Protein AF-A0A1X0NS77-F1 (afdb_monomer)

Structure (mmCIF, N/CA/C/O backbone):
data_AF-A0A1X0NS77-F1
#
_entry.id   AF-A0A1X0NS77-F1
#
loop_
_atom_site.group_PDB
_atom_site.id
_atom_site.type_symbol
_atom_site.label_atom_id
_atom_site.label_alt_id
_atom_site.label_comp_id
_atom_site.label_asym_id
_atom_site.label_entity_id
_atom_site.label_seq_id
_atom_site.pdbx_PDB_ins_code
_atom_site.Cartn_x
_atom_site.Cartn_y
_atom_site.Cartn_z
_atom_site.occupancy
_atom_site.B_iso_or_equiv
_atom_site.auth_seq_id
_atom_site.auth_comp_id
_atom_site.auth_asym_id
_atom_site.auth_atom_id
_atom_site.pdbx_PDB_model_num
ATOM 1 N N . ASN A 1 1 ? -23.712 -57.375 35.174 1.00 34.41 1 ASN A N 1
ATOM 2 C CA . ASN A 1 1 ? -23.295 -57.878 36.497 1.00 34.41 1 ASN A CA 1
ATOM 3 C C . ASN A 1 1 ? -22.419 -56.850 37.184 1.00 34.41 1 ASN A C 1
ATOM 5 O O . ASN A 1 1 ? -21.280 -56.700 36.779 1.00 34.41 1 ASN A O 1
ATOM 9 N N . ASN A 1 2 ? -23.031 -56.159 38.154 1.00 29.02 2 ASN A N 1
ATOM 10 C CA . ASN A 1 2 ? -22.506 -55.488 39.355 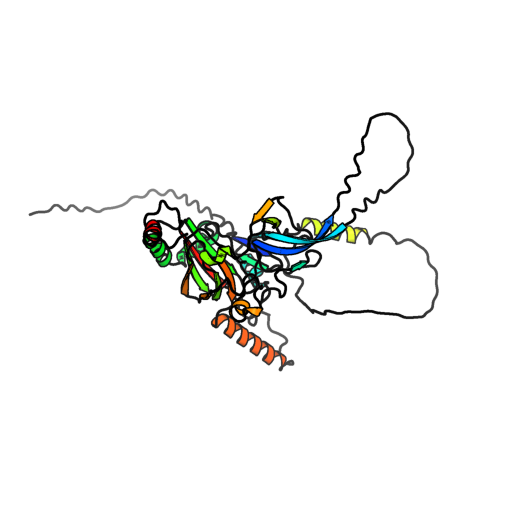1.00 29.02 2 ASN A CA 1
ATOM 11 C C . ASN A 1 2 ? -21.206 -54.670 39.253 1.00 29.02 2 ASN A C 1
ATOM 13 O O . ASN A 1 2 ? -20.138 -55.209 39.007 1.00 29.02 2 ASN A O 1
ATOM 17 N N . ASN A 1 3 ? -21.299 -53.342 39.372 1.00 28.78 3 ASN A N 1
ATOM 18 C CA . ASN A 1 3 ? -21.376 -52.567 40.630 1.00 28.78 3 ASN A CA 1
ATOM 19 C C . ASN A 1 3 ? -20.085 -52.625 41.456 1.00 28.78 3 ASN A C 1
ATOM 21 O O . ASN A 1 3 ? -19.771 -53.658 42.036 1.00 28.78 3 ASN A O 1
ATOM 25 N N . ASN A 1 4 ? -19.452 -51.461 41.634 1.00 30.41 4 ASN A N 1
ATOM 26 C CA . ASN A 1 4 ? -19.371 -50.873 42.970 1.00 30.41 4 ASN A CA 1
ATOM 27 C C . ASN A 1 4 ? -19.172 -49.352 42.907 1.00 30.41 4 ASN A C 1
ATOM 29 O O . ASN A 1 4 ? -18.117 -48.849 42.535 1.00 30.41 4 ASN A O 1
ATOM 33 N N . ASN A 1 5 ? -20.233 -48.654 43.314 1.00 31.02 5 ASN A N 1
ATOM 34 C CA . ASN A 1 5 ? -20.188 -47.324 43.903 1.00 31.02 5 ASN A CA 1
ATOM 35 C C . ASN A 1 5 ? -19.388 -47.364 45.211 1.00 31.02 5 ASN A C 1
ATOM 37 O O . ASN A 1 5 ? -19.496 -48.332 45.960 1.00 31.02 5 ASN A O 1
ATOM 41 N N . ASN A 1 6 ? -18.729 -46.257 45.547 1.00 28.05 6 ASN A N 1
ATOM 42 C CA . ASN A 1 6 ? -18.831 -45.708 46.897 1.00 28.05 6 ASN A CA 1
ATOM 43 C C . ASN A 1 6 ? -18.623 -44.190 46.868 1.00 28.05 6 ASN A C 1
ATOM 45 O O . ASN A 1 6 ? -17.528 -43.693 46.621 1.00 28.05 6 ASN A O 1
ATOM 49 N N . ASN A 1 7 ? -19.719 -43.482 47.139 1.00 29.75 7 ASN A N 1
ATOM 50 C CA . ASN A 1 7 ? -19.734 -42.117 47.647 1.00 29.75 7 ASN A CA 1
ATOM 51 C C . ASN A 1 7 ? -19.207 -42.108 49.088 1.00 29.75 7 ASN A C 1
ATOM 53 O O . ASN A 1 7 ? -19.528 -43.018 49.850 1.00 29.75 7 ASN A O 1
ATOM 57 N N . ASN A 1 8 ? -18.536 -41.026 49.491 1.00 26.86 8 ASN A N 1
ATOM 58 C CA . ASN A 1 8 ? -18.881 -40.345 50.740 1.00 26.86 8 ASN A CA 1
ATOM 59 C C . ASN A 1 8 ? -18.336 -38.910 50.785 1.00 26.86 8 ASN A C 1
ATOM 61 O O . ASN A 1 8 ? -17.137 -38.671 50.672 1.00 26.86 8 ASN A O 1
ATOM 65 N N . ASN A 1 9 ? -19.271 -37.979 50.986 1.00 27.97 9 ASN A N 1
ATOM 66 C CA . ASN A 1 9 ? -19.067 -36.597 51.410 1.00 27.97 9 ASN A CA 1
ATOM 67 C C . ASN A 1 9 ? -18.617 -36.539 52.883 1.00 27.97 9 ASN A C 1
ATOM 69 O O . ASN A 1 9 ? -19.131 -37.315 53.688 1.00 27.97 9 ASN A O 1
ATOM 73 N N . ASN A 1 10 ? -17.778 -35.561 53.256 1.00 27.98 10 ASN A N 1
ATOM 74 C CA . ASN A 1 10 ? -18.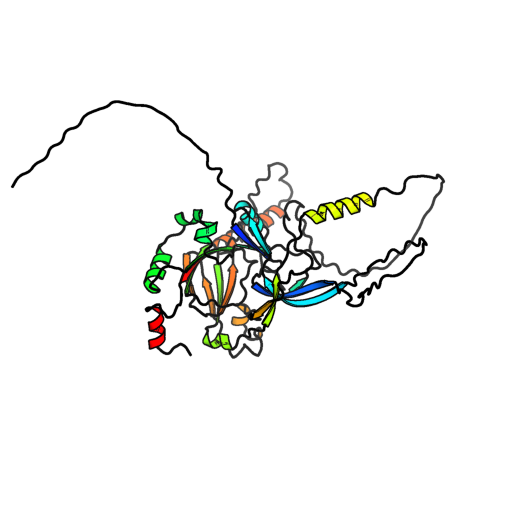151 -34.431 54.136 1.00 27.98 10 ASN A CA 1
ATOM 75 C C . ASN A 1 10 ? -16.938 -33.696 54.757 1.00 27.98 10 ASN A C 1
ATOM 77 O O . ASN A 1 10 ? -16.144 -34.287 55.478 1.00 27.98 10 ASN A O 1
ATOM 81 N N . ASN A 1 11 ? -16.960 -32.372 54.557 1.00 28.30 11 ASN A N 1
ATOM 82 C CA . ASN A 1 11 ? -16.732 -31.265 55.502 1.00 28.30 11 ASN A CA 1
ATOM 83 C C . ASN A 1 11 ? -15.355 -30.959 56.140 1.00 28.30 11 ASN A C 1
ATOM 85 O O . ASN A 1 11 ? -14.895 -31.637 57.048 1.00 28.30 11 ASN A O 1
ATOM 89 N N . ASN A 1 12 ? -14.874 -29.766 55.752 1.00 28.36 12 ASN A N 1
ATOM 90 C CA . ASN A 1 12 ? -14.492 -28.589 56.560 1.00 28.36 12 ASN A CA 1
ATOM 91 C C . ASN A 1 12 ? -13.427 -28.695 57.666 1.00 28.36 12 ASN A C 1
ATOM 93 O O . ASN A 1 12 ? -13.685 -29.225 58.741 1.00 2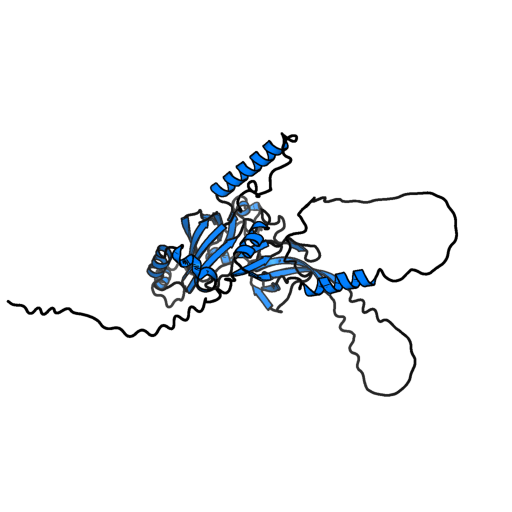8.36 12 ASN A O 1
ATOM 97 N N . ASN A 1 13 ? -12.309 -27.987 57.452 1.00 27.09 13 ASN A N 1
ATOM 98 C CA . ASN A 1 13 ? -11.881 -26.805 58.232 1.00 27.09 13 ASN A CA 1
ATOM 99 C C . ASN A 1 13 ? -10.595 -26.233 57.597 1.00 27.09 13 ASN A C 1
ATOM 101 O O . ASN A 1 13 ? -9.612 -26.946 57.444 1.00 27.09 13 ASN A O 1
ATOM 105 N N . THR A 1 14 ? -10.678 -25.070 56.942 1.00 30.17 14 THR A N 1
ATOM 106 C CA . THR A 1 14 ? -10.168 -23.765 57.423 1.00 30.17 14 THR A CA 1
ATOM 107 C C . THR A 1 14 ? -8.694 -23.767 57.818 1.00 30.17 14 THR A C 1
ATOM 109 O O . THR A 1 14 ? -8.374 -24.139 58.939 1.00 30.17 14 THR A O 1
ATOM 112 N N . ASP A 1 15 ? -7.852 -23.210 56.945 1.00 29.66 15 ASP A N 1
ATOM 113 C CA . ASP A 1 15 ? -6.806 -22.288 57.383 1.00 29.66 15 ASP A CA 1
ATOM 114 C C . ASP A 1 15 ? -6.665 -21.144 56.372 1.00 29.66 15 ASP A C 1
ATOM 116 O O . ASP A 1 15 ? -6.368 -21.328 55.192 1.00 29.66 15 ASP A O 1
ATOM 120 N N . ASN A 1 16 ? -6.974 -19.950 56.874 1.00 31.81 16 ASN A N 1
ATOM 121 C CA . ASN A 1 16 ? -6.771 -18.662 56.235 1.00 31.81 16 ASN A CA 1
ATOM 122 C C . ASN A 1 16 ? -5.282 -18.310 56.285 1.00 31.81 16 ASN A C 1
ATOM 124 O O . ASN A 1 16 ? -4.735 -18.127 57.370 1.00 31.81 16 ASN A O 1
ATOM 128 N N . SER A 1 17 ? -4.676 -18.044 55.133 1.00 33.00 17 SER A N 1
ATOM 129 C CA . SER A 1 17 ? -3.641 -17.012 55.046 1.00 33.00 17 SER A CA 1
ATOM 130 C C . SER A 1 17 ? -3.676 -16.364 53.665 1.00 33.00 17 SER A C 1
ATOM 132 O O . SER A 1 17 ? -3.030 -16.799 52.715 1.00 33.00 17 SER A O 1
ATOM 134 N N . THR A 1 18 ? -4.493 -15.321 53.597 1.00 36.72 18 THR A N 1
ATOM 135 C CA . THR A 1 18 ? -4.462 -14.212 52.644 1.00 36.72 18 THR A CA 1
ATOM 136 C C . THR A 1 18 ? -3.043 -13.728 52.360 1.00 36.72 18 THR A C 1
ATOM 138 O O . THR A 1 18 ? -2.393 -13.202 53.263 1.00 36.72 18 THR A O 1
ATOM 141 N N . VAL A 1 19 ? -2.630 -13.804 51.095 1.00 34.22 19 VAL A N 1
ATOM 142 C CA . VAL A 1 19 ? -1.789 -12.784 50.458 1.00 34.22 19 VAL A CA 1
ATOM 143 C C . VAL A 1 19 ? -2.287 -12.634 49.015 1.00 34.22 19 VAL A C 1
ATOM 145 O O . VAL A 1 19 ? -1.746 -13.233 48.089 1.00 34.22 19 VAL A O 1
ATOM 148 N N . ASP A 1 20 ? -3.364 -11.865 48.842 1.00 33.59 20 ASP A N 1
ATOM 149 C CA . ASP A 1 20 ? -3.706 -11.278 47.545 1.00 33.59 20 ASP A CA 1
ATOM 150 C C . ASP A 1 20 ? -2.656 -10.208 47.240 1.00 33.59 20 ASP A C 1
ATOM 152 O O . ASP A 1 20 ? -2.691 -9.089 47.755 1.00 33.59 20 ASP A O 1
ATOM 156 N N . CYS A 1 21 ? -1.674 -10.579 46.425 1.00 33.19 21 CYS A N 1
ATOM 157 C CA . CYS A 1 21 ? -0.830 -9.624 45.730 1.00 33.19 21 CYS A CA 1
ATOM 158 C C . CYS A 1 21 ? -1.548 -9.229 44.435 1.00 33.19 21 CYS A C 1
ATOM 160 O O . CYS A 1 21 ? -1.163 -9.691 43.358 1.00 33.19 21 CYS A O 1
ATOM 162 N N . ASP A 1 22 ? -2.565 -8.371 44.531 1.00 38.78 22 ASP A N 1
ATOM 163 C CA . ASP A 1 22 ? -3.052 -7.589 43.392 1.00 38.78 22 ASP A CA 1
ATOM 164 C C . ASP A 1 22 ? -1.951 -6.601 42.985 1.00 38.78 22 ASP A C 1
ATOM 166 O O . ASP A 1 22 ? -1.951 -5.412 43.301 1.00 38.78 22 ASP A O 1
ATOM 170 N N . VAL A 1 23 ? -0.942 -7.123 42.291 1.00 41.06 23 VAL A N 1
ATOM 171 C CA . VAL A 1 23 ? -0.080 -6.300 41.461 1.00 41.06 23 VAL A CA 1
ATOM 172 C C . VAL A 1 23 ? -0.932 -5.950 40.254 1.00 41.06 23 VAL A C 1
ATOM 174 O O . VAL A 1 23 ? -1.016 -6.731 39.304 1.00 41.06 23 VAL A O 1
ATOM 177 N N . GLU A 1 24 ? -1.573 -4.780 40.294 1.00 40.81 24 GLU A N 1
ATOM 178 C CA . GLU A 1 24 ? -2.022 -4.090 39.089 1.00 40.81 24 GLU A CA 1
ATOM 179 C C . GLU A 1 24 ? -0.841 -4.091 38.114 1.00 40.81 24 GLU A C 1
ATOM 181 O O . GLU A 1 24 ? 0.110 -3.309 38.232 1.00 40.81 24 GLU A O 1
ATOM 186 N N . LYS A 1 25 ? -0.854 -5.023 37.155 1.00 46.22 25 LYS A N 1
ATOM 187 C CA . LYS A 1 25 ? 0.047 -4.968 36.015 1.00 46.22 25 LYS A CA 1
ATOM 188 C C . LYS A 1 25 ? -0.301 -3.665 35.321 1.00 46.22 25 LYS A C 1
ATOM 190 O O . LYS A 1 25 ? -1.302 -3.608 34.613 1.00 46.22 25 LYS A O 1
ATOM 195 N N . LYS A 1 26 ? 0.509 -2.626 35.546 1.00 40.84 26 LYS A N 1
ATOM 196 C CA . LYS A 1 26 ? 0.524 -1.409 34.733 1.00 40.84 26 LYS A CA 1
ATOM 197 C C . LYS A 1 26 ? 0.489 -1.874 33.282 1.00 40.84 26 LYS A C 1
ATOM 199 O O . LYS A 1 26 ? 1.479 -2.416 32.789 1.00 40.84 26 LYS A O 1
ATOM 204 N N . VAL A 1 27 ? -0.672 -1.757 32.641 1.00 54.88 27 VAL A N 1
ATOM 205 C CA . VAL A 1 27 ? -0.828 -2.109 31.236 1.00 54.88 27 VAL A CA 1
ATOM 206 C C . VAL A 1 27 ? 0.029 -1.094 30.507 1.00 54.88 27 VAL A C 1
ATOM 208 O O . VAL A 1 27 ? -0.328 0.078 30.418 1.00 54.88 27 VAL A O 1
ATOM 211 N N . VAL A 1 28 ? 1.223 -1.520 30.094 1.00 55.25 28 VAL A N 1
ATOM 212 C CA . VAL A 1 28 ? 2.061 -0.709 29.220 1.00 55.25 28 VAL A CA 1
ATOM 213 C C . VAL A 1 28 ? 1.193 -0.400 28.004 1.00 55.25 28 VAL A C 1
ATOM 215 O O . VAL A 1 28 ? 0.597 -1.331 27.446 1.00 55.25 28 VAL A O 1
ATOM 218 N N . PRO A 1 29 ? 1.040 0.882 27.650 1.00 61.19 29 PRO A N 1
ATOM 219 C CA . PRO A 1 29 ? 0.167 1.247 26.558 1.00 61.19 29 PRO A CA 1
ATOM 220 C C . PRO A 1 29 ? 0.732 0.604 25.269 1.00 61.19 29 PRO A C 1
ATOM 222 O O . PRO A 1 29 ? 1.945 0.406 25.105 1.00 61.19 29 PRO A O 1
ATOM 225 N N . ARG A 1 30 ? -0.181 0.024 24.481 1.00 81.81 30 ARG A N 1
ATOM 226 C CA . ARG A 1 30 ? 0.148 -0.900 23.391 1.00 81.81 30 ARG A CA 1
ATOM 227 C C . ARG A 1 30 ? 0.542 -0.095 22.163 1.00 81.81 30 ARG A C 1
ATOM 229 O O . ARG A 1 30 ? -0.306 0.483 21.487 1.00 81.81 30 ARG A O 1
ATOM 236 N N . ARG A 1 31 ? 1.839 -0.126 21.859 1.00 93.00 31 ARG A N 1
ATOM 237 C CA . ARG A 1 31 ? 2.421 0.617 20.741 1.00 93.00 31 ARG A CA 1
ATOM 238 C C . ARG A 1 31 ? 2.453 -0.191 19.459 1.00 93.00 31 ARG A C 1
ATOM 240 O O . ARG A 1 31 ? 2.936 -1.324 19.452 1.00 93.00 31 ARG A O 1
ATOM 247 N N . VAL A 1 32 ? 2.052 0.464 18.383 1.00 95.62 32 VAL A N 1
ATOM 248 C CA . VAL A 1 32 ? 2.021 -0.068 17.025 1.00 95.62 32 VAL A CA 1
ATOM 249 C C . VAL A 1 32 ? 2.955 0.726 16.125 1.00 95.62 32 VAL A C 1
ATOM 251 O O . VAL A 1 32 ? 3.178 1.919 16.352 1.00 95.62 32 VAL A O 1
ATOM 254 N N . THR A 1 33 ? 3.517 0.063 15.127 1.00 97.19 33 THR A N 1
ATOM 255 C CA . THR A 1 33 ? 4.438 0.661 14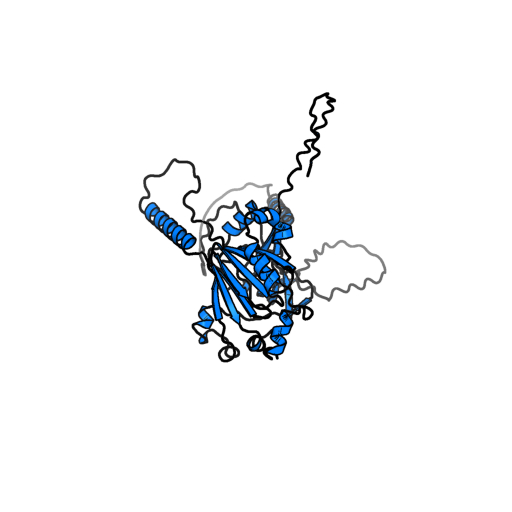.163 1.00 97.19 33 THR A CA 1
ATOM 256 C C . THR A 1 33 ? 3.657 1.282 13.007 1.00 97.19 33 THR A C 1
ATOM 258 O O . THR A 1 33 ? 2.778 0.655 12.412 1.00 97.19 33 THR A O 1
ATOM 261 N N . VAL A 1 34 ? 3.961 2.544 12.704 1.00 97.56 34 VAL A N 1
ATOM 262 C CA . VAL A 1 34 ? 3.251 3.354 11.709 1.00 97.56 34 VAL A CA 1
ATOM 263 C C . VAL A 1 34 ? 4.260 3.999 10.773 1.00 97.56 34 VAL A C 1
ATOM 265 O O . VAL A 1 34 ? 5.176 4.695 11.214 1.00 97.56 34 VAL A O 1
ATOM 268 N N . ALA A 1 35 ? 4.059 3.785 9.477 1.00 98.06 35 ALA A N 1
ATOM 269 C CA . ALA A 1 35 ? 4.818 4.429 8.421 1.00 98.06 35 ALA A CA 1
ATOM 270 C C . ALA A 1 35 ? 4.281 5.844 8.188 1.00 98.06 35 ALA A C 1
ATOM 272 O O . ALA A 1 35 ? 3.077 6.040 8.011 1.00 98.06 35 ALA A O 1
ATOM 273 N N . LEU A 1 36 ? 5.179 6.824 8.159 1.00 97.88 36 LEU A N 1
ATOM 274 C CA . LEU A 1 36 ? 4.906 8.220 7.851 1.00 97.88 36 LEU A CA 1
ATOM 275 C C . LEU A 1 36 ? 5.633 8.601 6.563 1.00 97.88 36 LEU A C 1
ATOM 277 O O . LEU A 1 36 ? 6.857 8.489 6.459 1.00 97.88 36 LEU A O 1
ATOM 281 N N . THR A 1 37 ? 4.878 9.094 5.585 1.00 97.50 37 THR A N 1
ATOM 282 C CA . THR A 1 37 ? 5.413 9.525 4.286 1.00 97.50 37 THR A CA 1
ATOM 283 C C . THR A 1 37 ? 4.809 10.865 3.862 1.00 97.50 37 THR A C 1
ATOM 285 O O . THR A 1 37 ? 3.686 11.191 4.249 1.00 97.50 37 THR A O 1
ATOM 288 N N . PRO A 1 38 ? 5.517 11.672 3.059 1.00 95.94 38 PRO A N 1
ATOM 289 C CA . PRO A 1 38 ? 4.979 12.925 2.539 1.00 95.94 38 PRO A CA 1
ATOM 290 C C . PRO A 1 38 ? 4.003 12.739 1.373 1.00 95.94 38 PRO A C 1
ATOM 292 O O . PRO A 1 38 ? 3.168 13.608 1.117 1.00 95.94 38 PRO A O 1
ATOM 295 N N . ASN A 1 39 ? 4.112 11.618 0.662 1.00 95.38 39 ASN A N 1
ATOM 296 C CA . ASN A 1 39 ? 3.366 11.306 -0.555 1.00 95.38 39 ASN A CA 1
ATOM 297 C C . ASN A 1 39 ? 2.377 10.137 -0.408 1.00 95.38 39 ASN A C 1
ATOM 299 O O . ASN A 1 39 ? 1.703 9.809 -1.384 1.00 95.38 39 ASN A O 1
ATOM 303 N N . GLY A 1 40 ? 2.292 9.521 0.775 1.00 95.81 40 GLY A N 1
ATOM 304 C CA . GLY A 1 40 ? 1.426 8.372 1.034 1.00 95.81 40 GLY A CA 1
ATOM 305 C C . GLY A 1 40 ? 1.979 7.053 0.504 1.00 95.81 40 GLY A C 1
ATOM 306 O O . GLY A 1 40 ? 1.235 6.082 0.419 1.00 95.81 40 GLY A O 1
ATOM 307 N N . ARG A 1 41 ? 3.256 7.007 0.114 1.00 95.06 41 ARG A N 1
ATOM 308 C CA . ARG A 1 41 ? 3.886 5.831 -0.488 1.00 95.06 41 ARG A CA 1
ATOM 309 C C . ARG A 1 41 ? 5.157 5.492 0.266 1.00 95.06 41 ARG A C 1
ATOM 311 O O . ARG A 1 41 ? 6.115 6.261 0.253 1.00 95.06 41 ARG A O 1
ATOM 318 N N . ALA A 1 42 ? 5.134 4.348 0.929 1.00 89.50 42 ALA A N 1
ATOM 319 C CA . ALA A 1 42 ? 6.328 3.722 1.465 1.00 89.50 42 ALA A CA 1
ATOM 320 C C . ALA A 1 42 ? 6.891 2.750 0.428 1.00 89.50 42 ALA A C 1
ATOM 322 O O . ALA A 1 42 ? 6.136 2.260 -0.416 1.00 89.50 42 ALA A O 1
ATOM 323 N N . ASP A 1 43 ? 8.195 2.496 0.505 1.00 93.12 43 ASP A N 1
ATOM 324 C CA . ASP A 1 43 ? 8.898 1.498 -0.303 1.00 93.12 43 ASP A CA 1
ATOM 325 C C . ASP A 1 43 ? 8.591 1.698 -1.792 1.00 93.12 43 ASP A C 1
ATOM 327 O O . ASP A 1 43 ? 7.992 0.870 -2.482 1.00 93.12 43 ASP A O 1
ATOM 331 N N . ALA A 1 44 ? 8.895 2.908 -2.264 1.00 95.31 44 ALA A N 1
ATOM 332 C CA . ALA A 1 44 ? 8.479 3.371 -3.578 1.00 95.31 44 ALA A CA 1
ATOM 333 C C . ALA A 1 44 ? 9.552 4.208 -4.267 1.00 95.31 44 ALA A C 1
ATOM 335 O O . ALA A 1 44 ? 10.232 5.039 -3.656 1.00 95.31 44 ALA A O 1
ATOM 336 N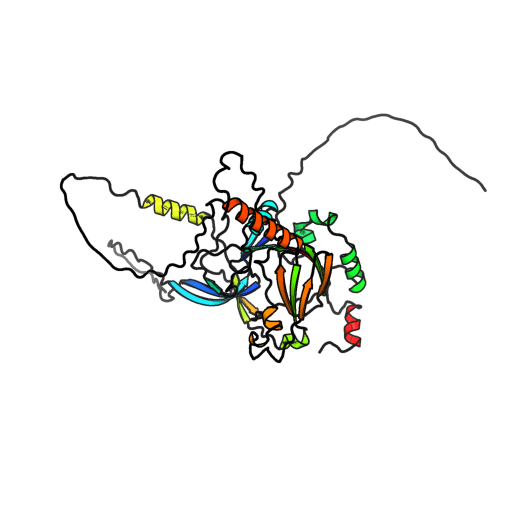 N . VAL A 1 45 ? 9.635 4.051 -5.587 1.00 96.81 45 VAL A N 1
ATOM 337 C CA . VAL A 1 45 ? 10.468 4.905 -6.430 1.00 96.81 45 VAL A CA 1
ATOM 338 C C . VAL A 1 45 ? 9.919 6.329 -6.420 1.00 96.81 45 VAL A C 1
ATOM 340 O O . VAL A 1 45 ? 8.773 6.574 -6.798 1.00 96.81 45 VAL A O 1
ATOM 343 N N . THR A 1 46 ? 10.744 7.280 -5.990 1.00 96.81 46 THR A N 1
ATOM 344 C CA . THR A 1 46 ? 10.350 8.677 -5.799 1.00 96.81 46 THR A CA 1
ATOM 345 C C . THR A 1 46 ? 11.431 9.619 -6.322 1.00 96.81 46 THR A C 1
ATOM 347 O O . THR A 1 46 ? 12.622 9.434 -6.077 1.00 96.81 46 THR A O 1
ATOM 350 N N . TYR A 1 47 ? 11.012 10.669 -7.024 1.00 97.44 47 TYR A N 1
ATOM 351 C CA . TYR A 1 47 ? 11.853 11.809 -7.367 1.00 97.44 47 TYR A CA 1
ATOM 352 C C . TYR A 1 47 ? 11.886 12.777 -6.185 1.00 97.44 47 TYR A C 1
ATOM 354 O O . TYR A 1 47 ? 10.879 13.412 -5.864 1.00 97.44 47 TYR A O 1
ATOM 362 N N . VAL A 1 48 ? 13.037 12.883 -5.529 1.00 97.38 48 VAL A N 1
ATOM 363 C CA . VAL A 1 48 ? 13.205 13.654 -4.297 1.00 97.38 48 VAL A CA 1
ATOM 364 C C . VAL A 1 48 ? 14.081 14.868 -4.555 1.00 97.38 48 VAL A C 1
ATOM 366 O O . VAL A 1 48 ? 15.241 14.734 -4.947 1.00 97.38 48 VAL A O 1
ATOM 369 N N . THR A 1 49 ? 13.535 16.054 -4.299 1.00 97.56 49 THR A N 1
ATOM 370 C CA . THR A 1 49 ? 14.258 17.325 -4.368 1.00 97.56 49 THR A CA 1
ATOM 371 C C . THR A 1 49 ? 14.678 17.769 -2.969 1.00 97.56 49 THR A C 1
ATOM 373 O O . THR A 1 49 ? 13.838 17.873 -2.075 1.00 97.56 49 THR A O 1
ATOM 376 N N . TYR A 1 50 ? 15.969 18.043 -2.765 1.00 95.94 50 TYR A N 1
ATOM 377 C CA . TYR A 1 50 ? 16.516 18.463 -1.469 1.00 95.94 50 TYR A CA 1
ATOM 378 C C . TYR A 1 50 ? 17.818 19.269 -1.607 1.00 95.94 50 TYR A C 1
ATOM 380 O O . TYR A 1 50 ? 18.417 19.331 -2.683 1.00 95.94 50 TYR A O 1
ATOM 388 N N . CYS A 1 51 ? 18.252 19.913 -0.519 1.00 94.25 51 CYS A N 1
ATOM 389 C CA . CYS A 1 51 ? 19.536 20.618 -0.458 1.00 94.25 51 CYS A CA 1
ATOM 390 C C . CYS A 1 51 ? 20.643 19.652 -0.022 1.00 94.25 51 CYS A C 1
ATOM 392 O O . CYS A 1 51 ? 20.622 19.140 1.095 1.00 94.25 51 CYS A O 1
ATOM 394 N N . LYS A 1 52 ? 21.618 19.406 -0.896 1.00 88.94 52 LYS A N 1
ATOM 395 C CA . LYS A 1 52 ? 22.774 18.549 -0.634 1.00 88.94 52 LYS A CA 1
ATOM 396 C C . LYS A 1 52 ? 23.964 19.405 -0.218 1.00 88.94 52 LYS A C 1
ATOM 398 O O . LYS A 1 52 ? 24.375 20.305 -0.951 1.00 88.94 52 LYS A O 1
ATOM 403 N N . GLU A 1 53 ? 24.525 19.115 0.952 1.00 82.94 53 GLU A N 1
ATOM 404 C CA . GLU A 1 53 ? 25.793 19.713 1.371 1.00 82.94 53 GLU A CA 1
ATOM 405 C C . GLU A 1 53 ? 26.938 19.093 0.560 1.00 82.94 53 GLU A C 1
ATOM 407 O O . GLU A 1 53 ? 27.113 17.872 0.550 1.00 82.94 53 GLU A O 1
ATOM 412 N N . THR A 1 54 ? 27.733 19.917 -0.124 1.00 67.06 54 THR A N 1
ATOM 413 C CA . THR A 1 54 ? 28.986 19.458 -0.733 1.00 67.06 54 THR A CA 1
ATOM 414 C C . THR A 1 54 ? 30.118 19.619 0.274 1.00 67.06 54 THR A C 1
ATOM 416 O O . THR A 1 54 ? 30.525 20.740 0.582 1.00 67.06 54 THR A O 1
ATOM 419 N N . ASN A 1 55 ? 30.661 18.511 0.783 1.00 55.81 55 ASN A N 1
ATOM 420 C CA . ASN A 1 55 ? 31.948 18.559 1.474 1.00 55.81 55 ASN A CA 1
ATOM 421 C C . ASN A 1 55 ? 33.039 18.763 0.419 1.00 55.81 55 ASN A C 1
ATOM 423 O O . ASN A 1 55 ? 33.256 17.894 -0.423 1.00 55.81 55 ASN A O 1
ATOM 427 N N . ASN A 1 56 ? 33.700 19.919 0.444 1.00 47.91 56 ASN A N 1
ATOM 428 C CA . ASN A 1 56 ? 34.812 20.209 -0.452 1.00 47.91 56 ASN A CA 1
ATOM 429 C C . ASN A 1 56 ? 36.014 19.323 -0.044 1.00 47.91 56 ASN A C 1
ATOM 431 O O . ASN A 1 56 ? 36.487 19.470 1.085 1.00 47.91 56 ASN A O 1
ATOM 435 N N . PRO A 1 57 ? 36.531 18.413 -0.894 1.00 45.47 57 PRO A N 1
ATOM 436 C CA . PRO A 1 57 ? 37.614 17.496 -0.511 1.00 45.47 57 PRO A CA 1
ATOM 437 C C . PRO A 1 57 ? 38.975 18.181 -0.297 1.00 45.47 57 PRO A C 1
ATOM 439 O O . PRO A 1 57 ? 39.938 17.527 0.088 1.00 45.47 57 PRO A O 1
ATOM 442 N N . ASN A 1 58 ? 39.082 19.489 -0.544 1.00 42.25 58 ASN A N 1
ATOM 443 C CA . ASN A 1 58 ? 40.356 20.209 -0.605 1.00 42.25 58 ASN A CA 1
ATOM 444 C C . ASN A 1 58 ? 40.869 20.774 0.727 1.00 42.25 58 ASN A C 1
ATOM 446 O O . ASN A 1 58 ? 41.736 21.641 0.710 1.00 42.25 58 ASN A O 1
ATOM 450 N N . ASN A 1 59 ? 40.406 20.274 1.874 1.00 43.34 59 ASN A N 1
ATOM 451 C CA . ASN A 1 59 ? 40.991 20.640 3.168 1.00 43.34 59 ASN A CA 1
ATOM 452 C C . ASN A 1 59 ? 41.779 19.475 3.786 1.00 43.34 59 ASN A C 1
ATOM 454 O O . ASN A 1 59 ? 41.581 19.108 4.942 1.00 43.34 59 ASN A O 1
ATOM 458 N N . ASN A 1 60 ? 42.694 18.894 3.004 1.00 37.94 60 ASN A N 1
ATOM 459 C CA . ASN A 1 60 ? 43.826 18.156 3.561 1.00 37.94 60 ASN A CA 1
ATOM 460 C C . ASN A 1 60 ? 44.810 19.176 4.151 1.00 37.94 60 ASN A C 1
ATOM 462 O O . ASN A 1 60 ? 45.780 19.565 3.501 1.00 37.94 60 ASN A O 1
ATOM 466 N N . ASN A 1 61 ? 44.561 19.613 5.386 1.00 39.28 61 ASN A N 1
ATOM 467 C CA . ASN A 1 61 ? 45.610 20.226 6.191 1.00 39.28 61 ASN A CA 1
ATOM 468 C C . ASN A 1 61 ? 46.598 19.123 6.584 1.00 39.28 61 ASN A C 1
ATOM 470 O O . ASN A 1 61 ? 46.416 18.422 7.578 1.00 39.28 61 ASN A O 1
ATOM 474 N N . ASN A 1 62 ? 47.644 18.977 5.774 1.00 39.59 62 ASN A N 1
ATOM 475 C CA . ASN A 1 62 ? 48.916 18.438 6.230 1.00 39.59 62 ASN A CA 1
ATOM 476 C C . ASN A 1 62 ? 49.471 19.411 7.279 1.00 39.59 62 ASN A C 1
ATOM 478 O O . ASN A 1 62 ? 50.155 20.369 6.926 1.00 39.59 62 ASN A O 1
ATOM 482 N N . ASN A 1 63 ? 49.171 19.184 8.555 1.00 36.69 63 ASN A N 1
ATOM 483 C CA . ASN A 1 63 ? 49.938 19.800 9.628 1.00 36.69 63 ASN A CA 1
ATOM 484 C C . ASN A 1 63 ? 51.181 18.935 9.845 1.00 36.69 63 ASN A C 1
ATOM 486 O O . ASN A 1 63 ? 51.127 17.931 10.551 1.00 36.69 63 ASN A O 1
ATOM 490 N N . ASN A 1 64 ? 52.272 19.310 9.178 1.00 36.44 64 ASN A N 1
ATOM 491 C CA . ASN A 1 64 ? 53.597 19.056 9.720 1.00 36.44 64 ASN A CA 1
ATOM 492 C C . ASN A 1 64 ? 53.804 20.051 10.863 1.00 36.44 64 ASN A C 1
ATOM 494 O O . ASN A 1 64 ? 53.550 21.246 10.695 1.00 36.44 64 ASN A O 1
ATOM 498 N N . ASP A 1 65 ? 54.221 19.521 12.005 1.00 43.22 65 ASP A N 1
ATOM 499 C CA . ASP A 1 65 ? 54.756 20.277 13.128 1.00 43.22 65 ASP A CA 1
ATOM 500 C C . ASP A 1 65 ? 55.936 21.145 12.655 1.00 43.22 65 ASP A C 1
ATOM 502 O O . ASP A 1 65 ? 56.766 20.655 11.891 1.00 43.22 65 ASP A O 1
ATOM 506 N N . ASP A 1 66 ? 55.945 22.431 13.031 1.00 39.22 66 ASP A N 1
ATOM 507 C CA . ASP A 1 66 ? 57.110 23.177 13.547 1.00 39.22 66 ASP A CA 1
ATOM 508 C C . ASP A 1 66 ? 56.807 24.698 13.678 1.00 39.22 66 ASP A C 1
ATOM 510 O O . ASP A 1 66 ? 56.407 25.368 12.726 1.00 39.22 66 ASP A O 1
ATOM 514 N N . ASP A 1 67 ? 57.036 25.194 14.901 1.00 37.75 67 ASP A N 1
ATOM 515 C CA . ASP A 1 67 ? 57.443 26.535 15.366 1.00 37.75 67 ASP A CA 1
ATOM 516 C C . ASP A 1 67 ? 56.593 27.830 15.206 1.00 37.75 67 ASP A C 1
ATOM 518 O O . ASP A 1 67 ? 56.390 28.398 14.136 1.00 37.75 67 ASP A O 1
ATOM 522 N N . ASP A 1 68 ? 56.222 28.357 16.387 1.00 41.28 68 ASP A N 1
ATOM 523 C CA . ASP A 1 68 ? 56.314 29.742 16.895 1.00 41.28 68 ASP A CA 1
ATOM 524 C C . ASP A 1 68 ? 56.046 30.955 15.971 1.00 41.28 68 ASP A C 1
ATOM 526 O O . ASP A 1 68 ? 56.941 31.455 15.290 1.00 41.28 68 ASP A O 1
ATOM 530 N N . ASN A 1 69 ? 54.880 31.605 16.136 1.00 35.66 69 ASN A N 1
ATOM 531 C CA . ASN A 1 69 ? 54.764 32.946 16.755 1.00 35.66 69 ASN A CA 1
ATOM 532 C C . ASN A 1 69 ? 53.364 33.580 16.630 1.00 35.66 69 ASN A C 1
ATOM 534 O O . ASN A 1 69 ? 52.611 33.378 15.684 1.00 35.66 69 ASN A O 1
ATOM 538 N N . ILE A 1 70 ? 53.078 34.407 17.633 1.00 45.09 70 ILE A N 1
ATOM 539 C CA . ILE A 1 70 ? 51.866 35.183 17.916 1.00 45.09 70 ILE A CA 1
ATOM 540 C C . ILE A 1 70 ? 51.555 36.222 16.822 1.00 45.09 70 ILE A C 1
ATOM 542 O O . ILE A 1 70 ? 52.413 37.039 16.494 1.00 45.09 70 ILE A O 1
ATOM 546 N N . ASN A 1 71 ? 50.299 36.268 16.357 1.00 36.12 71 ASN A N 1
ATOM 547 C CA . ASN A 1 71 ? 49.495 37.500 16.329 1.00 36.12 71 ASN A CA 1
ATOM 548 C C . ASN A 1 71 ? 48.009 37.218 16.064 1.00 36.12 71 ASN A C 1
ATOM 550 O O . ASN A 1 71 ? 47.639 36.469 15.162 1.00 36.12 71 ASN A O 1
ATOM 554 N N . ASP A 1 72 ? 47.185 37.861 16.891 1.00 44.28 72 ASP A N 1
ATOM 555 C CA . ASP A 1 72 ? 45.736 37.968 16.789 1.00 44.28 72 ASP A CA 1
ATOM 556 C C . ASP A 1 72 ? 45.312 38.518 15.424 1.00 44.28 72 ASP A C 1
ATOM 558 O O . ASP A 1 72 ? 45.569 39.679 15.116 1.00 44.28 72 ASP A O 1
ATOM 562 N N . ASP A 1 73 ? 44.558 37.728 14.661 1.00 39.06 73 ASP A N 1
ATOM 563 C CA . ASP A 1 73 ? 43.540 38.282 13.778 1.00 39.06 73 ASP A CA 1
ATOM 564 C C . ASP A 1 73 ? 42.343 37.335 13.679 1.00 39.06 73 ASP A C 1
ATOM 566 O O . ASP A 1 73 ? 42.427 36.171 13.279 1.00 39.06 73 ASP A O 1
ATOM 570 N N . LYS A 1 74 ? 41.192 37.859 14.102 1.00 44.50 74 LYS A N 1
ATOM 571 C CA . LYS A 1 74 ? 39.887 37.198 14.095 1.00 44.50 74 LYS A CA 1
ATOM 572 C C . LYS A 1 74 ? 39.412 37.009 12.658 1.00 44.50 74 LYS A C 1
ATOM 574 O O . LYS A 1 74 ? 38.543 37.743 12.193 1.00 44.50 74 LYS A O 1
ATOM 579 N N . ASN A 1 75 ? 39.906 35.981 11.980 1.00 36.66 75 ASN A N 1
ATOM 580 C CA . ASN A 1 75 ? 39.288 35.522 10.747 1.00 36.66 75 ASN A CA 1
ATOM 581 C C . ASN A 1 75 ? 38.191 34.508 11.091 1.00 36.66 75 ASN A C 1
ATOM 583 O O . ASN A 1 75 ? 38.433 33.319 11.298 1.00 36.66 75 ASN A O 1
ATOM 587 N N . LYS A 1 76 ? 36.952 35.008 11.185 1.00 42.91 76 LYS A N 1
ATOM 588 C CA . LYS A 1 76 ? 35.749 34.182 11.044 1.00 42.91 76 LYS A CA 1
ATOM 589 C C . LYS A 1 76 ? 35.816 33.530 9.663 1.00 42.91 76 LYS A C 1
ATOM 591 O O . LYS A 1 76 ? 35.329 34.097 8.689 1.00 42.91 76 LYS A O 1
ATOM 596 N N . ASN A 1 77 ? 36.399 32.337 9.584 1.00 36.12 77 ASN A N 1
ATOM 597 C CA . ASN A 1 77 ? 36.163 31.435 8.469 1.00 36.12 77 ASN A CA 1
ATOM 598 C C . ASN A 1 77 ? 34.684 31.044 8.520 1.00 36.12 77 ASN A C 1
ATOM 600 O O . ASN A 1 77 ? 34.291 30.066 9.156 1.00 36.12 77 ASN A O 1
ATOM 604 N N . ASN A 1 78 ? 33.852 31.857 7.869 1.00 42.00 78 ASN A N 1
ATOM 605 C CA . ASN A 1 78 ? 32.567 31.420 7.362 1.00 42.00 78 ASN A CA 1
ATOM 606 C C . ASN A 1 78 ? 32.873 30.272 6.399 1.00 42.00 78 ASN A C 1
ATOM 608 O O . ASN A 1 78 ? 33.152 30.493 5.222 1.00 42.00 78 ASN A O 1
ATOM 612 N N . ASN A 1 79 ? 32.846 29.045 6.916 1.00 46.16 79 ASN A N 1
ATOM 613 C CA . ASN A 1 79 ? 32.683 27.853 6.104 1.00 46.16 79 ASN A CA 1
ATOM 614 C C . ASN A 1 79 ? 31.309 27.973 5.435 1.00 46.16 79 ASN A C 1
ATOM 616 O O . ASN A 1 79 ? 30.322 27.426 5.927 1.00 46.16 79 ASN A O 1
ATOM 620 N N . ASN A 1 80 ? 31.230 28.736 4.343 1.00 48.91 80 ASN A N 1
ATOM 621 C CA . ASN A 1 80 ? 30.108 28.697 3.422 1.00 48.91 80 ASN A CA 1
ATOM 622 C C . ASN A 1 80 ? 30.126 27.298 2.806 1.00 48.91 80 ASN A C 1
ATOM 624 O O . ASN A 1 80 ? 30.730 27.073 1.761 1.00 48.91 80 ASN A O 1
ATOM 628 N N . LYS A 1 81 ? 29.512 26.335 3.502 1.00 56.47 81 LYS A N 1
ATOM 629 C CA . LYS A 1 81 ? 29.096 25.078 2.896 1.00 56.47 81 LYS A CA 1
ATOM 630 C C . LYS A 1 81 ? 28.153 25.459 1.767 1.00 56.47 81 LYS A C 1
ATOM 632 O O . LYS A 1 81 ? 27.026 25.887 2.007 1.00 56.47 81 LYS A O 1
ATOM 637 N N . GLU A 1 82 ? 28.650 25.378 0.544 1.00 68.50 82 GLU A N 1
ATOM 638 C CA . GLU A 1 82 ? 27.827 25.577 -0.631 1.00 68.50 82 GLU A CA 1
ATOM 639 C C . GLU A 1 82 ? 26.792 24.445 -0.644 1.00 68.50 82 GLU A C 1
ATOM 641 O O . GLU A 1 82 ? 27.126 23.258 -0.606 1.00 68.50 82 GLU A O 1
ATOM 646 N N . SER A 1 83 ? 25.517 24.815 -0.552 1.00 78.25 83 SER A N 1
ATOM 647 C CA . SER A 1 83 ? 24.416 23.859 -0.613 1.00 78.25 83 SER A CA 1
ATOM 648 C C . SER A 1 83 ? 23.869 23.876 -2.029 1.00 78.25 83 SER A C 1
ATOM 650 O O . SER A 1 83 ? 23.524 24.929 -2.566 1.00 78.25 83 SER A O 1
ATOM 652 N N . THR A 1 84 ? 23.832 22.708 -2.661 1.00 92.50 84 THR A N 1
ATOM 653 C CA . THR A 1 84 ? 23.312 22.563 -4.022 1.00 92.50 84 THR A CA 1
ATOM 654 C C . THR A 1 84 ? 21.939 21.914 -3.959 1.00 92.50 84 THR A C 1
ATOM 656 O O . THR A 1 84 ? 21.728 20.939 -3.239 1.00 92.50 84 THR A O 1
ATOM 659 N N . VAL A 1 85 ? 20.970 22.468 -4.688 1.00 95.50 85 VAL A N 1
ATOM 660 C CA . VAL A 1 85 ? 19.656 21.832 -4.828 1.00 95.50 85 VAL A CA 1
ATOM 661 C C . VAL A 1 85 ? 19.782 20.716 -5.855 1.00 95.50 85 VAL A C 1
ATOM 663 O O . VAL A 1 85 ? 20.144 20.969 -7.003 1.00 95.50 85 VAL A O 1
ATOM 666 N N . VAL A 1 86 ? 19.446 19.496 -5.451 1.00 96.25 86 VAL A N 1
ATOM 667 C CA . VAL A 1 86 ? 19.458 18.315 -6.317 1.00 96.25 86 VAL A CA 1
ATOM 668 C C . VAL A 1 86 ? 18.064 17.712 -6.402 1.00 96.25 86 VAL A C 1
ATOM 670 O O . VAL A 1 86 ? 17.264 17.863 -5.483 1.00 96.25 86 VAL A O 1
ATOM 673 N N . THR A 1 87 ? 17.768 17.040 -7.514 1.00 97.38 87 THR A N 1
ATOM 674 C CA . THR A 1 87 ? 16.614 16.141 -7.634 1.00 97.38 87 THR A CA 1
ATOM 675 C C . THR A 1 87 ? 17.128 14.782 -8.062 1.00 97.38 87 THR A C 1
ATOM 677 O O . THR A 1 87 ? 17.756 14.666 -9.112 1.00 97.38 87 THR A O 1
ATOM 680 N N . GLU A 1 88 ? 16.886 13.770 -7.239 1.00 96.50 88 GLU A N 1
ATOM 681 C CA . GLU A 1 88 ? 17.377 12.411 -7.458 1.00 96.50 88 GLU A CA 1
ATOM 682 C C . GLU A 1 88 ? 16.207 11.430 -7.501 1.00 96.50 88 GLU A C 1
ATOM 684 O O . GLU A 1 88 ? 15.184 11.642 -6.853 1.00 96.50 88 GLU A O 1
ATOM 689 N N . LYS A 1 89 ? 16.358 10.355 -8.273 1.00 97.38 89 LYS A N 1
ATOM 690 C CA . LYS A 1 89 ? 15.408 9.244 -8.305 1.00 97.38 89 LYS A CA 1
ATOM 691 C C . LYS A 1 89 ? 15.881 8.176 -7.324 1.00 97.38 89 LYS A C 1
ATOM 693 O O . LYS A 1 89 ? 16.957 7.617 -7.521 1.00 97.38 89 LYS A O 1
ATOM 698 N N . LEU A 1 90 ? 15.113 7.946 -6.266 1.00 97.50 90 LEU A N 1
ATOM 699 C CA . LEU A 1 90 ? 15.497 7.112 -5.125 1.00 97.50 90 LEU A CA 1
ATOM 700 C C . LEU A 1 90 ? 14.423 6.066 -4.840 1.00 97.50 90 LEU A C 1
ATOM 702 O O . LEU A 1 90 ? 13.240 6.320 -5.067 1.00 97.50 90 LEU A O 1
ATOM 706 N N . PHE A 1 91 ? 14.830 4.922 -4.300 1.00 97.69 91 PHE A N 1
ATOM 707 C CA . PHE A 1 91 ? 13.916 4.036 -3.589 1.00 97.69 91 PHE A CA 1
ATOM 708 C C . PHE A 1 91 ? 13.737 4.591 -2.171 1.00 97.69 91 PHE A C 1
ATOM 710 O O . PHE A 1 91 ? 14.711 4.687 -1.428 1.00 97.69 91 PHE A O 1
ATOM 717 N N . MET A 1 92 ? 12.522 5.035 -1.838 1.00 97.75 92 MET A N 1
ATOM 718 C CA . MET A 1 92 ? 12.232 5.730 -0.583 1.00 97.75 92 MET A CA 1
ATOM 719 C C . MET A 1 92 ? 11.456 4.845 0.391 1.00 97.75 92 MET A C 1
ATOM 721 O O . MET A 1 92 ? 10.280 4.560 0.163 1.00 97.75 92 MET A O 1
ATOM 725 N N . CYS A 1 93 ? 12.085 4.504 1.513 1.00 97.44 93 CYS A N 1
ATOM 726 C CA . CYS A 1 93 ? 11.433 3.916 2.679 1.00 97.44 93 CYS A CA 1
ATOM 727 C C . CYS A 1 93 ? 10.710 4.995 3.503 1.00 97.44 93 CYS A C 1
ATOM 729 O O . CYS A 1 93 ? 11.088 6.176 3.516 1.00 97.44 93 CYS A O 1
ATOM 731 N N . ALA A 1 94 ? 9.674 4.588 4.235 1.00 97.31 94 ALA A N 1
ATOM 732 C CA . ALA A 1 94 ? 8.966 5.474 5.154 1.00 97.31 94 ALA A CA 1
ATOM 733 C C . ALA A 1 94 ? 9.826 5.891 6.357 1.00 97.31 94 ALA A C 1
ATOM 735 O O . ALA A 1 94 ? 10.763 5.197 6.747 1.00 97.31 94 ALA A O 1
ATOM 736 N N . ALA A 1 95 ? 9.455 7.003 6.996 1.00 97.19 95 ALA A N 1
ATOM 737 C CA . ALA A 1 95 ? 9.855 7.222 8.378 1.00 97.19 95 ALA A CA 1
ATOM 738 C C . ALA A 1 95 ? 8.944 6.380 9.277 1.00 97.19 95 ALA A C 1
ATOM 740 O O . ALA A 1 95 ? 7.725 6.461 9.144 1.00 97.19 95 ALA A O 1
ATOM 741 N N . GLU A 1 96 ? 9.499 5.614 10.207 1.00 96.12 96 GLU A N 1
ATOM 742 C CA . GLU A 1 96 ? 8.696 4.790 11.112 1.00 96.12 96 GLU A CA 1
ATOM 743 C C . GLU A 1 96 ? 8.626 5.388 12.513 1.00 96.12 96 GLU A C 1
ATOM 745 O O . GLU A 1 96 ? 9.619 5.857 13.076 1.00 96.12 96 GLU A O 1
ATOM 750 N N . VAL A 1 97 ? 7.433 5.341 13.101 1.00 96.31 97 VAL A N 1
ATOM 751 C CA . VAL A 1 97 ? 7.198 5.700 14.500 1.00 96.31 97 VAL A CA 1
ATOM 752 C C . VAL A 1 97 ? 6.439 4.585 15.199 1.00 96.31 97 VAL A C 1
ATOM 754 O O . VAL A 1 97 ? 5.605 3.913 14.599 1.00 96.31 97 VAL A O 1
ATOM 757 N N . ARG A 1 98 ? 6.695 4.408 16.498 1.00 95.50 98 ARG A N 1
ATOM 758 C CA . ARG A 1 98 ? 5.858 3.562 17.356 1.00 95.50 98 ARG A CA 1
ATOM 759 C C . ARG A 1 98 ? 4.918 4.439 18.161 1.00 95.50 98 ARG A C 1
ATOM 761 O O . ARG A 1 98 ? 5.388 5.266 18.940 1.00 95.50 98 ARG A O 1
ATOM 768 N N . VAL A 1 99 ? 3.615 4.262 18.020 1.00 95.06 99 VAL A N 1
ATOM 769 C CA . VAL A 1 99 ? 2.602 5.131 18.644 1.00 95.06 99 VAL A CA 1
ATOM 770 C C . VAL A 1 99 ? 1.509 4.306 19.302 1.00 95.06 99 VAL A C 1
ATOM 772 O O . VAL A 1 99 ? 1.360 3.126 19.011 1.00 95.06 99 VAL A O 1
ATOM 775 N N . GLU A 1 100 ? 0.762 4.914 20.212 1.00 94.38 100 GLU A N 1
ATOM 776 C CA . GLU A 1 100 ? -0.426 4.289 20.798 1.00 94.38 100 GLU A CA 1
ATOM 777 C C . GLU A 1 100 ? -1.598 4.294 19.810 1.00 94.38 100 GLU A C 1
ATOM 779 O O . GLU A 1 100 ? -1.650 5.126 18.906 1.00 94.38 100 GLU A O 1
ATOM 784 N N . LEU A 1 101 ? -2.588 3.418 20.007 1.00 92.81 101 LEU A N 1
ATOM 785 C CA . LEU A 1 101 ? -3.768 3.353 19.129 1.00 92.81 101 LEU A CA 1
ATOM 786 C C . LEU A 1 101 ? -4.551 4.677 19.007 1.00 92.81 101 LEU A C 1
ATOM 788 O O . LEU A 1 101 ? -4.939 5.006 17.886 1.00 92.81 101 LEU A O 1
ATOM 792 N N . PRO A 1 102 ? -4.779 5.466 20.083 1.00 93.12 102 PRO A N 1
ATOM 793 C CA . PRO A 1 102 ? -5.416 6.776 19.941 1.00 93.12 102 PRO A CA 1
ATOM 794 C C . PRO A 1 102 ? -4.600 7.725 19.058 1.00 93.12 102 PRO A C 1
ATOM 796 O O . PRO A 1 102 ? -5.157 8.420 18.218 1.00 93.12 102 PRO A O 1
ATOM 799 N N . GLU A 1 103 ? -3.273 7.689 19.181 1.00 94.75 103 GLU A N 1
ATOM 800 C CA . GLU A 1 103 ? -2.391 8.508 18.354 1.00 94.75 103 GLU A CA 1
ATOM 801 C C . GLU A 1 103 ? -2.375 8.033 16.892 1.00 94.75 103 GLU A C 1
ATOM 803 O O . GLU A 1 103 ? -2.405 8.863 15.987 1.00 94.75 103 GLU A O 1
ATOM 808 N N . LEU A 1 104 ? -2.400 6.719 16.630 1.00 95.12 104 LEU A N 1
ATOM 809 C CA . LEU A 1 104 ? -2.608 6.192 15.276 1.00 95.12 104 LEU A CA 1
ATOM 810 C C . LEU A 1 104 ? -3.921 6.723 14.680 1.00 95.12 104 LEU A C 1
ATOM 812 O O . LEU A 1 104 ? -3.943 7.142 13.525 1.00 95.12 104 LEU A O 1
ATOM 816 N N . TYR A 1 105 ? -5.008 6.720 15.452 1.00 93.88 105 TYR A N 1
ATOM 817 C CA . TYR A 1 105 ? -6.292 7.244 14.992 1.00 93.88 105 TYR A CA 1
ATOM 818 C C . TYR A 1 105 ? -6.208 8.734 14.634 1.00 93.88 105 TYR A C 1
ATOM 820 O O . TYR A 1 105 ? -6.686 9.125 13.568 1.00 93.88 105 TYR A O 1
ATOM 828 N N . ASP A 1 106 ? -5.556 9.547 15.467 1.00 93.88 106 ASP A N 1
ATOM 829 C CA . ASP A 1 106 ? -5.361 10.976 15.201 1.00 93.88 106 ASP A CA 1
ATOM 830 C C . ASP A 1 106 ? -4.499 11.215 13.952 1.00 93.88 106 ASP A C 1
ATOM 832 O O . ASP A 1 106 ? -4.835 12.056 13.114 1.00 93.88 106 ASP A O 1
ATOM 836 N N . LEU A 1 107 ? -3.434 10.427 13.772 1.00 95.69 107 LEU A N 1
ATOM 837 C CA . LEU A 1 107 ? -2.586 10.469 12.580 1.00 95.69 107 LEU A CA 1
ATOM 838 C C . LEU A 1 107 ? -3.369 10.113 11.311 1.00 95.69 107 LEU A C 1
ATOM 840 O O . LEU A 1 107 ? -3.306 10.843 10.325 1.00 95.69 107 LEU A O 1
ATOM 844 N N . LEU A 1 108 ? -4.154 9.031 11.336 1.00 95.38 108 LEU A N 1
ATOM 845 C CA . LEU A 1 108 ? -5.001 8.641 10.206 1.00 95.38 108 LEU A CA 1
ATOM 846 C C . LEU A 1 108 ? -6.072 9.697 9.920 1.00 95.38 108 LEU A C 1
ATOM 848 O O . LEU A 1 108 ? -6.345 9.997 8.760 1.00 95.38 108 LEU A O 1
ATOM 852 N N . ARG A 1 109 ? -6.663 10.299 10.958 1.00 93.12 109 ARG A N 1
ATOM 853 C CA . ARG A 1 109 ? -7.645 11.383 10.815 1.00 93.12 109 ARG A CA 1
ATOM 854 C C . ARG A 1 109 ? -7.040 12.625 10.159 1.00 93.12 109 ARG A C 1
ATOM 856 O O . ARG A 1 109 ? -7.739 13.305 9.412 1.00 93.12 109 ARG A O 1
ATOM 863 N N . ALA A 1 110 ? -5.765 12.904 10.421 1.00 93.12 110 ALA A N 1
ATOM 864 C CA . ALA A 1 110 ? -5.036 14.025 9.837 1.00 93.12 110 ALA A CA 1
ATOM 865 C C . ALA A 1 110 ? -4.597 13.792 8.378 1.00 93.12 110 ALA A C 1
ATOM 867 O O . ALA A 1 110 ? -4.184 14.749 7.715 1.00 93.12 110 ALA A O 1
ATOM 868 N N . ASN A 1 111 ? -4.693 12.560 7.858 1.00 94.75 111 ASN A N 1
ATOM 869 C CA . ASN A 1 111 ? -4.375 12.283 6.461 1.00 94.75 111 ASN A CA 1
ATOM 870 C C . ASN A 1 111 ? -5.264 13.115 5.515 1.00 94.75 111 ASN A C 1
ATOM 872 O O . ASN A 1 111 ? -6.457 13.309 5.774 1.00 94.75 111 ASN A O 1
ATOM 876 N N . PRO A 1 112 ? -4.728 13.555 4.361 1.00 91.81 112 PRO A N 1
ATOM 877 C CA . PRO A 1 112 ? -5.546 14.170 3.331 1.00 91.81 112 PRO A CA 1
ATOM 878 C C . PRO A 1 112 ? -6.602 13.171 2.818 1.00 91.81 112 PRO A C 1
ATOM 880 O O . PRO A 1 112 ? -6.422 11.956 2.900 1.00 91.81 112 PRO A O 1
ATOM 883 N N . PRO A 1 113 ? -7.726 13.654 2.264 1.00 86.81 113 PRO A N 1
ATOM 884 C CA . PRO A 1 113 ? -8.810 12.782 1.812 1.00 86.81 113 PRO A CA 1
ATOM 885 C C . PRO A 1 113 ? -8.463 11.961 0.563 1.00 86.81 113 PRO A C 1
ATOM 887 O O . PRO A 1 113 ? -9.198 11.032 0.249 1.00 86.81 113 PRO A O 1
ATOM 890 N N . GLN A 1 114 ? -7.406 12.337 -0.160 1.00 86.25 114 GLN A N 1
ATOM 891 C CA . GLN A 1 114 ? -6.941 11.720 -1.401 1.00 86.25 114 GLN A CA 1
ATOM 892 C C . GLN A 1 114 ? -5.405 11.749 -1.446 1.00 86.25 114 GLN A C 1
ATOM 894 O O . GLN A 1 114 ? -4.803 12.607 -0.784 1.00 86.25 114 GLN A O 1
ATOM 899 N N . PRO A 1 115 ? -4.758 10.877 -2.240 1.00 85.88 115 PRO A N 1
ATOM 900 C CA . PRO A 1 115 ? -3.320 10.937 -2.462 1.00 85.88 115 PRO A CA 1
ATOM 901 C C . PRO A 1 115 ? -2.891 12.271 -3.089 1.00 85.88 115 PRO A C 1
ATOM 903 O O . PRO A 1 115 ? -3.656 12.883 -3.844 1.00 85.88 115 PRO A O 1
ATOM 906 N N . PRO A 1 116 ? -1.646 12.718 -2.862 1.00 87.44 116 PRO A N 1
ATOM 907 C CA . PRO A 1 116 ? -1.099 13.871 -3.565 1.00 87.44 116 PRO A CA 1
ATOM 908 C C . PRO A 1 116 ? -1.075 13.664 -5.085 1.00 87.44 116 PRO A C 1
ATOM 910 O O . PRO A 1 116 ? -0.636 12.625 -5.577 1.00 87.44 116 PRO A O 1
ATOM 913 N N . LEU A 1 117 ? -1.474 14.695 -5.839 1.00 81.94 117 LEU A N 1
ATOM 914 C CA . LEU A 1 117 ? -1.585 14.640 -7.305 1.00 81.94 117 LEU A CA 1
ATOM 915 C C . LEU A 1 117 ? -0.269 14.228 -7.992 1.00 81.94 117 LEU A C 1
ATOM 917 O O . LEU A 1 117 ? -0.274 13.492 -8.971 1.00 81.94 117 LEU A O 1
ATOM 921 N N . LYS A 1 118 ? 0.869 14.689 -7.459 1.00 84.81 118 LYS A N 1
ATOM 922 C CA . LYS A 1 118 ? 2.218 14.329 -7.921 1.00 84.81 118 LYS A CA 1
ATOM 923 C C . LYS A 1 118 ? 2.893 13.376 -6.934 1.00 84.81 118 LYS A C 1
ATOM 925 O O . LYS A 1 118 ? 3.975 13.669 -6.446 1.00 84.81 118 LYS A O 1
ATOM 930 N N . SER A 1 119 ? 2.252 12.252 -6.620 1.00 85.38 119 SER A N 1
ATOM 931 C CA . SER A 1 119 ? 2.730 11.327 -5.576 1.00 85.38 119 SER A CA 1
ATOM 932 C C . SER A 1 119 ? 4.129 10.732 -5.819 1.00 85.38 119 SER A C 1
ATOM 934 O O . SER A 1 119 ? 4.780 10.323 -4.865 1.00 85.38 119 SER A O 1
ATOM 936 N N . MET A 1 120 ? 4.645 10.750 -7.052 1.00 91.75 120 MET A N 1
ATOM 937 C CA . MET A 1 120 ? 6.028 10.349 -7.355 1.00 91.75 120 MET A CA 1
ATOM 938 C C . MET A 1 120 ? 7.080 11.442 -7.111 1.00 91.75 120 MET A C 1
ATOM 940 O O . MET A 1 120 ? 8.268 11.167 -7.247 1.00 91.75 120 MET A O 1
ATOM 944 N N . PHE A 1 121 ? 6.682 12.677 -6.796 1.00 95.19 121 PHE A N 1
ATOM 945 C CA . PHE A 1 121 ? 7.594 13.806 -6.606 1.00 95.19 121 PHE A CA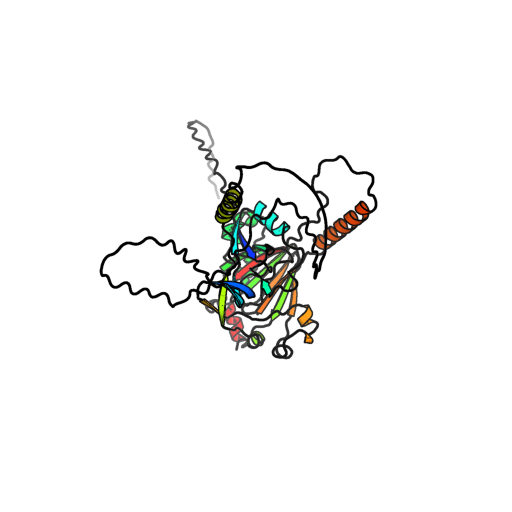 1
ATOM 946 C C . PHE A 1 121 ? 7.457 14.367 -5.197 1.00 95.19 121 PHE A C 1
ATOM 948 O O . PHE A 1 121 ? 6.364 14.736 -4.768 1.00 95.19 121 PHE A O 1
ATOM 955 N N . VAL A 1 122 ? 8.580 14.484 -4.497 1.00 96.25 122 VAL A N 1
ATOM 956 C CA . VAL A 1 122 ? 8.629 15.031 -3.142 1.00 96.25 122 VAL A CA 1
ATOM 957 C C . VAL A 1 122 ? 9.701 16.104 -3.066 1.00 96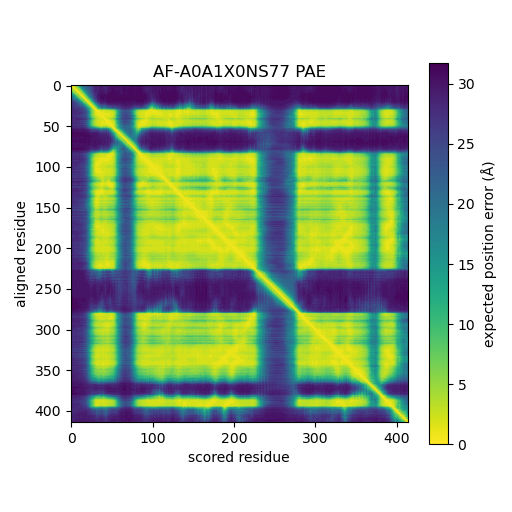.25 122 VAL A C 1
ATOM 959 O O . VAL A 1 122 ? 10.877 15.838 -3.290 1.00 96.25 122 VAL A O 1
ATOM 962 N N . ASP A 1 123 ? 9.295 17.319 -2.707 1.00 95.69 123 ASP A N 1
ATOM 963 C CA . ASP A 1 123 ? 10.217 18.410 -2.402 1.00 95.69 123 ASP A CA 1
ATOM 964 C C . ASP A 1 123 ? 10.397 18.518 -0.885 1.00 95.69 123 ASP A C 1
ATOM 966 O O . ASP A 1 123 ? 9.528 19.031 -0.180 1.00 95.69 123 ASP A O 1
ATOM 970 N N . MET A 1 124 ? 11.522 18.014 -0.373 1.00 95.00 124 MET A N 1
ATOM 971 C CA . MET A 1 124 ? 11.819 17.997 1.065 1.00 95.00 124 MET A CA 1
ATOM 972 C C . MET A 1 124 ? 12.258 19.366 1.599 1.00 95.00 124 MET A C 1
ATOM 974 O O . MET A 1 124 ? 12.416 19.539 2.804 1.00 95.00 124 MET A O 1
ATOM 978 N N . ARG A 1 125 ? 12.442 20.366 0.729 1.00 92.81 125 ARG A N 1
ATOM 979 C CA . ARG A 1 125 ? 12.809 21.732 1.136 1.00 92.81 125 ARG A CA 1
ATOM 980 C C . ARG A 1 125 ? 11.612 22.514 1.675 1.00 92.81 125 ARG A C 1
ATOM 982 O O . ARG A 1 125 ? 11.792 23.560 2.295 1.00 92.81 125 ARG A O 1
ATOM 989 N N . CYS A 1 126 ? 10.397 22.030 1.426 1.00 89.25 126 CYS A N 1
ATOM 990 C CA . CYS A 1 126 ? 9.153 22.655 1.851 1.00 89.25 126 CYS A CA 1
ATOM 991 C C . CYS A 1 126 ? 8.444 21.792 2.905 1.00 89.25 126 CYS A C 1
ATOM 993 O O . CYS A 1 126 ? 8.607 20.571 2.912 1.00 89.25 126 CYS A O 1
ATOM 995 N N . PRO A 1 127 ? 7.614 22.388 3.782 1.00 88.56 127 PRO A N 1
ATOM 996 C CA . PRO A 1 127 ? 6.750 21.613 4.663 1.00 88.56 127 PRO A CA 1
ATOM 997 C C . PRO A 1 127 ? 5.867 20.656 3.855 1.00 88.56 127 PRO A C 1
ATOM 999 O O . PRO A 1 127 ? 5.110 21.085 2.983 1.00 88.56 127 PRO A O 1
ATOM 1002 N N . ALA A 1 128 ? 5.953 19.365 4.162 1.00 88.25 128 ALA A N 1
ATOM 1003 C CA . ALA A 1 128 ? 5.156 18.326 3.526 1.00 88.25 128 ALA A CA 1
ATOM 1004 C C . ALA A 1 128 ? 4.002 17.870 4.432 1.00 88.25 128 ALA A C 1
ATOM 1006 O O . ALA A 1 128 ? 4.006 18.095 5.646 1.00 88.25 128 ALA A O 1
ATOM 1007 N N . SER A 1 129 ? 3.001 17.225 3.831 1.00 90.81 129 SER A N 1
ATOM 1008 C CA . SER A 1 129 ? 1.975 16.496 4.587 1.00 90.81 129 SER A CA 1
ATOM 1009 C C . SER A 1 129 ? 2.616 15.328 5.334 1.00 90.81 129 SER A C 1
ATOM 1011 O O . SER A 1 129 ? 3.654 14.842 4.907 1.00 90.81 129 SER A O 1
ATOM 1013 N N . VAL A 1 130 ? 2.005 14.863 6.421 1.00 95.19 130 VAL A N 1
ATOM 1014 C CA . VAL A 1 130 ? 2.402 13.624 7.103 1.00 95.19 130 VAL A CA 1
ATOM 1015 C C . VAL A 1 130 ? 1.281 12.627 6.876 1.00 95.19 130 VAL A C 1
ATOM 1017 O O . VAL A 1 130 ? 0.211 12.773 7.456 1.00 95.19 130 VAL A O 1
ATOM 1020 N N . ILE A 1 131 ? 1.505 11.676 5.973 1.00 96.81 131 ILE A N 1
ATOM 1021 C CA . ILE A 1 131 ? 0.529 10.650 5.620 1.00 96.81 131 ILE A CA 1
ATOM 1022 C C . ILE A 1 131 ? 0.907 9.374 6.360 1.00 96.81 131 ILE A C 1
ATOM 1024 O O . ILE A 1 131 ? 1.972 8.802 6.116 1.00 96.81 131 ILE A O 1
ATOM 1028 N N . ALA A 1 132 ? 0.038 8.964 7.278 1.00 97.69 132 ALA A N 1
ATOM 1029 C CA . ALA A 1 132 ? 0.207 7.782 8.102 1.00 97.69 132 ALA A CA 1
ATOM 1030 C C . ALA A 1 132 ? -0.390 6.533 7.448 1.00 97.69 132 ALA A C 1
ATOM 1032 O O . ALA A 1 132 ? -1.468 6.575 6.845 1.00 97.69 132 ALA A O 1
ATOM 1033 N N . TYR A 1 133 ? 0.296 5.406 7.611 1.00 98.00 133 TYR A N 1
ATOM 1034 C CA . TYR A 1 133 ? -0.177 4.091 7.199 1.00 98.00 133 TYR A CA 1
ATOM 1035 C C . TYR A 1 133 ? 0.355 3.024 8.164 1.00 98.00 133 TYR A C 1
ATOM 1037 O O . TYR A 1 133 ? 1.565 2.871 8.323 1.00 98.00 133 TYR A O 1
ATOM 1045 N N . ALA A 1 134 ? -0.534 2.289 8.834 1.00 97.75 134 ALA A N 1
ATOM 1046 C CA . ALA A 1 134 ? -0.137 1.113 9.603 1.00 97.75 134 ALA A CA 1
ATOM 1047 C C . ALA A 1 134 ? -0.042 -0.074 8.638 1.00 97.75 134 ALA A C 1
ATOM 1049 O O . ALA A 1 134 ? -1.062 -0.639 8.237 1.00 97.75 134 ALA A O 1
ATOM 1050 N N . GLN A 1 135 ? 1.188 -0.379 8.224 1.00 95.31 135 GLN A N 1
ATOM 1051 C CA . GLN A 1 135 ? 1.488 -1.296 7.120 1.00 95.31 135 GLN A CA 1
ATOM 1052 C C . GLN A 1 135 ? 2.589 -2.314 7.431 1.00 95.31 135 GLN A C 1
ATOM 1054 O O . GLN A 1 135 ? 3.140 -2.917 6.518 1.00 95.31 135 GLN A O 1
ATOM 1059 N N . MET A 1 136 ? 2.974 -2.473 8.698 1.00 92.88 136 MET A N 1
ATOM 1060 C CA . MET A 1 136 ? 4.065 -3.377 9.054 1.00 92.88 136 MET A CA 1
ATOM 1061 C C . MET A 1 136 ? 3.709 -4.825 8.679 1.00 92.88 136 MET A C 1
ATOM 1063 O O . MET A 1 136 ? 2.740 -5.379 9.194 1.00 92.88 136 MET A O 1
ATOM 1067 N N . GLN A 1 137 ? 4.523 -5.444 7.824 1.00 85.44 137 GLN A N 1
ATOM 1068 C CA . GLN A 1 137 ? 4.312 -6.788 7.271 1.00 85.44 137 GLN A CA 1
ATOM 1069 C C . GLN A 1 137 ? 5.130 -7.887 7.987 1.00 85.44 137 GLN A C 1
ATOM 1071 O O . GLN A 1 137 ? 5.599 -8.833 7.367 1.00 85.44 137 GLN A O 1
ATOM 1076 N N . ASN A 1 138 ? 5.315 -7.779 9.306 1.00 90.50 138 ASN A N 1
ATOM 1077 C CA . ASN A 1 138 ? 6.182 -8.676 10.088 1.00 90.50 138 ASN A CA 1
ATOM 1078 C C . ASN A 1 138 ? 5.404 -9.429 11.172 1.00 90.50 138 ASN A C 1
ATOM 1080 O O . ASN A 1 138 ? 5.697 -9.310 12.364 1.00 90.50 138 ASN A O 1
ATOM 1084 N N . ASN A 1 139 ? 4.371 -10.165 10.756 1.00 94.88 139 ASN A N 1
ATOM 1085 C CA . ASN A 1 139 ? 3.451 -10.868 11.650 1.00 94.88 139 ASN A CA 1
ATOM 1086 C C . ASN A 1 139 ? 2.831 -9.922 12.699 1.00 94.88 139 ASN A C 1
ATOM 1088 O O . ASN A 1 139 ? 2.719 -10.232 13.892 1.00 94.88 139 ASN A O 1
ATOM 1092 N N . CYS A 1 140 ? 2.484 -8.705 12.263 1.00 95.56 140 CYS A N 1
ATOM 1093 C CA . CYS A 1 140 ? 2.119 -7.626 13.178 1.00 95.56 140 CYS A CA 1
ATOM 1094 C C . CYS A 1 140 ? 0.825 -7.920 13.948 1.00 95.56 140 CYS A C 1
ATOM 1096 O O . CYS A 1 140 ? 0.661 -7.409 15.058 1.00 95.56 140 CYS A O 1
ATOM 1098 N N . LEU A 1 141 ? -0.057 -8.791 13.433 1.00 95.69 141 LEU A N 1
ATOM 1099 C CA . LEU A 1 141 ? -1.256 -9.214 14.158 1.00 95.69 141 LEU A CA 1
ATOM 1100 C C . LEU A 1 141 ? -0.886 -9.868 15.496 1.00 95.69 141 LEU A C 1
ATOM 1102 O O . LEU A 1 141 ? -1.421 -9.495 16.540 1.00 95.69 141 LEU A O 1
ATOM 1106 N N . ALA A 1 142 ? 0.080 -10.787 15.470 1.00 93.38 142 ALA A N 1
ATOM 1107 C CA . ALA A 1 142 ? 0.524 -11.519 16.650 1.00 93.38 142 ALA A CA 1
ATOM 1108 C C . ALA A 1 142 ? 1.455 -10.698 17.559 1.00 93.38 142 ALA A C 1
ATOM 1110 O O . ALA A 1 142 ? 1.523 -10.961 18.761 1.00 93.38 142 ALA A O 1
ATOM 1111 N N . VAL A 1 143 ? 2.185 -9.720 17.012 1.00 93.25 143 VAL A N 1
ATOM 1112 C CA . VAL A 1 143 ? 3.203 -8.957 17.761 1.00 93.25 143 VAL A CA 1
ATOM 1113 C C . VAL A 1 143 ? 2.658 -7.646 18.336 1.00 93.25 143 VAL A C 1
ATOM 1115 O O . VAL A 1 143 ? 2.954 -7.314 19.483 1.00 93.25 143 VAL A O 1
ATOM 1118 N N . GLU A 1 144 ? 1.847 -6.905 17.579 1.00 95.12 144 GLU A N 1
ATOM 1119 C CA . GLU A 1 144 ? 1.372 -5.565 17.959 1.00 95.12 144 GLU A CA 1
ATOM 1120 C C . GLU A 1 144 ? -0.146 -5.508 18.201 1.00 95.12 144 GLU A C 1
ATOM 1122 O O . GLU A 1 144 ? -0.612 -4.766 19.072 1.00 95.12 144 GLU A O 1
ATOM 1127 N N . TYR A 1 145 ? -0.929 -6.340 17.506 1.00 94.94 145 TYR A N 1
ATOM 1128 C CA . TYR A 1 145 ? -2.397 -6.268 17.507 1.00 94.94 145 TYR A CA 1
ATOM 1129 C C . TYR A 1 145 ? -3.097 -7.443 18.199 1.00 94.94 145 TYR A C 1
ATOM 1131 O O . TYR A 1 145 ? -4.238 -7.771 17.887 1.00 94.94 145 TYR A O 1
ATOM 1139 N N . GLN A 1 146 ? -2.478 -8.020 19.230 1.00 93.06 146 GLN A N 1
ATOM 1140 C CA . GLN A 1 146 ? -3.007 -9.201 19.932 1.00 93.06 146 GLN A CA 1
ATOM 1141 C C . GLN A 1 146 ? -4.431 -9.037 20.501 1.00 93.06 146 GLN A C 1
ATOM 1143 O O . GLN A 1 146 ? -5.140 -10.016 20.710 1.00 93.06 146 GLN A O 1
ATOM 1148 N N . HIS A 1 147 ? -4.862 -7.802 20.781 1.00 91.44 147 HIS A N 1
ATOM 1149 C CA . HIS A 1 147 ? -6.231 -7.515 21.233 1.00 91.44 147 HIS A CA 1
ATOM 1150 C C . HIS A 1 147 ? -7.284 -7.807 20.166 1.00 91.44 147 HIS A C 1
ATOM 1152 O O . HIS A 1 147 ? -8.418 -8.076 20.531 1.00 91.44 147 HIS A O 1
ATOM 1158 N N . LEU A 1 148 ? -6.924 -7.763 18.883 1.00 94.00 148 LEU A N 1
ATOM 1159 C CA . LEU A 1 148 ? -7.861 -7.990 17.787 1.00 94.00 148 LEU A CA 1
ATOM 1160 C C . LEU A 1 148 ? -8.122 -9.482 17.538 1.00 94.00 148 LEU A C 1
ATOM 1162 O O . LEU A 1 148 ? -9.026 -9.820 16.782 1.00 94.00 148 LEU A O 1
ATOM 1166 N N . HIS A 1 149 ? -7.381 -10.396 18.178 1.00 92.44 149 HIS A N 1
ATOM 1167 C CA . HIS A 1 149 ? -7.579 -11.837 17.982 1.00 92.44 149 HIS A CA 1
ATOM 1168 C C . HIS A 1 149 ? -8.986 -12.314 18.355 1.00 92.44 149 HIS A C 1
ATOM 1170 O O . HIS A 1 149 ? -9.475 -13.253 17.737 1.00 92.44 149 HIS A O 1
ATOM 1176 N N . SER A 1 150 ? -9.643 -11.697 19.345 1.00 93.31 150 SER A N 1
ATOM 1177 C CA . SER A 1 150 ? -11.029 -12.049 19.689 1.00 93.31 150 SER A CA 1
ATOM 1178 C C . SER A 1 150 ? -12.034 -11.631 18.618 1.00 93.31 150 SER A C 1
ATOM 1180 O O . SER A 1 150 ? -13.110 -12.220 18.534 1.00 93.31 150 SER A O 1
ATOM 1182 N N . ASP A 1 151 ? -11.676 -10.634 17.811 1.00 94.69 151 ASP A N 1
ATOM 1183 C CA . ASP A 1 151 ? -12.561 -10.007 16.833 1.00 94.69 151 ASP A CA 1
ATOM 1184 C C . ASP A 1 151 ? -12.367 -10.611 15.433 1.00 94.69 151 ASP A C 1
ATOM 1186 O O . ASP A 1 151 ? -13.251 -10.527 14.580 1.00 94.69 151 ASP A O 1
ATOM 1190 N N . ILE A 1 152 ? -11.222 -11.260 15.196 1.00 93.62 152 ILE A N 1
ATOM 1191 C CA . ILE A 1 152 ? -10.868 -11.895 13.925 1.00 93.62 152 ILE A CA 1
ATOM 1192 C C . ILE A 1 152 ? -11.161 -13.395 13.999 1.00 93.62 152 ILE A C 1
ATOM 1194 O O . ILE A 1 152 ? -10.562 -14.145 14.770 1.00 93.62 152 ILE A O 1
ATOM 1198 N N . GLN A 1 153 ? -12.073 -13.862 13.147 1.00 91.50 153 GLN A N 1
ATOM 1199 C CA . GLN A 1 153 ? -12.379 -15.286 13.046 1.00 91.50 153 GLN A CA 1
ATOM 1200 C C . GLN A 1 153 ? -11.210 -16.071 12.438 1.00 91.50 153 GLN A C 1
ATOM 1202 O O . GLN A 1 153 ? -10.592 -15.654 11.465 1.00 91.50 153 GLN A O 1
ATOM 1207 N N . THR A 1 154 ? -10.979 -17.283 12.942 1.00 92.19 154 THR A N 1
ATOM 1208 C CA . THR A 1 154 ? -9.901 -18.175 12.471 1.00 92.19 154 THR A CA 1
ATOM 1209 C C . THR A 1 154 ? -10.289 -19.028 11.259 1.00 92.19 154 THR A C 1
ATOM 1211 O O . THR A 1 154 ? -9.527 -19.892 10.839 1.00 92.19 154 THR A O 1
ATOM 1214 N N . ALA A 1 155 ? -11.483 -18.833 10.690 1.00 94.75 155 ALA A N 1
ATOM 1215 C CA . ALA A 1 155 ? -11.983 -19.665 9.595 1.00 94.75 155 ALA A CA 1
ATOM 1216 C C . ALA A 1 155 ? -11.133 -19.536 8.322 1.00 94.75 155 ALA A C 1
ATOM 1218 O O . ALA A 1 155 ? -10.838 -20.549 7.690 1.00 94.75 155 ALA A O 1
ATOM 1219 N N . LEU A 1 156 ? -10.723 -18.310 7.974 1.00 94.62 156 LEU A N 1
ATOM 1220 C CA . LEU A 1 156 ? -9.866 -18.061 6.815 1.00 94.62 156 LEU A CA 1
ATOM 1221 C C . LEU A 1 156 ? -8.462 -18.633 7.023 1.00 94.62 156 LEU A C 1
ATOM 1223 O O . LEU A 1 156 ? -7.942 -19.304 6.138 1.00 94.62 156 LEU A O 1
ATOM 1227 N N . ASP A 1 157 ? -7.899 -18.435 8.214 1.00 94.12 157 ASP A N 1
ATOM 1228 C CA . ASP A 1 157 ? -6.589 -18.977 8.573 1.00 94.12 157 ASP A CA 1
ATOM 1229 C C . ASP A 1 157 ? -6.564 -20.514 8.477 1.00 94.12 157 ASP A C 1
ATOM 1231 O O . ASP A 1 157 ? -5.742 -21.102 7.780 1.00 94.12 157 ASP A O 1
ATOM 1235 N N . ARG A 1 158 ? -7.567 -21.181 9.065 1.00 94.81 158 ARG A N 1
ATOM 1236 C CA . ARG A 1 158 ? -7.732 -22.643 8.967 1.00 94.81 158 ARG A CA 1
ATOM 1237 C C . ARG A 1 158 ? -7.956 -23.122 7.535 1.00 94.81 158 ARG A C 1
ATOM 1239 O O . ARG A 1 158 ? -7.579 -24.241 7.189 1.00 94.81 158 ARG A O 1
ATOM 1246 N N . PHE A 1 159 ? -8.632 -22.320 6.712 1.00 94.12 159 PHE A N 1
ATOM 1247 C CA . PHE A 1 159 ? -8.801 -22.630 5.297 1.00 94.12 159 PHE A CA 1
ATOM 1248 C C . PHE A 1 159 ? -7.450 -22.616 4.579 1.00 94.12 159 PHE A C 1
ATOM 1250 O O . PHE A 1 159 ? -7.141 -23.592 3.894 1.00 94.12 159 PHE A O 1
ATOM 1257 N N . GLY A 1 160 ? -6.652 -21.563 4.773 1.00 91.50 160 GLY A N 1
ATOM 1258 C CA . GLY A 1 160 ? -5.315 -21.461 4.201 1.00 91.50 160 GLY A CA 1
ATOM 1259 C C . GLY A 1 160 ? -4.400 -22.576 4.695 1.00 91.50 160 GLY A C 1
ATOM 1260 O O . GLY A 1 160 ? -3.799 -23.259 3.873 1.00 91.50 160 GLY A O 1
ATOM 1261 N N . GLU A 1 161 ? -4.411 -22.876 5.997 1.00 91.56 161 GLU A N 1
ATOM 1262 C CA . GLU A 1 161 ? -3.615 -23.968 6.572 1.00 91.56 161 GLU A CA 1
ATOM 1263 C C . GLU A 1 161 ? -3.900 -25.313 5.894 1.00 91.56 161 GLU A C 1
ATOM 1265 O O . GLU A 1 161 ? -2.992 -26.072 5.551 1.00 91.56 161 GLU A O 1
ATOM 1270 N N . ARG A 1 162 ? -5.178 -25.598 5.633 1.00 91.06 162 ARG A N 1
ATOM 1271 C CA . ARG A 1 162 ? -5.593 -26.828 4.957 1.00 91.06 162 ARG A CA 1
ATOM 1272 C C . ARG A 1 162 ? -5.182 -26.864 3.483 1.00 91.06 162 ARG A C 1
ATOM 1274 O O . ARG A 1 162 ? -4.830 -27.933 2.996 1.00 91.06 162 ARG A O 1
ATOM 1281 N N . VAL A 1 163 ? -5.308 -25.750 2.760 1.00 89.50 163 VAL A N 1
ATOM 1282 C CA . VAL A 1 163 ? -5.051 -25.695 1.307 1.00 89.50 163 VAL A CA 1
ATOM 1283 C C . VAL A 1 163 ? -3.556 -25.652 1.009 1.00 89.50 163 VAL A C 1
ATOM 1285 O O . VAL A 1 163 ? -3.097 -26.342 0.103 1.00 89.50 163 VAL A O 1
ATOM 1288 N N . PHE A 1 164 ? -2.802 -24.901 1.805 1.00 88.81 164 PHE A N 1
ATOM 1289 C CA . PHE A 1 164 ? -1.360 -24.750 1.667 1.00 88.81 164 PHE A CA 1
ATOM 1290 C C . PHE A 1 164 ? -0.581 -25.742 2.534 1.00 88.81 164 PHE A C 1
ATOM 1292 O O . PHE A 1 164 ? 0.634 -25.692 2.557 1.00 88.81 164 PHE A O 1
ATOM 1299 N N . GLY A 1 165 ? -1.231 -26.673 3.236 1.00 86.19 165 GLY A N 1
ATOM 1300 C CA . GLY A 1 165 ? -0.554 -27.797 3.895 1.00 86.19 165 GLY A CA 1
ATOM 1301 C C . GLY A 1 165 ? 0.304 -27.440 5.117 1.00 86.19 165 GLY A C 1
ATOM 1302 O O . GLY A 1 165 ? 1.113 -28.267 5.540 1.00 86.19 165 GLY A O 1
ATOM 1303 N N . GLY A 1 166 ? 0.137 -26.249 5.695 1.00 88.69 166 GLY A N 1
ATOM 1304 C CA . GLY A 1 166 ? 0.888 -25.783 6.860 1.00 88.69 166 GLY A CA 1
ATOM 1305 C C . GLY A 1 166 ? 0.390 -24.431 7.381 1.00 88.69 166 GLY A C 1
ATOM 1306 O O . GLY A 1 166 ? -0.374 -23.761 6.688 1.00 88.69 166 GLY A O 1
ATOM 1307 N N . PRO A 1 167 ? 0.781 -24.025 8.601 1.00 92.94 167 PRO A N 1
ATOM 1308 C CA . PRO A 1 167 ? 0.347 -22.757 9.185 1.00 92.94 167 PRO A CA 1
ATOM 1309 C C . PRO A 1 167 ? 0.854 -21.560 8.370 1.00 92.94 167 PRO A C 1
ATOM 1311 O O . PRO A 1 167 ? 1.832 -21.670 7.629 1.00 92.94 167 PRO A O 1
ATOM 1314 N N . HIS A 1 168 ? 0.213 -20.403 8.541 1.00 93.88 168 HIS A N 1
ATOM 1315 C CA . HIS A 1 168 ? 0.733 -19.157 7.985 1.00 93.88 168 HIS A CA 1
ATOM 1316 C C . HIS A 1 168 ? 2.104 -18.818 8.598 1.00 93.88 168 HIS A C 1
ATOM 1318 O O . HIS A 1 168 ? 2.356 -19.064 9.778 1.00 93.88 168 HIS A O 1
ATOM 1324 N N . GLU A 1 169 ? 2.978 -18.213 7.800 1.00 93.12 169 GLU A N 1
ATOM 1325 C CA . GLU A 1 169 ? 4.253 -17.645 8.241 1.00 93.12 169 GLU A CA 1
ATOM 1326 C C . GLU A 1 169 ? 4.030 -16.323 8.989 1.00 93.12 169 GLU A C 1
ATOM 1328 O O . GLU A 1 169 ? 4.653 -16.055 10.019 1.00 93.12 169 GLU A O 1
ATOM 1333 N N . ALA A 1 170 ? 3.100 -15.504 8.491 1.00 94.94 170 ALA A N 1
ATOM 1334 C CA . ALA A 1 170 ? 2.761 -14.219 9.082 1.00 94.94 170 ALA A CA 1
ATOM 1335 C C . ALA A 1 170 ? 1.277 -13.890 8.902 1.00 94.94 170 ALA A C 1
ATOM 1337 O O . ALA A 1 170 ? 0.688 -14.160 7.855 1.00 94.94 170 ALA A O 1
ATOM 1338 N N . ALA A 1 171 ? 0.694 -13.247 9.913 1.00 96.88 171 ALA A N 1
ATOM 1339 C CA . ALA A 1 171 ? -0.598 -12.586 9.811 1.00 96.88 171 ALA A CA 1
ATOM 1340 C C . ALA A 1 171 ? -0.428 -11.085 10.075 1.00 96.88 171 ALA A C 1
ATOM 1342 O O . ALA A 1 171 ? 0.161 -10.682 11.084 1.00 96.88 171 ALA A O 1
ATOM 1343 N N . ASN A 1 172 ? -0.944 -10.244 9.179 1.00 97.62 172 ASN A N 1
ATOM 1344 C CA . ASN A 1 172 ? -0.779 -8.794 9.269 1.00 97.62 172 ASN A CA 1
ATOM 1345 C C . ASN A 1 172 ? -2.125 -8.070 9.279 1.00 97.62 172 ASN A C 1
ATOM 1347 O O . ASN A 1 172 ? -3.109 -8.537 8.705 1.00 97.62 172 ASN A O 1
ATOM 1351 N N . VAL A 1 173 ? -2.147 -6.910 9.933 1.00 97.12 173 VAL A N 1
ATOM 1352 C CA . VAL A 1 173 ? -3.276 -5.979 9.972 1.00 97.12 173 VAL A CA 1
ATOM 1353 C C . VAL A 1 173 ? -2.869 -4.684 9.292 1.00 97.12 173 VAL A C 1
ATOM 1355 O O . VAL A 1 173 ? -1.746 -4.208 9.446 1.00 97.12 173 VAL A O 1
ATOM 1358 N N . TRP A 1 174 ? -3.816 -4.104 8.572 1.00 98.25 174 TRP A N 1
ATOM 1359 C CA . TRP A 1 174 ? -3.630 -2.901 7.782 1.00 98.25 174 TRP A CA 1
ATOM 1360 C C . TRP A 1 174 ? -4.611 -1.834 8.236 1.00 98.25 174 TRP A C 1
ATOM 1362 O O . TRP A 1 174 ? -5.813 -2.092 8.223 1.00 98.25 174 TRP A O 1
ATOM 1372 N N . PHE A 1 175 ? -4.122 -0.635 8.558 1.00 97.75 175 PHE A N 1
ATOM 1373 C CA . PHE A 1 175 ? -4.972 0.540 8.778 1.00 97.75 175 PHE A CA 1
ATOM 1374 C C . PHE A 1 175 ? -4.473 1.719 7.959 1.00 97.75 175 PHE A C 1
ATOM 1376 O O . PHE A 1 175 ? -3.364 2.210 8.172 1.00 97.75 175 PHE A O 1
ATOM 1383 N N . GLY A 1 176 ? -5.303 2.187 7.033 1.00 96.94 176 GLY A N 1
ATOM 1384 C CA . GLY A 1 176 ? -4.967 3.289 6.142 1.00 96.94 176 GLY A CA 1
ATOM 1385 C C . GLY A 1 176 ? -6.152 4.190 5.834 1.00 96.94 176 GLY A C 1
ATOM 1386 O O . GLY A 1 176 ? -7.269 3.995 6.314 1.00 96.94 176 GLY A O 1
ATOM 1387 N N . THR A 1 177 ? -5.881 5.189 5.005 1.00 96.50 177 THR A N 1
ATOM 1388 C CA . THR A 1 177 ? -6.885 6.066 4.397 1.00 96.50 177 THR A CA 1
ATOM 1389 C C . THR A 1 177 ? -6.650 6.107 2.889 1.00 96.50 177 THR A C 1
ATOM 1391 O O . THR A 1 177 ? -5.613 5.613 2.429 1.00 96.50 177 THR A O 1
ATOM 1394 N N . PRO A 1 178 ? -7.538 6.732 2.095 1.00 95.75 178 PRO A N 1
ATOM 1395 C CA . PRO A 1 178 ? -7.329 6.825 0.656 1.00 95.75 178 PRO A CA 1
ATOM 1396 C C . PRO A 1 178 ? -6.037 7.526 0.233 1.00 95.75 178 PRO A C 1
ATOM 1398 O O . PRO A 1 178 ? -5.633 7.390 -0.910 1.00 95.75 178 PRO A O 1
ATOM 1401 N N . ALA A 1 179 ? -5.368 8.251 1.135 1.00 95.62 179 ALA A N 1
ATOM 1402 C CA . ALA A 1 179 ? -4.089 8.894 0.857 1.00 95.62 179 ALA A CA 1
ATOM 1403 C C . ALA A 1 179 ? -2.907 7.925 0.715 1.00 95.62 179 ALA A C 1
ATOM 1405 O O . ALA A 1 179 ? -1.894 8.326 0.145 1.00 95.62 179 ALA A O 1
ATOM 1406 N N . SER A 1 180 ? -3.014 6.698 1.232 1.00 95.50 180 SER A N 1
ATOM 1407 C CA . SER A 1 180 ? -1.892 5.758 1.293 1.00 95.50 180 SER A CA 1
ATOM 1408 C C . SER A 1 180 ? -1.992 4.702 0.191 1.00 95.50 180 SER A C 1
ATOM 1410 O O . SER A 1 180 ? -3.033 4.059 0.046 1.00 95.50 180 SER A O 1
ATOM 1412 N N . VAL A 1 181 ? -0.908 4.500 -0.559 1.00 96.19 181 VAL A N 1
ATOM 1413 C CA . VAL A 1 181 ? -0.821 3.572 -1.697 1.00 96.19 181 VAL A CA 1
ATOM 1414 C C . VAL A 1 181 ? 0.457 2.745 -1.584 1.00 96.19 181 VAL A C 1
ATOM 1416 O O . VAL A 1 181 ? 1.549 3.300 -1.463 1.00 96.19 181 VAL A O 1
ATOM 1419 N N . SER A 1 182 ? 0.330 1.424 -1.682 1.00 96.69 182 SER A N 1
ATOM 1420 C CA . SER A 1 182 ? 1.469 0.520 -1.848 1.00 96.69 182 SER A CA 1
ATOM 1421 C C . SER A 1 182 ? 1.872 0.491 -3.322 1.00 96.69 182 SER A C 1
ATOM 1423 O O . SER A 1 182 ? 1.025 0.268 -4.196 1.00 96.69 182 SER A O 1
ATOM 1425 N N . SER A 1 183 ? 3.151 0.765 -3.598 1.00 95.69 183 SER A N 1
ATOM 1426 C CA . SER A 1 183 ? 3.699 0.793 -4.960 1.00 95.69 183 SER A CA 1
ATOM 1427 C C . SER A 1 183 ? 3.628 -0.590 -5.626 1.00 95.69 183 SER A C 1
ATOM 1429 O O . SER A 1 183 ? 3.342 -1.589 -4.966 1.00 95.69 183 SER A O 1
ATOM 1431 N N . MET A 1 184 ? 3.832 -0.655 -6.945 1.00 96.31 184 MET A N 1
ATOM 1432 C CA . MET A 1 184 ? 3.885 -1.939 -7.648 1.00 96.31 184 MET A CA 1
ATOM 1433 C C . MET A 1 184 ? 5.047 -2.778 -7.096 1.00 96.31 184 MET A C 1
ATOM 1435 O O . MET A 1 184 ? 6.191 -2.338 -7.133 1.00 96.31 184 MET A O 1
ATOM 1439 N N . HIS A 1 185 ? 4.763 -3.975 -6.599 1.00 95.56 185 HIS A N 1
ATOM 1440 C CA . HIS A 1 185 ? 5.757 -4.917 -6.077 1.00 95.56 185 HIS A CA 1
ATOM 1441 C C . HIS A 1 185 ? 5.259 -6.351 -6.266 1.00 95.56 185 HIS A C 1
ATOM 1443 O O . HIS A 1 185 ? 4.222 -6.563 -6.883 1.00 95.56 185 HIS A O 1
ATOM 1449 N N . GLN A 1 186 ? 6.007 -7.344 -5.797 1.00 93.75 186 GLN A N 1
ATOM 1450 C CA . GLN A 1 186 ? 5.590 -8.746 -5.805 1.00 93.75 186 GLN A CA 1
ATOM 1451 C C . GLN A 1 186 ? 6.114 -9.414 -4.534 1.00 93.75 186 GLN A C 1
ATOM 1453 O O . GLN A 1 186 ? 7.229 -9.108 -4.109 1.00 93.75 186 GLN A O 1
ATOM 1458 N N . ASP A 1 187 ? 5.362 -10.375 -4.010 1.00 91.75 187 ASP A N 1
ATOM 1459 C CA . ASP A 1 187 ? 5.775 -11.180 -2.862 1.00 91.75 187 ASP A CA 1
ATOM 1460 C C . ASP A 1 187 ? 5.979 -12.636 -3.285 1.00 91.75 187 ASP A C 1
ATOM 1462 O O . ASP A 1 187 ? 5.368 -13.109 -4.243 1.00 91.75 187 ASP A O 1
ATOM 1466 N N . TRP A 1 188 ? 6.815 -13.376 -2.561 1.00 88.00 188 TRP A N 1
ATOM 1467 C CA . TRP A 1 188 ? 7.033 -14.808 -2.807 1.00 88.00 188 TRP A CA 1
ATOM 1468 C C . TRP A 1 188 ? 6.020 -15.716 -2.094 1.00 88.00 188 TRP A C 1
ATOM 1470 O O . TRP A 1 188 ? 6.157 -16.932 -2.161 1.00 88.00 188 TRP A O 1
ATOM 1480 N N . VAL A 1 189 ? 5.040 -15.154 -1.388 1.00 91.12 189 VAL A N 1
ATOM 1481 C CA . VAL A 1 189 ? 4.112 -15.881 -0.507 1.00 91.12 189 VAL A CA 1
ATOM 1482 C C . VAL A 1 189 ? 2.738 -16.056 -1.143 1.00 91.12 189 VAL A C 1
ATOM 1484 O O . VAL A 1 189 ? 2.301 -15.220 -1.933 1.00 91.12 189 VAL A O 1
ATOM 1487 N N . GLU A 1 190 ? 2.020 -17.101 -0.738 1.00 94.06 190 GLU A N 1
ATOM 1488 C CA . GLU A 1 190 ? 0.587 -17.210 -1.019 1.00 94.06 190 GLU A CA 1
ATOM 1489 C C . GLU A 1 190 ? -0.182 -16.327 -0.037 1.00 94.06 190 GLU A C 1
ATOM 1491 O O . GLU A 1 190 ? -0.052 -16.479 1.182 1.00 94.06 190 GLU A O 1
ATOM 1496 N N . ASN A 1 191 ? -0.979 -15.389 -0.547 1.00 96.88 191 ASN A N 1
ATOM 1497 C CA . ASN A 1 191 ? -1.573 -14.342 0.275 1.00 96.88 191 ASN A CA 1
ATOM 1498 C C . ASN A 1 191 ? -3.107 -14.416 0.265 1.00 96.88 191 ASN A C 1
ATOM 1500 O O . ASN A 1 191 ? -3.752 -14.193 -0.760 1.00 96.88 191 ASN A O 1
ATOM 1504 N N . LEU A 1 192 ? -3.707 -14.710 1.422 1.00 97.62 192 LEU A N 1
ATOM 1505 C CA . LEU A 1 192 ? -5.152 -14.591 1.633 1.00 97.62 192 LEU A CA 1
ATOM 1506 C C . LEU A 1 192 ? -5.455 -13.233 2.266 1.00 97.62 192 LEU A C 1
ATOM 1508 O O . LEU A 1 192 ? -5.205 -13.035 3.454 1.00 97.62 192 LEU A O 1
ATOM 1512 N N . TYR A 1 193 ? -6.000 -12.309 1.476 1.00 98.38 193 TYR A N 1
ATOM 1513 C CA . TYR A 1 193 ? -6.202 -10.908 1.839 1.00 98.38 193 TYR A CA 1
ATOM 1514 C C . TYR A 1 193 ? -7.687 -10.597 2.061 1.00 98.38 193 TYR A C 1
ATOM 1516 O O . TYR A 1 193 ? -8.464 -10.533 1.110 1.00 98.38 193 TYR A O 1
ATOM 1524 N N . ALA A 1 194 ? -8.091 -10.390 3.313 1.00 98.25 194 ALA A N 1
ATOM 1525 C CA . ALA A 1 194 ? -9.472 -10.127 3.711 1.00 98.25 194 ALA A CA 1
ATOM 1526 C C . ALA A 1 194 ? -9.694 -8.649 4.050 1.00 98.25 194 ALA A C 1
ATOM 1528 O O . ALA A 1 194 ? -8.981 -8.073 4.876 1.00 98.25 194 ALA A O 1
ATOM 1529 N N . VAL A 1 195 ? -10.719 -8.037 3.460 1.00 98.12 195 VAL A N 1
ATOM 1530 C CA . VAL A 1 195 ? -11.083 -6.644 3.751 1.00 98.12 195 VAL A CA 1
ATOM 1531 C C . VAL A 1 195 ? -12.175 -6.606 4.815 1.00 98.12 195 VAL A C 1
ATOM 1533 O O . VAL A 1 195 ? -13.204 -7.265 4.699 1.00 98.12 195 VAL A O 1
ATOM 1536 N N . VAL A 1 196 ? -11.948 -5.827 5.873 1.00 96.25 196 VAL A N 1
ATOM 1537 C CA . VAL A 1 196 ? -12.869 -5.695 7.014 1.00 96.25 196 VAL A CA 1
ATOM 1538 C C . VAL A 1 196 ? -13.725 -4.435 6.887 1.00 96.25 196 VAL A C 1
ATOM 1540 O O . VAL A 1 196 ? -14.914 -4.465 7.190 1.00 96.25 196 VAL A O 1
ATOM 1543 N N . ARG A 1 197 ? -13.130 -3.326 6.433 1.00 95.62 197 ARG A N 1
ATOM 1544 C CA . ARG A 1 197 ? -13.800 -2.034 6.224 1.00 95.62 197 ARG A CA 1
ATOM 1545 C C . ARG A 1 197 ? -13.145 -1.283 5.071 1.00 95.62 197 ARG A C 1
ATOM 1547 O O . ARG A 1 197 ? -11.925 -1.367 4.919 1.00 95.62 197 ARG A O 1
ATOM 1554 N N . GLY A 1 198 ? -13.926 -0.499 4.329 1.00 96.25 198 GLY A N 1
ATOM 1555 C CA . GLY A 1 198 ? -13.441 0.203 3.148 1.00 96.25 198 GLY A CA 1
ATOM 1556 C C . GLY A 1 198 ? -13.249 -0.743 1.967 1.00 96.25 198 GLY A C 1
ATOM 1557 O O . GLY A 1 198 ? -13.709 -1.879 1.978 1.00 96.25 198 GLY A O 1
ATOM 1558 N N . VAL A 1 199 ? -12.559 -0.271 0.936 1.00 97.62 199 VAL A N 1
ATOM 1559 C CA . VAL A 1 199 ? -12.295 -1.043 -0.283 1.00 97.62 199 VAL A CA 1
ATOM 1560 C C . VAL A 1 199 ? -10.802 -1.043 -0.554 1.00 97.62 199 VAL A C 1
ATOM 1562 O O . VAL A 1 199 ? -10.163 0.008 -0.472 1.00 97.62 199 VAL A O 1
ATOM 1565 N N . LYS A 1 200 ? -10.247 -2.203 -0.904 1.00 98.44 200 LYS A N 1
ATOM 1566 C CA . LYS A 1 200 ? -8.890 -2.307 -1.453 1.00 98.44 200 LYS A CA 1
ATOM 1567 C C . LYS A 1 200 ? -8.961 -2.419 -2.970 1.00 98.44 200 LYS A C 1
ATOM 1569 O O . LYS A 1 200 ? -9.678 -3.264 -3.493 1.00 98.44 200 LYS A O 1
ATOM 1574 N N . GLU A 1 201 ? -8.222 -1.561 -3.658 1.00 98.12 201 GLU A N 1
ATOM 1575 C CA . GLU A 1 201 ? -8.095 -1.526 -5.114 1.00 98.12 201 GLU A CA 1
ATOM 1576 C C . GLU A 1 201 ? -6.738 -2.116 -5.495 1.00 98.12 201 GLU A C 1
ATOM 1578 O O . GLU A 1 201 ? -5.695 -1.510 -5.244 1.00 98.12 201 GLU A O 1
ATOM 1583 N N . PHE A 1 202 ? -6.753 -3.294 -6.104 1.00 98.62 202 PHE A N 1
ATOM 1584 C CA . PHE A 1 202 ? -5.570 -3.962 -6.619 1.00 98.62 202 PHE A CA 1
ATOM 1585 C C . PHE A 1 202 ? -5.464 -3.749 -8.125 1.00 98.62 202 PHE A C 1
ATOM 1587 O O . PHE A 1 202 ? -6.427 -3.961 -8.859 1.00 98.62 202 PHE A O 1
ATOM 1594 N N . VAL A 1 203 ? -4.268 -3.396 -8.585 1.00 98.31 203 VAL A N 1
ATOM 1595 C CA . VAL A 1 203 ? -3.860 -3.565 -9.982 1.00 98.31 203 VAL A CA 1
ATOM 1596 C C . VAL A 1 203 ? -2.874 -4.717 -10.014 1.00 98.31 203 VAL A C 1
ATOM 1598 O O . VAL A 1 203 ? -1.832 -4.623 -9.371 1.00 98.31 203 VAL A O 1
ATOM 1601 N N . LEU 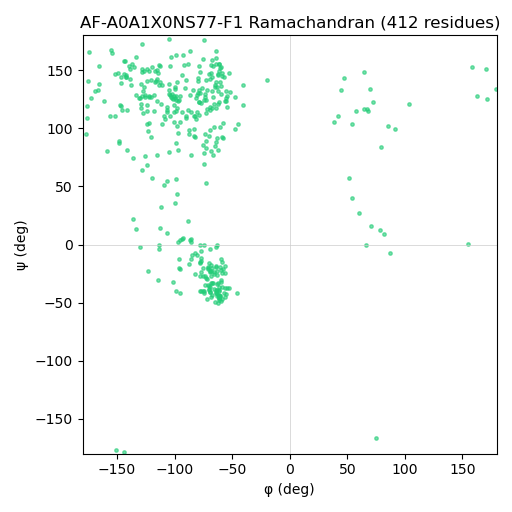A 1 204 ? -3.210 -5.786 -10.728 1.00 98.50 204 LEU A N 1
ATOM 1602 C CA . LEU A 1 204 ? -2.482 -7.049 -10.745 1.00 98.50 204 LEU A CA 1
ATOM 1603 C C . LEU A 1 204 ? -1.864 -7.302 -12.121 1.00 98.50 204 LEU A C 1
ATOM 1605 O O . LEU A 1 204 ? -2.534 -7.116 -13.132 1.00 98.50 204 LEU A O 1
ATOM 1609 N N . ILE A 1 205 ? -0.622 -7.776 -12.168 1.00 97.69 205 ILE A N 1
ATOM 1610 C CA . ILE A 1 205 ? 0.037 -8.251 -13.391 1.00 97.69 205 ILE A CA 1
ATOM 1611 C C . ILE A 1 205 ? 0.538 -9.673 -13.129 1.00 97.69 205 ILE A C 1
ATOM 1613 O O . ILE A 1 205 ? 1.219 -9.904 -12.121 1.00 97.69 205 ILE A O 1
ATOM 1617 N N . PRO A 1 206 ? 0.219 -10.641 -14.003 1.00 96.44 206 PRO A N 1
ATOM 1618 C CA . PRO A 1 206 ? 0.645 -12.011 -13.791 1.00 96.44 206 PRO A CA 1
ATOM 1619 C C . PRO A 1 206 ? 2.174 -12.153 -13.906 1.00 96.44 206 PRO A C 1
ATOM 1621 O O . PRO A 1 206 ? 2.813 -11.404 -14.654 1.00 96.44 206 PRO A O 1
ATOM 1624 N N . PRO A 1 207 ? 2.783 -13.151 -13.238 1.00 93.81 207 PRO A N 1
ATOM 1625 C CA . PRO A 1 207 ? 4.239 -13.307 -13.197 1.00 93.81 207 PRO A CA 1
ATOM 1626 C C . PRO A 1 207 ? 4.911 -13.369 -14.581 1.00 93.81 207 PRO A C 1
ATOM 1628 O O . PRO A 1 207 ? 5.984 -12.798 -14.771 1.00 93.81 207 PRO A O 1
ATOM 1631 N N . TRP A 1 208 ? 4.269 -14.008 -15.569 1.00 93.62 208 TRP A N 1
ATOM 1632 C CA . TRP A 1 208 ? 4.812 -14.149 -16.928 1.00 93.62 208 TRP A CA 1
ATOM 1633 C C . TRP A 1 208 ? 4.821 -12.844 -17.737 1.00 93.62 208 TRP A C 1
ATOM 1635 O O . TRP A 1 208 ? 5.576 -12.741 -18.698 1.00 93.62 208 TRP A O 1
ATOM 1645 N N . GLU A 1 209 ? 4.025 -11.841 -17.358 1.00 95.69 209 GLU A N 1
ATOM 1646 C CA . GLU A 1 209 ? 4.100 -10.486 -17.925 1.00 95.69 209 GLU A CA 1
ATOM 1647 C C . GLU A 1 209 ? 4.967 -9.554 -17.070 1.00 95.69 209 GLU A C 1
ATOM 1649 O O . GLU A 1 209 ? 5.513 -8.571 -17.572 1.00 95.69 209 GLU A O 1
ATOM 1654 N N . GLY A 1 210 ? 5.169 -9.892 -15.792 1.00 92.12 210 GLY A N 1
ATOM 1655 C CA . GLY A 1 210 ? 6.040 -9.156 -14.875 1.00 92.12 210 GLY A CA 1
ATOM 1656 C C . GLY A 1 210 ? 7.490 -9.042 -15.352 1.00 92.12 210 GLY A C 1
ATOM 1657 O O . GLY A 1 210 ? 8.189 -8.111 -14.961 1.00 92.12 210 GLY A O 1
ATOM 1658 N N . VAL A 1 211 ? 7.933 -9.927 -16.252 1.00 91.12 211 VAL A N 1
ATOM 1659 C CA . VAL A 1 211 ? 9.248 -9.855 -16.917 1.00 91.12 211 VAL A CA 1
ATOM 1660 C C . VAL A 1 211 ? 9.420 -8.609 -17.792 1.00 91.12 211 VAL A C 1
ATOM 1662 O O . VAL A 1 211 ? 10.549 -8.199 -18.055 1.00 91.12 211 VAL A O 1
ATOM 1665 N N . PHE A 1 212 ? 8.321 -7.998 -18.246 1.00 94.31 212 PHE A N 1
ATOM 1666 C CA . PHE A 1 212 ? 8.346 -6.760 -19.026 1.00 94.31 212 PHE A CA 1
ATOM 1667 C C . PHE A 1 212 ? 8.381 -5.507 -18.145 1.00 94.31 212 PHE A C 1
ATOM 1669 O O . PHE A 1 212 ? 8.661 -4.420 -18.647 1.00 94.31 212 PHE A O 1
ATOM 1676 N N . VAL A 1 213 ? 8.126 -5.645 -16.841 1.00 93.88 213 VAL A N 1
ATOM 1677 C CA . VAL A 1 213 ? 8.184 -4.544 -15.878 1.00 93.88 213 VAL A CA 1
ATOM 1678 C C . VAL A 1 213 ? 9.620 -4.388 -15.382 1.00 93.88 213 VAL A C 1
ATOM 1680 O O . VAL A 1 213 ? 10.166 -5.267 -14.713 1.00 93.88 213 VAL A O 1
ATOM 1683 N N . ALA A 1 214 ? 10.244 -3.256 -15.711 1.00 91.75 214 ALA A N 1
ATOM 1684 C CA . ALA A 1 214 ? 11.629 -2.980 -15.349 1.00 91.75 214 ALA A CA 1
ATOM 1685 C C . ALA A 1 214 ? 11.826 -2.878 -13.825 1.00 91.75 214 ALA A C 1
ATOM 1687 O O . ALA A 1 214 ? 11.017 -2.270 -13.120 1.00 91.75 214 ALA A O 1
ATOM 1688 N N . LYS A 1 215 ? 12.947 -3.432 -13.343 1.00 94.50 215 LYS A N 1
ATOM 1689 C CA . LYS A 1 215 ? 13.395 -3.376 -11.941 1.00 94.50 215 LYS A CA 1
ATOM 1690 C C . LYS A 1 215 ? 14.805 -2.779 -11.860 1.00 94.50 215 LYS A C 1
ATOM 1692 O O . LYS A 1 215 ? 15.762 -3.523 -11.645 1.00 94.50 215 LYS A O 1
ATOM 1697 N N . PRO A 1 216 ? 14.979 -1.478 -12.157 1.00 94.94 216 PRO A N 1
ATOM 1698 C CA . PRO A 1 216 ? 16.288 -0.842 -12.072 1.00 94.94 216 PRO A CA 1
ATOM 1699 C C . PRO A 1 216 ? 16.837 -0.874 -10.641 1.00 94.94 216 PRO A C 1
ATOM 1701 O O . PRO A 1 216 ? 16.086 -0.736 -9.678 1.00 94.94 216 PRO A O 1
ATOM 1704 N N . GLU A 1 217 ? 18.159 -0.988 -10.521 1.00 96.56 217 GLU A N 1
ATOM 1705 C CA . GLU A 1 217 ? 18.881 -0.761 -9.266 1.00 96.56 217 GLU A CA 1
ATOM 1706 C C . GLU A 1 217 ? 18.833 0.729 -8.909 1.00 96.56 217 GLU A C 1
ATOM 1708 O O . GLU A 1 217 ? 19.364 1.574 -9.637 1.00 96.56 217 GLU A O 1
ATOM 1713 N N . LEU A 1 218 ? 18.185 1.060 -7.792 1.00 96.06 218 LEU A N 1
ATOM 1714 C CA . LEU A 1 218 ? 17.980 2.434 -7.337 1.00 96.06 218 LEU A CA 1
ATOM 1715 C C . LEU A 1 218 ? 18.680 2.667 -5.997 1.00 96.06 218 LEU A C 1
ATOM 1717 O O . LEU A 1 218 ? 18.600 1.804 -5.127 1.00 96.06 218 LEU A O 1
ATOM 1721 N N . PRO A 1 219 ? 19.326 3.827 -5.773 1.00 97.69 219 PRO A N 1
ATOM 1722 C CA . PRO A 1 219 ? 19.859 4.156 -4.457 1.00 97.69 219 PRO A CA 1
ATOM 1723 C C . PRO A 1 219 ? 18.743 4.188 -3.405 1.00 97.69 219 PRO A C 1
ATOM 1725 O O . PRO A 1 219 ? 17.727 4.864 -3.601 1.00 97.69 219 PRO A O 1
ATOM 1728 N N . SER A 1 220 ? 18.963 3.482 -2.298 1.00 96.94 220 SER A N 1
ATOM 1729 C CA . SER A 1 220 ? 18.054 3.423 -1.154 1.00 96.94 220 SER A CA 1
ATOM 1730 C C . SER A 1 220 ? 18.199 4.662 -0.275 1.00 96.94 220 SER A C 1
ATOM 1732 O O . SER A 1 220 ? 19.297 5.197 -0.058 1.00 96.94 220 SER A O 1
ATOM 1734 N N . ALA A 1 221 ? 17.063 5.147 0.212 1.00 97.69 221 ALA A N 1
ATOM 1735 C CA . ALA A 1 221 ? 16.990 6.186 1.214 1.00 97.69 221 ALA A CA 1
ATOM 1736 C C . ALA A 1 221 ? 15.679 6.091 2.004 1.00 97.69 221 ALA A C 1
ATOM 1738 O O . ALA A 1 221 ? 14.721 5.461 1.578 1.00 97.69 221 ALA A O 1
ATOM 1739 N N . ALA A 1 222 ? 15.609 6.764 3.146 1.00 97.56 222 ALA A N 1
ATOM 1740 C CA . ALA A 1 222 ? 14.421 6.842 3.982 1.00 97.56 222 ALA A CA 1
ATOM 1741 C C . ALA A 1 222 ? 14.053 8.295 4.280 1.00 97.56 222 ALA A C 1
ATOM 1743 O O . ALA A 1 222 ? 14.918 9.176 4.397 1.00 97.56 222 ALA A O 1
ATOM 1744 N N . TYR A 1 223 ? 12.758 8.551 4.457 1.00 97.31 223 TYR A N 1
ATOM 1745 C CA . TYR A 1 223 ? 12.322 9.789 5.092 1.00 97.31 223 TYR A CA 1
ATOM 1746 C C . TYR A 1 223 ? 12.792 9.812 6.550 1.00 97.31 223 TYR A C 1
ATOM 1748 O O . TYR A 1 223 ? 12.692 8.823 7.270 1.00 97.31 223 TYR A O 1
ATOM 1756 N N . ALA A 1 224 ? 13.287 10.962 7.001 1.00 94.44 224 ALA A N 1
ATOM 1757 C CA . ALA A 1 224 ? 13.664 11.183 8.392 1.00 94.44 224 ALA A CA 1
ATOM 1758 C C . ALA A 1 224 ? 12.749 12.238 9.014 1.00 94.44 224 ALA A C 1
ATOM 1760 O O . ALA A 1 224 ? 12.315 13.164 8.330 1.00 94.44 224 ALA A O 1
ATOM 1761 N N . LEU A 1 225 ? 12.466 12.117 10.308 1.00 94.75 225 LEU A N 1
ATOM 1762 C CA . LEU A 1 225 ? 11.712 13.116 11.067 1.00 94.75 225 LEU A CA 1
ATOM 1763 C C . LEU A 1 225 ? 12.675 14.099 11.736 1.00 94.75 225 LEU A C 1
ATOM 1765 O O . LEU A 1 225 ? 13.767 13.713 12.160 1.00 94.75 225 LEU A O 1
ATOM 1769 N N . LYS A 1 226 ? 12.275 15.368 11.848 1.00 91.31 226 LYS A N 1
ATOM 1770 C CA . LYS A 1 226 ? 13.013 16.348 12.651 1.00 91.31 226 LYS A CA 1
ATOM 1771 C C . LYS A 1 226 ? 12.957 15.931 14.117 1.00 91.31 226 LYS A C 1
ATOM 1773 O O . LYS A 1 226 ? 11.901 15.550 14.619 1.00 91.31 226 LYS A O 1
ATOM 1778 N N . LYS A 1 227 ? 14.093 16.011 14.806 1.00 75.31 227 LYS A N 1
ATOM 1779 C CA . LYS A 1 227 ? 14.140 15.831 16.260 1.00 75.31 227 LYS A CA 1
ATOM 1780 C C . LYS A 1 227 ? 13.675 17.132 16.917 1.00 75.31 227 LYS A C 1
ATOM 1782 O O . LYS A 1 227 ? 14.159 18.199 16.550 1.00 75.31 227 LYS A O 1
ATOM 1787 N N . GLU A 1 228 ? 12.782 17.042 17.902 1.00 58.88 228 GLU A N 1
ATOM 1788 C CA . GLU A 1 228 ? 12.239 18.200 18.642 1.00 58.88 228 GLU A CA 1
ATOM 1789 C C . GLU A 1 228 ? 13.332 19.079 19.299 1.00 58.88 228 GLU A C 1
ATOM 1791 O O . GLU A 1 228 ? 13.104 20.252 19.584 1.00 58.88 228 GLU A O 1
ATOM 1796 N N . GLU A 1 229 ? 14.555 18.562 19.471 1.00 48.84 229 GLU A N 1
ATOM 1797 C CA . GLU A 1 229 ? 15.701 19.286 20.045 1.00 48.84 229 GLU A CA 1
ATOM 1798 C C . GLU A 1 229 ? 16.177 20.504 19.220 1.00 48.84 229 GLU A C 1
ATOM 1800 O O . GLU A 1 229 ? 16.863 21.380 19.757 1.00 48.84 229 GLU A O 1
ATOM 1805 N N . GLU A 1 230 ? 15.831 20.606 17.931 1.00 45.84 230 GLU A N 1
ATOM 1806 C CA . GLU A 1 230 ? 16.214 21.759 17.097 1.00 45.84 230 GLU A CA 1
ATOM 1807 C C . GLU A 1 230 ? 15.281 22.968 17.264 1.00 45.84 230 GLU A C 1
ATOM 1809 O O . GLU A 1 230 ? 15.737 24.108 17.127 1.00 45.84 230 GLU A O 1
ATOM 1814 N N . GLU A 1 231 ? 14.023 22.765 17.673 1.00 46.72 231 GLU A N 1
ATOM 1815 C CA . GLU A 1 231 ? 13.098 23.879 17.913 1.00 46.72 231 GLU A CA 1
ATOM 1816 C C . GLU A 1 231 ? 13.509 24.731 19.119 1.00 46.72 231 GLU A C 1
ATOM 1818 O O . GLU A 1 231 ? 13.323 25.949 19.100 1.00 46.72 231 GLU A O 1
ATOM 1823 N N . GLU A 1 232 ? 14.116 24.142 20.157 1.00 44.03 232 GLU A N 1
ATOM 1824 C CA . GLU A 1 232 ? 14.655 24.928 21.273 1.00 44.03 232 GLU A CA 1
ATOM 1825 C C . GLU A 1 232 ? 15.863 25.773 20.853 1.00 44.03 232 GLU A C 1
ATOM 1827 O O . GLU A 1 232 ? 16.033 26.881 21.362 1.00 44.03 232 GLU A O 1
ATOM 1832 N N . LYS A 1 233 ? 16.695 25.300 19.916 1.00 46.53 233 LYS A N 1
ATOM 1833 C CA . LYS A 1 233 ? 17.853 26.065 19.427 1.00 46.53 233 LYS A CA 1
ATOM 1834 C C . LYS A 1 233 ? 17.435 27.208 18.507 1.00 46.53 233 LYS A C 1
ATOM 1836 O O . LYS A 1 233 ? 17.971 28.303 18.654 1.00 46.53 233 LYS A O 1
ATOM 1841 N N . GLU A 1 234 ? 16.459 27.007 17.623 1.00 47.69 234 GLU A N 1
ATOM 1842 C CA . GLU A 1 234 ? 15.917 28.086 16.784 1.00 47.69 234 GLU A CA 1
ATOM 1843 C C . GLU A 1 234 ? 15.124 29.114 17.604 1.00 47.69 234 GLU A C 1
ATOM 1845 O O . GLU A 1 234 ? 15.323 30.319 17.432 1.00 47.69 234 GLU A O 1
ATOM 1850 N N . LYS A 1 235 ? 14.312 28.673 18.579 1.00 47.59 235 LYS A N 1
ATOM 1851 C CA . LYS A 1 235 ? 13.625 29.583 19.513 1.00 47.59 235 LYS A CA 1
ATOM 1852 C C . LYS A 1 235 ? 14.625 30.345 20.395 1.00 47.59 235 LYS A C 1
ATOM 1854 O O . LYS A 1 235 ? 14.453 31.548 20.576 1.00 47.59 235 LYS A O 1
ATOM 1859 N N . ARG A 1 236 ? 15.711 29.717 20.876 1.00 44.53 236 ARG A N 1
ATOM 1860 C CA . ARG A 1 236 ? 16.787 30.406 21.629 1.00 44.53 236 ARG A CA 1
ATOM 1861 C C . ARG A 1 236 ? 17.610 31.361 20.763 1.00 44.53 236 ARG A C 1
ATOM 1863 O O . ARG A 1 236 ? 17.959 32.438 21.239 1.00 44.53 236 ARG A O 1
ATOM 1870 N N . ASN A 1 237 ? 17.879 31.026 19.502 1.00 45.34 237 ASN A N 1
ATOM 1871 C CA . ASN A 1 237 ? 18.612 31.908 18.589 1.00 45.34 237 ASN A CA 1
ATOM 1872 C C . ASN A 1 237 ? 17.774 33.124 18.163 1.00 45.34 237 ASN A C 1
ATOM 1874 O O . ASN A 1 237 ? 18.312 34.228 18.082 1.00 45.34 237 ASN A O 1
ATOM 1878 N N . ASN A 1 238 ? 16.456 32.967 17.996 1.00 44.28 238 ASN A N 1
ATOM 1879 C CA . ASN A 1 238 ? 15.553 34.100 17.770 1.00 44.28 238 ASN A CA 1
ATOM 1880 C C . ASN A 1 238 ? 15.321 34.942 19.035 1.00 44.28 238 ASN A C 1
ATOM 1882 O O . ASN A 1 238 ? 15.135 36.152 18.926 1.00 44.28 238 ASN A O 1
ATOM 1886 N N . HIS A 1 239 ? 15.394 34.354 20.235 1.00 43.09 239 HIS A N 1
ATOM 1887 C CA . HIS A 1 239 ? 15.322 35.123 21.484 1.00 43.09 239 HIS A CA 1
ATOM 1888 C C . HIS A 1 239 ? 16.620 35.894 21.792 1.00 43.09 239 HIS A C 1
ATOM 1890 O O . HIS A 1 239 ? 16.569 36.960 22.402 1.00 43.09 239 HIS A O 1
ATOM 1896 N N . ASN A 1 240 ? 17.775 35.417 21.314 1.00 36.84 240 ASN A N 1
ATOM 1897 C CA . ASN A 1 240 ? 19.068 36.082 21.515 1.00 36.84 240 ASN A CA 1
ATOM 1898 C C . ASN A 1 240 ? 19.398 37.181 20.493 1.00 36.84 240 ASN A C 1
ATOM 1900 O O . ASN A 1 240 ? 20.339 37.938 20.722 1.00 36.84 240 ASN A O 1
ATOM 1904 N N . ASN A 1 241 ? 18.621 37.333 19.416 1.00 39.19 241 ASN A N 1
ATOM 1905 C CA . ASN A 1 241 ? 18.809 38.421 18.446 1.00 39.19 241 ASN A CA 1
ATOM 1906 C C . ASN A 1 241 ? 17.933 39.660 18.697 1.00 39.19 241 ASN A C 1
ATOM 1908 O O . ASN A 1 241 ? 18.015 40.613 17.928 1.00 39.19 241 ASN A O 1
ATOM 1912 N N . ASN A 1 242 ? 17.154 39.695 19.787 1.00 40.22 242 ASN A N 1
ATOM 1913 C CA . ASN A 1 242 ? 16.314 40.849 20.138 1.00 40.22 242 ASN A CA 1
ATOM 1914 C C . ASN A 1 242 ? 16.742 41.607 21.404 1.00 40.22 242 ASN A C 1
ATOM 1916 O O . ASN A 1 242 ? 15.999 42.452 21.892 1.00 40.22 242 ASN A O 1
ATOM 1920 N N . ASN A 1 243 ? 17.955 41.371 21.909 1.00 38.16 243 ASN A N 1
ATOM 1921 C CA . ASN A 1 243 ? 18.510 42.130 23.031 1.00 38.16 243 ASN A CA 1
ATOM 1922 C C . ASN A 1 243 ? 19.903 42.677 22.702 1.00 38.16 243 ASN A C 1
ATOM 1924 O O . ASN A 1 243 ? 20.901 42.313 23.314 1.00 38.16 243 ASN A O 1
ATOM 1928 N N . ASN A 1 244 ? 19.974 43.567 21.711 1.00 40.47 244 ASN A N 1
ATOM 1929 C CA . ASN A 1 244 ? 21.048 44.556 21.650 1.00 40.47 244 ASN A CA 1
ATOM 1930 C C . ASN A 1 244 ? 20.646 45.752 20.782 1.00 40.47 244 ASN A C 1
ATOM 1932 O O . ASN A 1 244 ? 20.988 45.837 19.608 1.00 40.47 244 ASN A O 1
ATOM 1936 N N . ASN A 1 245 ? 19.878 46.667 21.372 1.00 39.91 245 ASN A N 1
ATOM 1937 C CA . ASN A 1 245 ? 20.102 48.106 21.227 1.00 39.91 245 ASN A CA 1
ATOM 1938 C C . ASN A 1 245 ? 19.097 48.864 22.091 1.00 39.91 245 ASN A C 1
ATOM 1940 O O . ASN A 1 245 ? 17.981 49.148 21.664 1.00 39.91 245 ASN A O 1
ATOM 1944 N N . ASN A 1 246 ? 19.506 49.226 23.306 1.00 34.59 246 ASN A N 1
ATOM 1945 C CA . ASN A 1 246 ? 18.886 50.359 23.980 1.00 34.59 246 ASN A CA 1
ATOM 1946 C C . ASN A 1 246 ? 19.897 51.085 24.876 1.00 34.59 246 ASN A C 1
ATOM 1948 O O . ASN A 1 246 ? 20.075 50.755 26.045 1.00 34.59 246 ASN A O 1
ATOM 1952 N N . ASN A 1 247 ? 20.609 52.033 24.268 1.00 32.22 247 ASN A N 1
ATOM 1953 C CA . ASN A 1 247 ? 21.163 53.253 24.865 1.00 32.22 247 ASN A CA 1
ATOM 1954 C C . ASN A 1 247 ? 21.915 53.994 23.746 1.00 32.22 247 ASN A C 1
ATOM 1956 O O . ASN A 1 247 ? 22.716 53.383 23.055 1.00 32.22 247 ASN A O 1
ATOM 1960 N N . ASN A 1 248 ? 21.804 55.293 23.504 1.00 33.62 248 ASN A N 1
ATOM 1961 C CA . ASN A 1 248 ? 20.965 56.372 24.007 1.00 33.62 248 ASN A CA 1
ATOM 1962 C C . ASN A 1 248 ? 21.323 57.559 23.087 1.00 33.62 248 ASN A C 1
ATOM 1964 O O . ASN A 1 248 ? 22.512 57.850 22.981 1.00 33.62 248 ASN A O 1
ATOM 1968 N N . ASN A 1 249 ? 20.379 58.230 22.422 1.00 29.61 249 ASN A N 1
ATOM 1969 C CA . ASN A 1 249 ? 20.290 59.690 22.526 1.00 29.61 249 ASN A CA 1
ATOM 1970 C C . ASN A 1 249 ? 19.087 60.277 21.788 1.00 29.61 249 ASN A C 1
ATOM 1972 O O . ASN A 1 249 ? 18.724 59.904 20.676 1.00 29.61 249 ASN A O 1
ATOM 1976 N N . ASN A 1 250 ? 18.536 61.270 22.459 1.00 35.25 250 ASN A N 1
ATOM 1977 C CA . ASN A 1 250 ? 17.416 62.114 22.106 1.00 35.25 250 ASN A CA 1
ATOM 1978 C C . ASN A 1 250 ? 17.818 63.133 21.017 1.00 35.25 250 ASN A C 1
ATOM 1980 O O . ASN A 1 250 ? 18.773 63.870 21.247 1.00 35.25 250 ASN A O 1
ATOM 1984 N N . ASN A 1 251 ? 17.099 63.226 19.887 1.00 30.59 251 ASN A N 1
ATOM 1985 C CA . ASN A 1 251 ? 16.577 64.508 19.374 1.00 30.59 251 ASN A CA 1
ATOM 1986 C C . ASN A 1 251 ? 15.699 64.358 18.112 1.00 30.59 251 ASN A C 1
ATOM 1988 O O . ASN A 1 251 ? 16.160 63.945 17.057 1.00 30.59 251 ASN A O 1
ATOM 1992 N N . ASN A 1 252 ? 14.447 64.782 18.269 1.00 31.72 252 ASN A N 1
ATOM 1993 C CA . ASN A 1 252 ? 13.636 65.660 17.420 1.00 31.72 252 ASN A CA 1
ATOM 1994 C C . ASN A 1 252 ? 13.573 65.529 15.872 1.00 31.72 252 ASN A C 1
ATOM 1996 O O . ASN A 1 252 ? 14.555 65.679 15.155 1.00 31.72 252 ASN A O 1
ATOM 2000 N N . ASN A 1 253 ? 12.310 65.574 15.421 1.00 31.33 253 ASN A N 1
ATOM 2001 C CA . ASN A 1 253 ? 11.772 66.242 14.225 1.00 31.33 253 ASN A CA 1
ATOM 2002 C C . ASN A 1 253 ? 11.674 65.486 12.873 1.00 31.33 253 ASN A C 1
ATOM 2004 O O . ASN A 1 253 ? 12.587 65.475 12.062 1.00 31.33 253 ASN A O 1
ATOM 2008 N N . ASN A 1 254 ? 10.446 65.013 12.624 1.00 31.70 254 ASN A N 1
ATOM 2009 C CA . ASN A 1 254 ? 9.535 65.411 11.537 1.00 31.70 254 ASN A CA 1
ATOM 2010 C C . ASN A 1 254 ? 9.815 65.054 10.053 1.00 31.70 254 ASN A C 1
ATOM 2012 O O . ASN A 1 254 ? 10.824 65.412 9.461 1.00 31.70 254 ASN A O 1
ATOM 2016 N N . ASN A 1 255 ? 8.721 64.566 9.452 1.00 31.11 255 ASN A N 1
ATOM 2017 C CA . ASN A 1 255 ? 8.248 64.730 8.072 1.00 31.11 255 ASN A CA 1
ATOM 2018 C C . ASN A 1 255 ? 8.760 63.808 6.936 1.00 31.11 255 ASN A C 1
ATOM 2020 O O . ASN A 1 255 ? 9.773 64.053 6.298 1.00 31.11 255 ASN A O 1
ATOM 2024 N N . ASN A 1 256 ? 7.885 62.849 6.608 1.00 32.28 256 ASN A N 1
ATOM 2025 C CA . ASN A 1 256 ? 7.141 62.729 5.343 1.00 32.28 256 ASN A CA 1
ATOM 2026 C C . ASN A 1 256 ? 7.849 62.317 4.026 1.00 32.28 256 ASN A C 1
ATOM 2028 O O . ASN A 1 256 ? 8.618 63.067 3.437 1.00 32.28 256 ASN A O 1
ATOM 2032 N N . ASN A 1 257 ? 7.296 61.221 3.486 1.00 32.22 257 ASN A N 1
ATOM 2033 C CA . ASN A 1 257 ? 6.815 61.014 2.110 1.00 32.22 257 ASN A CA 1
ATOM 2034 C C . ASN A 1 257 ? 7.653 60.184 1.113 1.00 32.22 257 ASN A C 1
ATOM 2036 O O . ASN A 1 257 ? 8.710 60.617 0.675 1.00 32.22 257 ASN A O 1
ATOM 2040 N N . ASN A 1 258 ? 6.990 59.111 0.640 1.00 32.84 258 ASN A N 1
ATOM 2041 C CA . ASN A 1 258 ? 6.899 58.593 -0.742 1.00 32.84 258 ASN A CA 1
ATOM 2042 C C . ASN A 1 258 ? 8.165 58.064 -1.456 1.00 32.84 258 ASN A C 1
ATOM 2044 O O . ASN A 1 258 ? 9.250 58.587 -1.292 1.00 32.84 258 ASN A O 1
ATOM 2048 N N . ASN A 1 259 ? 8.122 57.077 -2.357 1.00 33.22 259 ASN A N 1
ATOM 2049 C CA . ASN A 1 259 ? 7.043 56.404 -3.087 1.00 33.22 259 ASN A CA 1
ATOM 2050 C C . ASN A 1 259 ? 7.624 55.109 -3.712 1.00 33.22 259 ASN A C 1
ATOM 2052 O O . ASN A 1 259 ? 8.804 55.120 -4.048 1.00 33.22 259 ASN A O 1
ATOM 2056 N N . ASN A 1 260 ? 6.754 54.109 -3.936 1.00 33.59 260 ASN A N 1
ATOM 2057 C CA . ASN A 1 260 ? 6.650 53.166 -5.081 1.00 33.59 260 ASN A CA 1
ATOM 2058 C C . ASN A 1 260 ? 7.910 52.451 -5.623 1.00 33.59 260 ASN A C 1
ATOM 2060 O O . ASN A 1 260 ? 8.930 53.081 -5.838 1.00 33.59 260 ASN A O 1
ATOM 2064 N N . ASN A 1 261 ? 7.961 51.197 -6.086 1.00 34.03 261 ASN A N 1
ATOM 2065 C CA . ASN A 1 261 ? 7.083 50.143 -6.656 1.00 34.03 261 ASN A CA 1
ATOM 2066 C C . ASN A 1 261 ? 8.143 49.261 -7.403 1.00 34.03 261 ASN A C 1
ATOM 2068 O O . ASN A 1 261 ? 9.166 49.790 -7.824 1.00 34.03 261 ASN A O 1
ATOM 2072 N N . ASN A 1 262 ? 8.069 47.962 -7.665 1.00 31.31 262 ASN A N 1
ATOM 2073 C CA . ASN A 1 262 ? 6.972 47.243 -8.265 1.00 31.31 262 ASN A CA 1
ATOM 2074 C C . ASN A 1 262 ? 7.205 45.727 -8.138 1.00 31.31 262 ASN A C 1
ATOM 2076 O O . ASN A 1 262 ? 8.268 45.192 -8.443 1.00 31.31 262 ASN A O 1
ATOM 2080 N N . ASN A 1 263 ? 6.127 45.114 -7.688 1.00 33.25 263 ASN A N 1
ATOM 2081 C CA . ASN A 1 263 ? 5.614 43.762 -7.812 1.00 33.25 263 ASN A CA 1
ATOM 2082 C C . ASN A 1 263 ? 6.142 42.878 -8.971 1.00 33.25 263 ASN A C 1
ATOM 2084 O O . ASN A 1 263 ? 6.155 43.302 -10.126 1.00 33.25 263 ASN A O 1
ATOM 2088 N N . ASN A 1 264 ? 6.352 41.584 -8.694 1.00 30.95 264 ASN A N 1
ATOM 2089 C CA . ASN A 1 264 ? 5.644 40.556 -9.462 1.00 30.95 264 ASN A CA 1
ATOM 2090 C C . ASN A 1 264 ? 5.321 39.340 -8.579 1.00 30.95 264 ASN A C 1
ATOM 2092 O O . ASN A 1 264 ? 6.206 38.655 -8.070 1.00 30.95 264 ASN A O 1
ATOM 2096 N N . ASN A 1 265 ? 4.024 39.123 -8.395 1.00 33.94 265 ASN A N 1
ATOM 2097 C CA . ASN A 1 265 ? 3.397 38.144 -7.523 1.00 33.94 265 ASN A CA 1
ATOM 2098 C C . ASN A 1 265 ? 2.866 36.999 -8.396 1.00 33.94 265 ASN A C 1
ATOM 2100 O O . ASN A 1 265 ? 2.135 37.264 -9.349 1.00 33.94 265 ASN A O 1
ATOM 2104 N N . ASN A 1 266 ? 3.174 35.745 -8.061 1.00 30.20 266 ASN A N 1
ATOM 2105 C CA . ASN A 1 266 ? 2.359 34.615 -8.501 1.00 30.20 266 ASN A CA 1
ATOM 2106 C C . ASN A 1 266 ? 1.903 33.852 -7.256 1.00 30.20 266 ASN A C 1
ATOM 2108 O O . ASN A 1 266 ? 2.653 33.094 -6.644 1.00 30.20 266 ASN A O 1
ATOM 2112 N N . ASN A 1 267 ? 0.676 34.165 -6.852 1.00 32.38 267 ASN A N 1
ATOM 2113 C CA . ASN A 1 267 ? 0.046 33.748 -5.614 1.00 32.38 267 ASN A CA 1
ATOM 2114 C C . ASN A 1 267 ? -0.687 32.422 -5.850 1.00 32.38 267 ASN A C 1
ATOM 2116 O O . ASN A 1 267 ? -1.719 32.407 -6.518 1.00 32.38 267 ASN A O 1
ATOM 2120 N N . ASN A 1 268 ? -0.180 31.319 -5.296 1.00 29.02 268 ASN A N 1
ATOM 2121 C CA . ASN A 1 268 ? -0.963 30.095 -5.150 1.00 29.02 268 ASN A CA 1
ATOM 2122 C C . ASN A 1 268 ? -1.488 30.051 -3.712 1.00 29.02 268 ASN A C 1
ATOM 2124 O O . ASN A 1 268 ? -0.831 29.555 -2.799 1.00 29.02 268 ASN A O 1
ATOM 2128 N N . ASN A 1 269 ? -2.648 30.673 -3.509 1.00 30.64 269 ASN A N 1
ATOM 2129 C CA . ASN A 1 269 ? -3.269 30.816 -2.202 1.00 30.64 269 ASN A CA 1
ATOM 2130 C C . ASN A 1 269 ? -4.031 29.530 -1.859 1.00 30.64 269 ASN A C 1
ATOM 2132 O O . ASN A 1 269 ? -5.196 29.386 -2.226 1.00 30.64 269 ASN A O 1
ATOM 2136 N N . ASN A 1 270 ? -3.378 28.593 -1.169 1.00 31.72 270 ASN A N 1
ATOM 2137 C CA . ASN A 1 270 ? -4.087 27.511 -0.496 1.00 31.72 270 ASN A CA 1
ATOM 2138 C C . ASN A 1 270 ? -4.257 27.904 0.972 1.00 31.72 270 ASN A C 1
ATOM 2140 O O . ASN A 1 270 ? -3.341 27.788 1.785 1.00 31.72 270 ASN A O 1
ATOM 2144 N N . ASN A 1 271 ? -5.428 28.458 1.268 1.00 30.95 271 ASN A N 1
ATOM 2145 C CA . ASN A 1 271 ? -5.779 29.001 2.568 1.00 30.95 271 ASN A CA 1
ATOM 2146 C C . ASN A 1 271 ? -6.061 27.839 3.534 1.00 30.95 271 ASN A C 1
ATOM 2148 O O . ASN A 1 271 ? -7.199 27.394 3.666 1.00 30.95 271 ASN A O 1
ATOM 2152 N N . ASN A 1 272 ? -5.013 27.308 4.164 1.00 32.66 272 ASN A N 1
ATOM 2153 C CA . ASN A 1 272 ? -5.137 26.246 5.154 1.00 32.66 272 ASN A CA 1
ATOM 2154 C C . ASN A 1 272 ? -5.125 26.865 6.557 1.00 32.66 272 ASN A C 1
ATOM 2156 O O . ASN A 1 272 ? -4.100 26.896 7.233 1.00 32.66 272 ASN A O 1
ATOM 2160 N N . ASN A 1 273 ? -6.281 27.379 6.984 1.00 34.03 273 ASN A N 1
ATOM 2161 C CA . ASN A 1 273 ? -6.528 27.679 8.393 1.00 34.03 273 ASN A CA 1
ATOM 2162 C C . ASN A 1 273 ? -6.765 26.359 9.134 1.00 34.03 273 ASN A C 1
ATOM 2164 O O . ASN A 1 273 ? -7.908 26.002 9.410 1.00 34.03 273 ASN A O 1
ATOM 2168 N N . ASN A 1 274 ? -5.686 25.644 9.449 1.00 36.22 274 ASN A N 1
ATOM 2169 C CA . ASN A 1 274 ? -5.715 24.630 10.493 1.00 36.22 274 ASN A CA 1
ATOM 2170 C C . ASN A 1 274 ? -5.046 25.209 11.735 1.00 36.22 274 ASN A C 1
ATOM 2172 O O . ASN A 1 274 ? -3.932 25.724 11.673 1.00 36.22 274 ASN A O 1
ATOM 2176 N N . SER A 1 275 ? -5.781 25.137 12.840 1.00 34.38 275 SER A N 1
ATOM 2177 C CA . SER A 1 275 ? -5.334 25.390 14.204 1.00 34.38 275 SER A CA 1
ATOM 2178 C C . SER A 1 275 ? -3.938 24.818 14.462 1.00 34.38 275 SER A C 1
ATOM 2180 O O . SER A 1 275 ? -3.647 23.688 14.079 1.00 34.38 275 SER A O 1
ATOM 2182 N N . GLU A 1 276 ? -3.095 25.584 15.152 1.00 38.22 276 GLU A N 1
ATOM 2183 C CA . GLU A 1 276 ? -1.729 25.206 15.556 1.00 38.22 276 GLU A CA 1
ATOM 2184 C C . GLU A 1 276 ? -1.664 24.008 16.532 1.00 38.22 276 GLU A C 1
ATOM 2186 O O . GLU A 1 276 ? -0.581 23.555 16.894 1.00 38.22 276 GLU A O 1
ATOM 2191 N N . GLU A 1 277 ? -2.800 23.430 16.921 1.00 39.31 277 GLU A N 1
ATOM 2192 C CA . GLU A 1 277 ? -2.882 22.160 17.642 1.00 39.31 277 GLU A CA 1
ATOM 2193 C C . GLU A 1 277 ? -2.927 20.995 16.637 1.00 39.31 277 GLU A C 1
ATOM 2195 O O . GLU A 1 277 ? -3.987 20.699 16.087 1.00 39.31 277 GLU A O 1
ATOM 2200 N N . GLY A 1 278 ? -1.797 20.320 16.369 1.00 43.50 278 GLY A N 1
ATOM 2201 C CA . GLY A 1 278 ? -1.871 18.994 15.725 1.00 43.50 278 GLY A CA 1
ATOM 2202 C C . GLY A 1 278 ? -0.698 18.459 14.899 1.00 43.50 278 GLY A C 1
ATOM 2203 O O . GLY A 1 278 ? -0.816 17.350 14.387 1.00 43.50 278 GLY A O 1
ATOM 2204 N N . LYS A 1 279 ? 0.438 19.151 14.732 1.00 55.69 279 LYS A N 1
ATOM 2205 C CA . LYS A 1 279 ? 1.576 18.578 13.976 1.00 55.69 279 LYS A CA 1
ATOM 2206 C C . LYS A 1 279 ? 2.706 18.119 14.890 1.00 55.69 279 LYS A C 1
ATOM 2208 O O . LYS A 1 279 ? 3.721 18.791 15.009 1.00 55.69 279 LYS A O 1
ATOM 2213 N N . LYS A 1 280 ? 2.531 16.936 15.489 1.00 80.56 280 LYS A N 1
ATOM 2214 C CA . LYS A 1 280 ? 3.575 16.252 16.277 1.00 80.56 280 LYS A CA 1
ATOM 2215 C C . LYS A 1 280 ? 4.806 15.871 15.439 1.00 80.56 280 LYS A C 1
ATOM 2217 O O . LYS A 1 280 ? 5.904 15.770 15.968 1.00 80.56 280 LYS A O 1
ATOM 2222 N N . TYR A 1 281 ? 4.639 15.672 14.131 1.00 92.06 281 TYR A N 1
ATOM 2223 C CA . TYR A 1 281 ? 5.705 15.200 13.249 1.00 92.06 281 TYR A CA 1
ATOM 2224 C C . TYR A 1 281 ? 5.949 16.152 12.079 1.00 92.06 281 TYR A C 1
ATOM 2226 O O . TYR A 1 281 ? 5.017 16.674 11.466 1.00 92.06 281 TYR A O 1
ATOM 2234 N N . SER A 1 282 ? 7.224 16.340 11.739 1.00 94.25 282 SER A N 1
ATOM 2235 C CA . SER A 1 282 ? 7.662 17.013 10.517 1.00 94.25 282 SER A CA 1
ATOM 2236 C C . SER A 1 282 ? 8.896 16.314 9.951 1.00 94.25 282 SER A C 1
ATOM 2238 O O . SER A 1 282 ? 9.717 15.784 10.701 1.00 94.25 282 SER A O 1
ATOM 2240 N N . PHE A 1 283 ? 9.023 16.281 8.626 1.00 95.44 283 PHE A N 1
ATOM 2241 C CA . PHE A 1 283 ? 10.158 15.639 7.966 1.00 95.44 283 PHE A CA 1
ATOM 2242 C C . PHE A 1 283 ? 11.401 16.534 7.984 1.00 95.44 283 PHE A C 1
ATOM 2244 O O . PHE A 1 283 ? 11.315 17.758 7.854 1.00 95.44 283 PHE A O 1
ATOM 2251 N N . ALA A 1 284 ? 12.567 15.912 8.137 1.00 94.44 284 ALA A N 1
ATOM 2252 C CA . ALA A 1 284 ? 13.855 16.539 7.896 1.00 94.44 284 ALA A CA 1
ATOM 2253 C C . ALA A 1 284 ? 13.968 16.970 6.426 1.00 94.44 284 ALA A C 1
ATOM 2255 O O . ALA A 1 284 ? 13.325 16.399 5.547 1.00 94.44 284 ALA A O 1
ATOM 2256 N N . GLY A 1 285 ? 14.805 17.973 6.154 1.00 93.62 285 GLY A N 1
ATOM 2257 C CA . GLY A 1 285 ? 14.949 18.546 4.810 1.00 93.62 285 GLY A CA 1
ATOM 2258 C C . GLY A 1 285 ? 15.791 17.720 3.834 1.00 93.62 285 GLY A C 1
ATOM 2259 O O . GLY A 1 285 ? 15.983 18.140 2.695 1.00 93.62 285 GLY A O 1
ATOM 2260 N N . VAL A 1 286 ? 16.323 16.577 4.276 1.00 94.06 286 VAL A N 1
ATOM 2261 C CA . VAL A 1 286 ? 17.202 15.699 3.494 1.00 94.06 286 VAL A CA 1
ATOM 2262 C C . VAL A 1 286 ? 16.833 14.230 3.725 1.00 94.06 286 VAL A C 1
ATOM 2264 O O . VAL A 1 286 ? 16.479 13.868 4.852 1.00 94.06 286 VAL A O 1
ATOM 2267 N N . PRO A 1 287 ? 16.904 13.373 2.692 1.00 95.38 287 PRO A N 1
ATOM 2268 C CA . PRO A 1 287 ? 16.676 11.944 2.853 1.00 95.38 287 PRO A CA 1
ATOM 2269 C C . PRO A 1 287 ? 17.862 11.288 3.578 1.00 95.38 287 PRO A C 1
ATOM 2271 O O . PRO A 1 287 ? 19.022 11.637 3.340 1.00 95.38 287 PRO A O 1
ATOM 2274 N N . HIS A 1 288 ? 17.580 10.327 4.458 1.00 95.38 288 HIS A N 1
ATOM 2275 C CA . HIS A 1 288 ? 18.604 9.529 5.132 1.00 95.38 288 HIS A CA 1
ATOM 2276 C C . HIS A 1 288 ? 19.027 8.367 4.233 1.00 95.38 288 HIS A C 1
ATOM 2278 O O . HIS A 1 288 ? 18.167 7.691 3.687 1.00 95.38 288 HIS A O 1
ATOM 2284 N N . ARG A 1 289 ? 20.329 8.123 4.065 1.00 93.88 289 ARG A N 1
ATOM 2285 C CA . ARG A 1 289 ? 20.845 7.072 3.175 1.00 93.88 289 ARG A CA 1
ATOM 2286 C C . ARG A 1 289 ? 21.592 6.006 3.961 1.00 93.88 289 ARG A C 1
ATOM 2288 O O . ARG A 1 289 ? 22.374 6.339 4.847 1.00 93.88 289 ARG A O 1
ATOM 2295 N N . ASP A 1 290 ? 21.396 4.759 3.561 1.00 89.31 290 ASP A N 1
ATOM 2296 C CA . ASP A 1 290 ? 22.093 3.569 4.067 1.00 89.31 290 ASP A CA 1
ATOM 2297 C C . ASP A 1 290 ? 23.297 3.163 3.189 1.00 89.31 290 ASP A C 1
ATOM 2299 O O . ASP A 1 290 ? 24.128 2.357 3.604 1.00 89.31 290 ASP A O 1
ATOM 2303 N N . GLY A 1 291 ? 23.417 3.743 1.988 1.00 93.06 291 GLY A N 1
ATOM 2304 C CA . GLY A 1 291 ? 24.461 3.418 1.012 1.00 93.06 291 GLY A CA 1
ATOM 2305 C C . GLY A 1 291 ? 24.164 2.180 0.161 1.00 93.06 291 GLY A C 1
ATOM 2306 O O . GLY A 1 291 ? 25.045 1.742 -0.578 1.00 93.06 291 GLY A O 1
ATOM 2307 N N . MET A 1 292 ? 22.954 1.627 0.244 1.00 95.12 292 MET A N 1
ATOM 2308 C CA . MET A 1 292 ? 22.527 0.450 -0.509 1.00 95.12 292 MET A CA 1
ATOM 2309 C C . MET A 1 292 ? 21.844 0.832 -1.827 1.00 95.12 292 MET A C 1
ATOM 2311 O O . MET A 1 292 ? 21.415 1.973 -2.032 1.00 95.12 292 MET A O 1
ATOM 2315 N N . THR A 1 293 ? 21.731 -0.145 -2.725 1.00 94.94 293 THR A N 1
ATOM 2316 C CA . THR A 1 293 ? 20.816 -0.089 -3.869 1.00 94.94 293 THR A CA 1
ATOM 2317 C C . THR A 1 293 ? 19.764 -1.177 -3.738 1.00 94.94 293 THR A C 1
ATOM 2319 O O . THR A 1 293 ? 20.011 -2.216 -3.125 1.00 94.94 293 THR A O 1
ATOM 2322 N N . VAL A 1 294 ? 18.581 -0.910 -4.281 1.00 93.69 294 VAL A N 1
ATOM 2323 C CA . VAL A 1 294 ? 17.448 -1.831 -4.273 1.00 93.69 294 VAL A CA 1
ATOM 2324 C C . VAL A 1 294 ? 16.901 -1.936 -5.697 1.00 93.69 294 VAL A C 1
ATOM 2326 O O . VAL A 1 294 ? 16.568 -0.900 -6.286 1.00 93.69 294 VAL A O 1
ATOM 2329 N N . PRO A 1 295 ? 16.773 -3.149 -6.264 1.00 95.25 295 PRO A N 1
ATOM 2330 C CA . PRO A 1 295 ? 16.016 -3.349 -7.488 1.00 95.25 295 PRO A CA 1
ATOM 2331 C C . PRO A 1 295 ? 14.525 -3.196 -7.181 1.00 95.25 295 PRO A C 1
ATOM 2333 O O . PRO A 1 295 ? 13.960 -3.985 -6.423 1.00 95.25 295 PRO A O 1
ATOM 2336 N N . TRP A 1 296 ? 13.870 -2.195 -7.770 1.00 95.75 296 TRP A N 1
ATOM 2337 C CA . TRP A 1 296 ? 12.443 -1.950 -7.533 1.00 95.75 296 TRP A CA 1
ATOM 2338 C C . TRP A 1 296 ? 11.691 -1.589 -8.805 1.00 95.75 296 TRP A C 1
ATOM 2340 O O . TRP A 1 296 ? 12.263 -1.014 -9.729 1.00 95.75 296 TRP A O 1
ATOM 2350 N N . MET A 1 297 ? 10.399 -1.914 -8.849 1.00 93.44 297 MET A N 1
ATOM 2351 C CA . MET A 1 297 ? 9.544 -1.617 -9.994 1.00 93.44 297 MET A CA 1
ATOM 2352 C C . MET A 1 297 ? 9.343 -0.106 -10.123 1.00 93.44 297 MET A C 1
ATOM 2354 O O . MET A 1 297 ? 8.753 0.551 -9.266 1.00 93.44 297 MET A O 1
ATOM 2358 N N . ASP A 1 298 ? 9.809 0.439 -11.238 1.00 90.50 298 ASP A N 1
ATOM 2359 C CA . ASP A 1 298 ? 9.752 1.865 -11.548 1.00 90.50 298 ASP A CA 1
ATOM 2360 C C . ASP A 1 298 ? 8.569 2.183 -12.472 1.00 90.50 298 ASP A C 1
ATOM 2362 O O . ASP A 1 298 ? 8.720 2.678 -13.589 1.00 90.50 298 ASP A O 1
ATOM 2366 N N . VAL A 1 299 ? 7.369 1.808 -12.024 1.00 90.94 299 VAL A N 1
ATOM 2367 C CA . VAL A 1 299 ? 6.124 1.979 -12.780 1.00 90.94 299 VAL A CA 1
ATOM 2368 C C . VAL A 1 299 ? 4.975 2.349 -11.851 1.00 90.94 299 VAL A C 1
ATOM 2370 O O . VAL A 1 299 ? 4.866 1.840 -10.737 1.00 90.94 299 VAL A O 1
ATOM 2373 N N . GLU A 1 300 ? 4.073 3.195 -12.339 1.00 89.69 300 GLU A N 1
ATOM 2374 C CA . GLU A 1 300 ? 2.790 3.467 -11.694 1.00 89.69 300 GLU A CA 1
ATOM 2375 C C . GLU A 1 300 ? 1.679 3.132 -12.687 1.00 89.69 300 GLU A C 1
ATOM 2377 O O . GLU A 1 300 ? 1.439 3.869 -13.643 1.00 89.69 300 GLU A O 1
ATOM 2382 N N . ILE A 1 301 ? 1.011 2.002 -12.463 1.00 93.00 301 ILE A N 1
ATOM 2383 C CA . ILE A 1 301 ? -0.127 1.561 -13.269 1.00 93.00 301 ILE A CA 1
ATOM 2384 C C . ILE A 1 301 ? -1.373 1.712 -12.406 1.00 93.00 301 ILE A C 1
ATOM 2386 O O . ILE A 1 301 ? -1.541 1.010 -11.410 1.00 93.00 301 ILE A O 1
ATOM 2390 N N . THR A 1 302 ? -2.223 2.666 -12.767 1.00 93.38 302 THR A N 1
ATOM 2391 C CA . THR A 1 302 ? -3.499 2.940 -12.095 1.00 93.38 302 THR A CA 1
ATOM 2392 C C . THR A 1 302 ? -4.647 2.295 -12.871 1.00 93.38 302 THR A C 1
ATOM 2394 O O . THR A 1 302 ? -4.477 2.014 -14.058 1.00 93.38 302 THR A O 1
ATOM 2397 N N . PRO A 1 303 ? -5.839 2.115 -12.274 1.00 95.38 303 PRO A N 1
ATOM 2398 C CA . PRO A 1 303 ? -7.010 1.654 -13.023 1.00 95.38 303 PRO A CA 1
ATOM 2399 C C . PRO A 1 303 ? -7.305 2.499 -14.263 1.00 95.38 303 PRO A C 1
ATOM 2401 O O . PRO A 1 303 ? -7.598 1.952 -15.318 1.00 95.38 303 PRO A O 1
ATOM 2404 N N . ALA A 1 304 ? -7.114 3.820 -14.177 1.00 92.94 304 ALA A N 1
ATOM 2405 C CA . ALA A 1 304 ? -7.262 4.710 -15.326 1.00 92.94 304 ALA A CA 1
ATOM 2406 C C . ALA A 1 304 ? -6.314 4.336 -16.479 1.00 92.94 304 ALA A C 1
ATOM 2408 O O . ALA A 1 304 ? -6.708 4.414 -17.635 1.00 92.94 304 ALA A O 1
ATOM 2409 N N . ALA A 1 305 ? -5.086 3.895 -16.185 1.00 92.38 305 ALA A N 1
ATOM 2410 C CA . ALA A 1 305 ? -4.144 3.435 -17.207 1.00 92.38 305 ALA A CA 1
ATOM 2411 C C . ALA A 1 305 ? -4.477 2.044 -17.772 1.00 92.38 305 ALA A C 1
ATOM 2413 O O . ALA A 1 305 ? -4.022 1.704 -18.861 1.00 92.38 305 ALA A O 1
ATOM 2414 N N . VAL A 1 306 ? -5.265 1.246 -17.048 1.00 92.69 306 VAL A N 1
ATOM 2415 C CA . VAL A 1 306 ? -5.820 -0.017 -17.557 1.00 92.69 306 VAL A CA 1
ATOM 2416 C C . VAL A 1 306 ? -7.004 0.255 -18.489 1.00 92.69 306 VAL A C 1
ATOM 2418 O O . VAL A 1 306 ? -7.121 -0.381 -19.531 1.00 92.69 306 VAL A O 1
ATOM 2421 N N . GLU A 1 307 ? -7.857 1.223 -18.142 1.00 93.50 307 GLU A N 1
ATOM 2422 C CA . GLU A 1 307 ? -8.987 1.658 -18.975 1.00 93.50 307 GLU A CA 1
ATOM 2423 C C . GLU A 1 307 ? -8.535 2.404 -20.239 1.00 93.50 307 GLU A C 1
ATOM 2425 O O . GLU A 1 307 ? -9.105 2.208 -21.313 1.00 93.50 307 GLU A O 1
ATOM 2430 N N . ASP A 1 308 ? -7.495 3.234 -20.121 1.00 93.56 308 ASP A N 1
ATOM 2431 C CA . ASP A 1 308 ? -6.863 3.953 -21.225 1.00 93.56 308 ASP A CA 1
ATOM 2432 C C . ASP A 1 308 ? -5.374 3.570 -21.349 1.00 93.56 308 ASP A C 1
ATOM 2434 O O . ASP A 1 308 ? -4.500 4.220 -20.757 1.00 93.56 308 ASP A O 1
ATOM 2438 N N . PRO A 1 309 ? -5.046 2.559 -22.182 1.00 87.88 309 PRO A N 1
ATOM 2439 C CA . PRO A 1 309 ? -3.669 2.125 -22.416 1.00 87.88 309 PRO A CA 1
ATOM 2440 C C . PRO A 1 309 ? -2.752 3.213 -22.991 1.00 87.88 309 PRO A C 1
ATOM 2442 O O . PRO A 1 309 ? -1.529 3.044 -23.006 1.00 87.88 309 PRO A O 1
ATOM 2445 N N . THR A 1 310 ? -3.287 4.348 -23.466 1.00 90.38 310 THR A N 1
ATOM 2446 C CA . THR A 1 310 ? -2.447 5.471 -23.906 1.00 90.38 310 THR A CA 1
ATOM 2447 C C . THR A 1 310 ? -1.688 6.128 -22.752 1.00 90.38 310 THR A C 1
ATOM 2449 O O . THR A 1 310 ? -0.640 6.734 -22.990 1.00 90.38 310 THR A O 1
ATOM 2452 N N . LEU A 1 311 ? -2.156 5.932 -21.515 1.00 90.38 311 LEU A N 1
ATOM 2453 C CA . LEU A 1 311 ? -1.489 6.362 -20.286 1.00 90.38 311 LEU A CA 1
ATOM 2454 C C . LEU A 1 311 ? -0.331 5.437 -19.877 1.00 90.38 311 LEU A C 1
ATOM 2456 O O . LEU A 1 311 ? 0.508 5.837 -19.070 1.00 90.38 311 LEU A O 1
ATOM 2460 N N . LEU A 1 312 ? -0.249 4.225 -20.439 1.00 90.75 312 LEU A N 1
ATOM 2461 C CA . LEU A 1 312 ? 0.903 3.340 -20.268 1.00 90.75 312 LEU A CA 1
ATOM 2462 C C . LEU A 1 312 ? 2.066 3.777 -21.164 1.00 90.75 312 LEU A C 1
ATOM 2464 O O . LEU A 1 312 ? 1.876 4.268 -22.288 1.00 90.75 312 LEU A O 1
ATOM 2468 N N . SER A 1 313 ? 3.289 3.533 -20.682 1.00 90.19 313 SER A N 1
ATOM 2469 C CA . SER A 1 313 ? 4.494 3.696 -21.493 1.00 90.19 313 SER A CA 1
ATOM 2470 C C . SER A 1 313 ? 4.421 2.798 -22.731 1.00 90.19 313 SER A C 1
ATOM 2472 O O . SER A 1 313 ? 3.864 1.699 -22.695 1.00 90.19 313 SER A O 1
ATOM 2474 N N . SER A 1 314 ? 5.011 3.247 -23.840 1.00 89.94 314 SER A N 1
ATOM 2475 C CA . SER A 1 314 ? 5.039 2.472 -25.089 1.00 89.94 314 SER A CA 1
ATOM 2476 C C . SER A 1 314 ? 5.707 1.104 -24.934 1.00 89.94 314 SER A C 1
ATOM 2478 O O . SER A 1 314 ? 5.434 0.196 -25.708 1.00 89.94 314 SER A O 1
ATOM 2480 N N . GLU A 1 315 ? 6.585 0.954 -23.943 1.00 89.81 315 GLU A N 1
ATOM 2481 C CA . GLU A 1 315 ? 7.269 -0.303 -23.632 1.00 89.81 315 GLU A CA 1
ATOM 2482 C C . GLU A 1 315 ? 6.336 -1.347 -23.006 1.00 89.81 315 GLU A C 1
ATOM 2484 O O . GLU A 1 315 ? 6.545 -2.542 -23.208 1.00 89.81 315 GLU A O 1
ATOM 2489 N N . LEU A 1 316 ? 5.308 -0.902 -22.276 1.00 93.56 316 LEU A N 1
ATOM 2490 C CA . LEU A 1 316 ? 4.381 -1.765 -21.542 1.00 93.56 316 LEU A CA 1
ATOM 2491 C C . LEU A 1 316 ? 3.046 -1.952 -22.263 1.00 93.56 316 LEU A C 1
ATOM 2493 O O . LEU A 1 316 ? 2.460 -3.025 -22.164 1.00 93.56 316 LEU A O 1
ATOM 2497 N N . ARG A 1 317 ? 2.584 -0.939 -23.006 1.00 91.12 317 ARG A N 1
ATOM 2498 C CA . ARG A 1 317 ? 1.230 -0.847 -23.581 1.00 91.12 317 ARG A CA 1
ATOM 2499 C C . ARG A 1 317 ? 0.723 -2.115 -24.276 1.00 91.12 317 ARG A C 1
ATOM 2501 O O . ARG A 1 317 ? -0.434 -2.463 -24.090 1.00 91.12 317 ARG A O 1
ATOM 2508 N N . ASP A 1 318 ? 1.580 -2.788 -25.042 1.00 89.69 318 ASP A N 1
ATOM 2509 C CA . ASP A 1 318 ? 1.217 -3.982 -25.823 1.00 89.69 318 ASP A CA 1
ATOM 2510 C C . ASP A 1 318 ? 1.785 -5.287 -25.223 1.00 89.69 318 ASP A C 1
ATOM 2512 O O . ASP A 1 318 ? 1.798 -6.328 -25.880 1.00 89.69 318 ASP A O 1
ATOM 2516 N N . ARG A 1 319 ? 2.338 -5.227 -24.004 1.00 93.62 319 ARG A N 1
ATOM 2517 C CA . ARG A 1 319 ? 3.055 -6.342 -23.356 1.00 93.62 319 ARG A CA 1
ATOM 2518 C C . ARG A 1 319 ? 2.486 -6.751 -22.006 1.00 93.62 319 ARG A C 1
ATOM 2520 O O . ARG A 1 319 ? 2.741 -7.875 -21.583 1.00 93.62 319 ARG A O 1
ATOM 2527 N N . VAL A 1 320 ? 1.769 -5.854 -21.334 1.00 95.12 320 VAL A N 1
ATOM 2528 C CA . VAL A 1 320 ? 1.125 -6.134 -20.049 1.00 95.12 320 VAL A CA 1
ATOM 2529 C C . VAL A 1 320 ? -0.380 -5.932 -20.160 1.00 95.12 320 VAL A C 1
ATOM 2531 O O . VAL A 1 320 ? -0.841 -4.983 -20.793 1.00 95.12 320 VAL A O 1
ATOM 2534 N N . HIS A 1 321 ? -1.137 -6.798 -19.499 1.00 94.94 321 HIS A N 1
ATOM 2535 C CA . HIS A 1 321 ? -2.593 -6.787 -19.436 1.00 94.94 321 HIS A CA 1
ATOM 2536 C C . HIS A 1 321 ? -3.022 -6.785 -17.965 1.00 94.94 321 HIS A C 1
ATOM 2538 O O . HIS A 1 321 ? -3.404 -7.826 -17.419 1.00 94.94 321 HIS A O 1
ATOM 2544 N N . PRO A 1 322 ? -2.925 -5.631 -17.281 1.00 96.50 322 PRO A N 1
ATOM 2545 C CA . PRO A 1 322 ? -3.197 -5.576 -15.858 1.00 96.50 322 PRO A CA 1
ATOM 2546 C C . PRO A 1 322 ? -4.677 -5.841 -15.566 1.00 96.50 322 PRO A C 1
ATOM 2548 O O . PRO A 1 322 ? -5.562 -5.395 -16.296 1.00 96.50 322 PRO A O 1
ATOM 2551 N N . LEU A 1 323 ? -4.948 -6.524 -14.459 1.00 97.31 323 LEU A N 1
ATOM 2552 C CA . LEU A 1 323 ? -6.294 -6.745 -13.938 1.00 97.31 323 LEU A CA 1
ATOM 2553 C C . LEU A 1 323 ? -6.569 -5.753 -12.811 1.00 97.31 323 LEU A C 1
ATOM 2555 O O . LEU A 1 323 ? -5.729 -5.572 -11.933 1.00 97.31 323 LEU A O 1
ATOM 2559 N N . VAL A 1 324 ? -7.755 -5.148 -12.803 1.00 98.19 324 VAL A N 1
ATOM 2560 C CA . VAL A 1 324 ? -8.211 -4.306 -11.690 1.00 98.19 324 VAL A CA 1
ATOM 2561 C C . VAL A 1 324 ? -9.201 -5.096 -10.847 1.00 98.19 324 VAL A C 1
ATOM 2563 O O . VAL A 1 324 ? -10.187 -5.617 -11.368 1.00 98.19 324 VAL A O 1
ATOM 2566 N N . VAL A 1 325 ? -8.946 -5.177 -9.543 1.00 98.12 325 VAL A N 1
ATOM 2567 C CA . VAL A 1 325 ? -9.799 -5.885 -8.584 1.00 98.12 325 VAL A CA 1
ATOM 2568 C C . VAL A 1 325 ? -10.123 -4.961 -7.419 1.00 98.12 325 VAL A C 1
ATOM 2570 O O . VAL A 1 325 ? -9.227 -4.407 -6.788 1.00 98.12 325 VAL A O 1
ATOM 2573 N N . PHE A 1 326 ? -11.409 -4.829 -7.104 1.00 98.06 326 PHE A N 1
ATOM 2574 C CA . PHE A 1 326 ? -11.883 -4.124 -5.918 1.00 98.06 326 PHE A CA 1
ATOM 2575 C C . PHE A 1 326 ? -12.381 -5.148 -4.906 1.00 98.06 326 PHE A C 1
ATOM 2577 O O . PHE A 1 326 ? -13.349 -5.846 -5.185 1.00 98.06 326 PHE A O 1
ATOM 2584 N N . VAL A 1 327 ? -11.727 -5.229 -3.750 1.00 98.50 327 VAL A N 1
ATOM 2585 C CA . VAL A 1 327 ? -12.097 -6.142 -2.661 1.00 98.50 327 VAL A CA 1
ATOM 2586 C C . VAL A 1 327 ? -12.896 -5.355 -1.627 1.00 98.50 327 VAL A C 1
ATOM 2588 O O . VAL A 1 327 ? -12.379 -4.407 -1.027 1.00 98.50 327 VAL A O 1
ATOM 2591 N N . GLN A 1 328 ? -14.166 -5.715 -1.470 1.00 97.88 328 GLN A N 1
ATOM 2592 C CA . GLN A 1 328 ? -15.152 -5.056 -0.612 1.00 97.88 328 GLN A CA 1
ATOM 2593 C C . GLN A 1 328 ? -15.113 -5.590 0.832 1.00 97.88 328 GLN A C 1
ATOM 2595 O O . GLN A 1 328 ? -14.548 -6.658 1.084 1.00 97.88 328 GLN A O 1
ATOM 2600 N N . PRO A 1 329 ? -15.750 -4.903 1.801 1.00 96.50 329 PRO A N 1
ATOM 2601 C CA . PRO A 1 329 ? -15.883 -5.417 3.161 1.00 96.50 329 PRO A CA 1
ATOM 2602 C C . PRO A 1 329 ? -16.522 -6.812 3.198 1.00 96.50 329 PRO A C 1
ATOM 2604 O O . PRO A 1 329 ? -17.606 -7.029 2.657 1.00 96.50 329 PRO A O 1
ATOM 2607 N N . GLY A 1 330 ? -15.859 -7.751 3.871 1.00 95.69 330 GLY A N 1
ATOM 2608 C CA . GLY A 1 330 ? -16.270 -9.152 3.975 1.00 95.69 330 GLY A CA 1
ATOM 2609 C C . GLY A 1 330 ? -15.770 -10.050 2.840 1.00 95.69 330 GLY A C 1
ATOM 2610 O O . GLY A 1 330 ? -15.933 -11.267 2.929 1.00 95.69 330 GLY A O 1
ATOM 2611 N N . GLU A 1 331 ? -15.145 -9.490 1.803 1.00 97.69 331 GLU A N 1
ATOM 2612 C CA . GLU A 1 331 ? -14.544 -10.263 0.718 1.00 97.69 331 GLU A CA 1
ATOM 2613 C C . GLU A 1 331 ? -13.094 -10.648 1.023 1.00 97.69 331 GLU A C 1
ATOM 2615 O O . GLU A 1 331 ? -12.382 -10.000 1.799 1.00 97.69 331 GLU A O 1
ATOM 2620 N N . VAL A 1 332 ? -12.659 -11.730 0.376 1.00 98.19 332 VAL A N 1
ATOM 2621 C CA . VAL A 1 332 ? -11.296 -12.248 0.456 1.00 98.19 332 VAL A CA 1
ATOM 2622 C C . VAL A 1 332 ? -10.739 -12.381 -0.953 1.00 98.19 332 VAL A C 1
ATOM 2624 O O . VAL A 1 332 ? -11.335 -13.048 -1.798 1.00 98.19 332 VAL A O 1
ATOM 2627 N N . LEU A 1 333 ? -9.571 -11.791 -1.183 1.00 98.50 333 LEU A N 1
ATOM 2628 C CA . LEU A 1 333 ? -8.758 -12.018 -2.367 1.00 98.50 333 LEU A CA 1
ATOM 2629 C C . LEU A 1 333 ? -7.695 -13.067 -2.047 1.00 98.50 333 LEU A C 1
ATOM 2631 O O . LEU A 1 333 ? -6.896 -12.887 -1.131 1.00 98.50 333 LEU A O 1
ATOM 2635 N N . TYR A 1 334 ? -7.658 -14.142 -2.827 1.00 97.81 334 TYR A N 1
ATOM 2636 C CA . TYR A 1 334 ? -6.445 -14.941 -2.941 1.00 97.81 334 TYR A CA 1
ATOM 2637 C C . TYR A 1 334 ? -5.529 -14.259 -3.958 1.00 97.81 334 TYR A C 1
ATOM 2639 O O . TYR A 1 334 ? -5.858 -14.197 -5.142 1.00 97.81 334 TYR A O 1
ATOM 2647 N N . LEU A 1 335 ? -4.420 -13.709 -3.473 1.00 97.44 335 LEU A N 1
ATOM 2648 C CA . LEU A 1 335 ? -3.356 -13.122 -4.273 1.00 97.44 335 LEU A CA 1
ATOM 2649 C C . LEU A 1 335 ? -2.227 -14.157 -4.368 1.00 97.44 335 LEU A C 1
ATOM 2651 O O . LEU A 1 335 ? -1.540 -14.385 -3.367 1.00 97.44 335 LEU A O 1
ATOM 2655 N N . PRO A 1 336 ? -2.061 -14.817 -5.528 1.00 95.00 336 PRO A N 1
ATOM 2656 C CA . PRO A 1 336 ? -1.075 -15.873 -5.652 1.00 95.00 336 PRO A CA 1
ATOM 2657 C C . PRO A 1 336 ? 0.344 -15.321 -5.578 1.00 95.00 336 PRO A C 1
ATOM 2659 O O . PRO A 1 336 ? 0.604 -14.175 -5.965 1.00 95.00 336 PRO A O 1
ATOM 2662 N N . ALA A 1 337 ? 1.272 -16.169 -5.152 1.00 91.75 337 ALA A N 1
ATOM 2663 C CA . ALA A 1 337 ? 2.684 -15.825 -5.118 1.00 91.75 337 ALA A CA 1
ATOM 2664 C C . ALA A 1 337 ? 3.195 -15.295 -6.470 1.00 91.75 337 ALA A C 1
ATOM 2666 O O . ALA A 1 337 ? 2.761 -15.714 -7.548 1.00 91.75 337 ALA A O 1
ATOM 2667 N N . MET A 1 338 ? 4.162 -14.379 -6.404 1.00 93.62 338 MET A N 1
ATOM 2668 C CA . MET A 1 338 ? 4.844 -13.734 -7.530 1.00 93.62 338 MET A CA 1
ATOM 2669 C C . MET A 1 338 ? 3.977 -12.825 -8.407 1.00 93.62 338 MET A C 1
ATOM 2671 O O . MET A 1 338 ? 4.501 -12.230 -9.350 1.00 93.62 338 MET A O 1
ATOM 2675 N N . TRP A 1 339 ? 2.680 -12.677 -8.125 1.00 96.94 339 TRP A N 1
ATOM 2676 C CA . TRP A 1 339 ? 1.861 -11.695 -8.827 1.00 96.94 339 TRP A CA 1
ATOM 2677 C C . TRP A 1 339 ? 2.320 -10.286 -8.478 1.00 96.94 339 TRP A C 1
ATOM 2679 O O . TRP A 1 339 ? 2.403 -9.900 -7.306 1.00 96.94 339 TRP A O 1
ATOM 2689 N N . LEU A 1 340 ? 2.601 -9.505 -9.518 1.00 97.81 340 LEU A N 1
ATOM 2690 C CA . LEU A 1 340 ? 2.902 -8.098 -9.349 1.00 97.81 340 LEU A CA 1
ATOM 2691 C C . LEU A 1 340 ? 1.610 -7.386 -8.974 1.00 97.81 340 LEU A C 1
ATOM 2693 O O . LEU A 1 340 ? 0.575 -7.608 -9.605 1.00 97.81 340 LEU A O 1
ATOM 2697 N N . HIS A 1 341 ? 1.664 -6.537 -7.960 1.00 98.00 341 HIS A N 1
ATOM 2698 C CA . HIS A 1 341 ? 0.495 -5.839 -7.477 1.00 98.00 341 HIS A CA 1
ATOM 2699 C C . HIS A 1 341 ? 0.812 -4.438 -6.948 1.00 98.00 341 HIS A C 1
ATOM 2701 O O . HIS A 1 341 ? 1.799 -4.208 -6.251 1.00 98.00 341 HIS A O 1
ATOM 2707 N N . ARG A 1 342 ? -0.066 -3.489 -7.279 1.00 97.38 342 ARG A N 1
ATOM 2708 C CA . ARG A 1 342 ? -0.173 -2.158 -6.661 1.00 97.38 342 ARG A CA 1
ATOM 2709 C C . ARG A 1 342 ? -1.477 -2.119 -5.878 1.00 97.38 342 ARG A C 1
ATOM 2711 O O . ARG A 1 342 ? -2.503 -2.547 -6.406 1.00 97.38 342 ARG A O 1
ATOM 2718 N N . VAL A 1 343 ? -1.456 -1.552 -4.672 1.00 98.00 343 VAL A N 1
ATOM 2719 C CA . VAL A 1 343 ? -2.636 -1.508 -3.797 1.00 98.00 343 VAL A CA 1
ATOM 2720 C C . VAL A 1 343 ? -2.974 -0.076 -3.403 1.00 98.00 343 VAL A C 1
ATOM 2722 O O . VAL A 1 343 ? -2.223 0.573 -2.675 1.00 98.00 343 VAL A O 1
ATOM 2725 N N . ALA A 1 344 ? -4.128 0.406 -3.851 1.00 97.00 344 ALA A N 1
ATOM 2726 C CA . ALA A 1 344 ? -4.778 1.597 -3.316 1.00 97.00 344 ALA A CA 1
ATOM 2727 C C . ALA A 1 344 ? -5.983 1.216 -2.452 1.00 97.00 344 ALA A C 1
ATOM 2729 O O . ALA A 1 344 ? -6.308 0.041 -2.260 1.00 97.00 344 ALA A O 1
ATOM 2730 N N . GLN A 1 345 ? -6.614 2.220 -1.855 1.00 96.06 345 GLN A N 1
ATOM 2731 C CA . GLN A 1 345 ? -7.697 2.012 -0.910 1.00 96.06 345 GLN A CA 1
ATOM 2732 C C . GLN A 1 345 ? -8.674 3.179 -0.894 1.00 96.06 345 GLN A C 1
ATOM 2734 O O . GLN A 1 345 ? -8.300 4.324 -1.126 1.00 96.06 345 GLN A O 1
ATOM 2739 N N . HIS A 1 346 ? -9.944 2.873 -0.660 1.00 93.50 346 HIS A N 1
ATOM 2740 C CA . HIS A 1 346 ? -11.052 3.801 -0.850 1.00 93.50 346 HIS A CA 1
ATOM 2741 C C . HIS A 1 346 ? -12.050 3.637 0.293 1.00 93.50 346 HIS A C 1
ATOM 2743 O O . HIS A 1 346 ? -12.167 2.569 0.894 1.00 93.50 346 HIS A O 1
ATOM 2749 N N . ALA A 1 347 ? -12.795 4.703 0.577 1.00 93.06 347 ALA A N 1
ATOM 2750 C CA . ALA A 1 347 ? -13.983 4.605 1.414 1.00 93.06 347 ALA A CA 1
ATOM 2751 C C . ALA A 1 347 ? -14.997 3.654 0.758 1.00 93.06 347 ALA A C 1
ATOM 2753 O O . ALA A 1 347 ? -15.185 3.718 -0.460 1.00 93.06 347 ALA A O 1
ATOM 2754 N N . ASP A 1 348 ? -15.659 2.813 1.549 1.00 91.25 348 ASP A N 1
ATOM 2755 C CA . ASP A 1 348 ? -16.789 2.013 1.069 1.00 91.25 348 ASP A CA 1
ATOM 2756 C C . ASP A 1 348 ? -18.054 2.873 0.898 1.00 91.25 348 ASP A C 1
ATOM 2758 O O . ASP A 1 348 ? -18.071 4.069 1.202 1.00 91.25 348 ASP A O 1
ATOM 2762 N N . ALA A 1 349 ? -19.132 2.268 0.394 1.00 89.25 349 ALA A N 1
ATOM 2763 C CA . ALA A 1 349 ? -20.389 2.972 0.152 1.00 89.25 349 ALA A CA 1
ATOM 2764 C C . ALA A 1 349 ? -20.989 3.598 1.426 1.00 89.25 349 ALA A C 1
ATOM 2766 O O . ALA A 1 349 ? -21.644 4.638 1.344 1.00 89.25 349 ALA A O 1
ATOM 2767 N N . GLN A 1 350 ? -20.762 2.999 2.603 1.00 87.88 350 GLN A N 1
ATOM 2768 C CA . GLN A 1 350 ? -21.273 3.531 3.868 1.00 87.88 350 GLN A CA 1
ATOM 2769 C C . GLN A 1 350 ? -20.509 4.799 4.260 1.00 87.88 350 GLN A C 1
ATOM 2771 O O . GLN A 1 350 ? -21.124 5.824 4.565 1.00 87.88 350 GLN A O 1
ATOM 2776 N N . ASP A 1 351 ? -19.178 4.756 4.186 1.00 88.19 351 ASP A N 1
ATOM 2777 C CA . ASP A 1 351 ? -18.317 5.902 4.477 1.00 88.19 351 ASP A CA 1
ATOM 2778 C C . ASP A 1 351 ? -18.507 7.038 3.456 1.00 88.19 351 ASP A C 1
ATOM 2780 O O . ASP A 1 351 ? -18.532 8.214 3.835 1.00 88.19 351 ASP A O 1
ATOM 2784 N N . GLN A 1 352 ? -18.692 6.709 2.173 1.00 86.88 352 GLN A N 1
ATOM 2785 C CA . GLN A 1 352 ? -19.007 7.684 1.121 1.00 86.88 352 GLN A CA 1
ATOM 2786 C C . GLN A 1 352 ? -20.344 8.381 1.390 1.00 86.88 352 GLN A C 1
ATOM 2788 O O . GLN A 1 352 ? -20.393 9.611 1.443 1.00 86.88 352 GLN A O 1
ATOM 2793 N N . HIS A 1 353 ? -21.405 7.617 1.659 1.00 86.94 353 HIS A N 1
ATOM 2794 C CA . HIS A 1 353 ? -22.725 8.180 1.935 1.00 86.94 353 HIS A CA 1
ATOM 2795 C C . HIS A 1 353 ? -22.727 9.073 3.186 1.00 86.94 353 HIS A C 1
ATOM 2797 O O . HIS A 1 353 ? -23.264 10.183 3.171 1.00 86.94 353 HIS A O 1
ATOM 2803 N N . ALA A 1 354 ? -22.075 8.638 4.269 1.00 86.00 354 ALA A N 1
ATOM 2804 C CA . ALA A 1 354 ? -21.961 9.436 5.488 1.00 86.00 354 ALA A CA 1
ATOM 2805 C C . ALA A 1 354 ? -21.217 10.763 5.248 1.00 86.00 354 ALA A C 1
ATOM 2807 O O . ALA A 1 354 ? -21.573 11.804 5.811 1.00 86.00 354 ALA A O 1
ATOM 2808 N N . ARG A 1 355 ? -20.205 10.744 4.375 1.00 83.38 355 ARG A N 1
ATOM 2809 C CA . ARG A 1 355 ? -19.457 11.932 3.952 1.00 83.38 355 ARG A CA 1
ATOM 2810 C C . ARG A 1 355 ? -20.285 12.891 3.114 1.00 83.38 355 ARG A C 1
ATOM 2812 O O . ARG A 1 355 ? -20.259 14.090 3.382 1.00 83.38 355 ARG A O 1
ATOM 2819 N N . GLU A 1 356 ? -21.037 12.381 2.149 1.00 85.25 356 GLU A N 1
ATOM 2820 C CA . GLU A 1 356 ? -21.947 13.182 1.328 1.00 85.25 356 GLU A CA 1
ATOM 2821 C C . GLU A 1 356 ? -23.021 13.861 2.185 1.00 85.25 356 GLU A C 1
ATOM 2823 O O . GLU A 1 356 ? -23.255 15.063 2.052 1.00 85.25 356 GLU A O 1
ATOM 2828 N N . MET A 1 357 ? -23.609 13.127 3.133 1.00 84.31 357 MET A N 1
ATOM 2829 C CA . MET A 1 357 ? -24.606 13.656 4.069 1.00 84.31 357 MET A CA 1
ATOM 2830 C C . MET A 1 357 ? -24.030 14.743 4.986 1.00 84.31 357 MET A C 1
ATOM 2832 O O . MET A 1 357 ? -24.664 15.783 5.192 1.00 84.31 357 MET A O 1
ATOM 2836 N N . SER A 1 358 ? -22.815 14.548 5.510 1.00 82.88 358 SER A N 1
ATOM 2837 C CA . SER A 1 358 ? -22.112 15.574 6.294 1.00 82.88 358 SER A CA 1
ATOM 2838 C C . SER A 1 358 ? -21.810 16.819 5.447 1.00 82.88 358 SER A C 1
ATOM 2840 O O . SER A 1 358 ? -22.084 17.944 5.876 1.00 82.88 358 SER A O 1
ATOM 2842 N N . ALA A 1 359 ? -21.337 16.636 4.209 1.00 81.69 359 ALA A N 1
ATOM 2843 C CA . ALA A 1 359 ? -21.063 17.735 3.289 1.00 81.69 359 ALA A CA 1
ATOM 2844 C C . ALA A 1 359 ? -22.338 18.531 2.958 1.00 81.69 359 ALA A C 1
ATOM 2846 O O . ALA A 1 359 ? -22.333 19.760 3.070 1.00 81.69 359 ALA A O 1
ATOM 2847 N N . ALA A 1 360 ? -23.445 17.853 2.643 1.00 80.25 360 ALA A N 1
ATOM 2848 C CA . ALA A 1 360 ? -24.739 18.477 2.372 1.00 80.25 360 ALA A CA 1
ATOM 2849 C C . ALA A 1 360 ? -25.272 19.262 3.585 1.00 80.25 360 ALA A C 1
ATOM 2851 O O . ALA A 1 360 ? -25.685 20.414 3.444 1.00 80.25 360 ALA A O 1
ATOM 2852 N N . SER A 1 361 ? -25.182 18.690 4.790 1.00 77.50 361 SER A N 1
ATOM 2853 C CA . SER A 1 361 ? -25.556 19.366 6.042 1.00 77.50 361 SER A CA 1
ATOM 2854 C C . SER A 1 361 ? -24.703 20.617 6.306 1.00 77.50 361 SER A C 1
ATOM 2856 O O . SER A 1 361 ? -25.219 21.672 6.692 1.00 77.50 361 SER A O 1
ATOM 2858 N N . SER A 1 362 ? -23.398 20.557 6.016 1.00 74.88 362 SER A N 1
ATOM 2859 C CA . SER A 1 362 ? -22.492 21.709 6.138 1.00 74.88 362 SER A CA 1
ATOM 2860 C C . SER A 1 362 ? -22.806 22.833 5.135 1.00 74.88 362 SER A C 1
ATOM 2862 O O . SER A 1 362 ? -22.648 24.013 5.453 1.00 74.88 362 SER A O 1
ATOM 2864 N N . MET A 1 363 ? -23.281 22.495 3.929 1.00 71.31 363 MET A N 1
ATOM 2865 C CA . MET A 1 363 ? -23.714 23.484 2.934 1.00 71.31 363 MET A CA 1
ATOM 2866 C C . MET A 1 363 ? -25.062 24.106 3.312 1.00 71.31 363 MET A C 1
ATOM 2868 O O . MET A 1 363 ? -25.214 25.324 3.237 1.00 71.31 363 MET A O 1
ATOM 2872 N N . ALA A 1 364 ? -26.013 23.300 3.790 1.00 67.38 364 ALA A N 1
ATOM 2873 C CA . ALA A 1 364 ? -27.309 23.781 4.263 1.00 67.38 364 ALA A CA 1
ATOM 2874 C C . ALA A 1 364 ? -27.160 24.750 5.452 1.00 67.38 364 ALA A C 1
ATOM 2876 O O . ALA A 1 364 ? -27.709 25.849 5.426 1.00 67.38 364 ALA A O 1
ATOM 2877 N N . SER A 1 365 ? -26.330 24.405 6.442 1.00 61.69 365 SER A N 1
ATOM 2878 C CA . SER A 1 365 ? -26.074 25.247 7.624 1.00 61.69 365 SER A CA 1
ATOM 2879 C C . SER A 1 365 ? -25.307 26.544 7.320 1.00 61.69 365 SER A C 1
ATOM 2881 O O . SER A 1 365 ? -25.522 27.549 7.994 1.00 61.69 365 SER A O 1
ATOM 2883 N N . LYS A 1 366 ? -24.480 26.592 6.264 1.00 57.38 366 LYS A N 1
ATOM 2884 C CA . LYS A 1 366 ? -23.875 27.848 5.768 1.00 57.38 366 LYS A CA 1
ATOM 2885 C C . LYS A 1 366 ? -24.890 28.817 5.146 1.00 57.38 366 LYS A C 1
ATOM 2887 O O . LYS A 1 366 ? -24.570 29.998 5.019 1.00 57.38 366 LYS A O 1
ATOM 2892 N N . THR A 1 367 ? -26.083 28.340 4.787 1.00 51.78 367 THR A N 1
ATOM 2893 C CA . THR A 1 367 ? -27.148 29.141 4.155 1.00 51.78 367 THR A CA 1
ATOM 2894 C C . THR A 1 367 ? -28.047 29.836 5.193 1.00 51.78 367 THR A C 1
ATOM 2896 O O . THR A 1 367 ? -28.707 30.820 4.881 1.00 51.78 367 THR A O 1
ATOM 2899 N N . THR A 1 368 ? -28.007 29.402 6.456 1.00 50.19 368 THR A N 1
ATOM 2900 C CA . THR A 1 368 ? -28.720 30.001 7.599 1.00 50.19 368 THR A CA 1
ATOM 2901 C C . THR A 1 368 ? -27.716 30.556 8.607 1.00 50.19 368 THR A C 1
ATOM 2903 O O . THR A 1 368 ? -27.413 29.930 9.621 1.00 50.19 368 THR A O 1
ATOM 2906 N N . LYS A 1 369 ? -27.139 31.721 8.306 1.00 46.84 369 LYS A N 1
ATOM 2907 C CA . LYS A 1 369 ? -26.052 32.322 9.093 1.00 46.84 369 LYS A CA 1
ATOM 2908 C C . LYS A 1 369 ? -26.515 33.399 10.089 1.00 46.84 369 LYS A C 1
ATOM 2910 O O . LYS A 1 369 ? -25.847 34.418 10.208 1.00 46.84 369 LYS A O 1
ATOM 2915 N N . GLU A 1 370 ? -27.608 33.169 10.821 1.00 45.75 370 GLU A N 1
ATOM 2916 C CA . GLU A 1 370 ? -28.064 34.122 11.858 1.00 45.75 370 GLU A CA 1
ATOM 2917 C C . GLU A 1 370 ? -28.370 33.554 13.258 1.00 45.75 370 GLU A C 1
ATOM 2919 O O . GLU A 1 370 ? -28.616 34.357 14.146 1.00 45.75 370 GLU A O 1
ATOM 2924 N N . GLU A 1 371 ? -28.284 32.244 13.551 1.00 47.66 371 GLU A N 1
ATOM 2925 C CA . GLU A 1 371 ? -28.880 31.760 14.824 1.00 47.66 371 GLU A CA 1
ATOM 2926 C C . GLU A 1 371 ? -28.113 30.758 15.706 1.00 47.66 371 GLU A C 1
ATOM 2928 O O . GLU A 1 371 ? -28.727 30.117 16.556 1.00 47.66 371 GLU A O 1
ATOM 2933 N N . MET A 1 372 ? -26.785 30.618 15.627 1.00 46.81 372 MET A N 1
ATOM 2934 C CA . MET A 1 372 ? -26.090 29.713 16.568 1.00 46.81 372 MET A CA 1
ATOM 2935 C C . MET A 1 372 ? -24.795 30.275 17.158 1.00 46.81 372 MET A C 1
ATOM 2937 O O . MET A 1 372 ? -23.695 29.816 16.859 1.00 46.81 372 MET A O 1
ATOM 2941 N N . GLU A 1 373 ? -24.958 31.218 18.086 1.00 46.19 373 GLU A N 1
ATOM 2942 C CA . GLU A 1 373 ? -24.060 31.396 19.230 1.00 46.19 373 GLU A CA 1
ATOM 2943 C C . GLU A 1 373 ? -24.684 30.705 20.457 1.00 46.19 373 GLU A C 1
ATOM 2945 O O . GLU A 1 373 ? -25.890 30.783 20.668 1.00 46.19 373 GLU A O 1
ATOM 2950 N N . LEU A 1 374 ? -23.851 30.037 21.265 1.00 44.78 374 LEU A N 1
ATOM 2951 C CA . LEU A 1 374 ? -24.174 29.247 22.470 1.00 44.78 374 LEU A CA 1
ATOM 2952 C C . LEU A 1 374 ? -24.716 27.820 22.258 1.00 44.78 374 LEU A C 1
ATOM 2954 O O . LEU A 1 374 ? -25.902 27.545 22.421 1.00 44.78 374 LEU A O 1
ATOM 2958 N N . LYS A 1 375 ? -23.792 26.867 22.065 1.00 37.19 375 LYS A N 1
ATOM 2959 C CA . LYS A 1 375 ? -23.774 25.556 22.752 1.00 37.19 375 LYS A CA 1
ATOM 2960 C C . LYS A 1 375 ? -22.406 24.889 22.558 1.00 37.19 375 LYS A C 1
ATOM 2962 O O . LYS A 1 375 ? -21.817 24.985 21.487 1.00 37.19 375 LYS A O 1
ATOM 2967 N N . GLY A 1 376 ? -21.882 24.279 23.625 1.00 37.50 376 GLY A N 1
ATOM 2968 C CA . GLY A 1 376 ? -20.549 23.670 23.676 1.00 37.50 376 GLY A CA 1
ATOM 2969 C C . GLY A 1 376 ? -20.295 22.694 22.524 1.00 37.50 376 GLY A C 1
ATOM 2970 O O . GLY A 1 376 ? -21.130 21.843 22.224 1.00 37.50 376 GLY A O 1
ATOM 2971 N N . LYS A 1 377 ? -19.143 22.859 21.868 1.00 39.97 377 LYS A N 1
ATOM 2972 C CA . LYS A 1 377 ? -18.701 22.082 20.708 1.00 39.97 377 LYS A CA 1
ATOM 2973 C C . LYS A 1 377 ? -18.284 20.670 21.130 1.00 39.97 377 LYS A C 1
ATOM 2975 O O . LYS A 1 377 ? -17.112 20.421 21.381 1.00 39.97 377 LYS A O 1
ATOM 2980 N N . GLU A 1 378 ? -19.223 19.732 21.154 1.00 40.16 378 GLU A N 1
ATOM 2981 C CA . GLU A 1 378 ? -18.883 18.369 20.741 1.00 40.16 378 GLU A CA 1
ATOM 2982 C C . GLU A 1 378 ? -18.914 18.332 19.213 1.00 40.16 378 GLU A C 1
ATOM 2984 O O . GLU A 1 378 ? -19.883 18.771 18.590 1.00 40.16 378 GLU A O 1
ATOM 2989 N N . ASN A 1 379 ? -17.838 17.830 18.615 1.00 44.56 379 ASN A N 1
ATOM 2990 C CA . ASN A 1 379 ? -17.546 17.844 17.184 1.00 44.56 379 ASN A CA 1
ATOM 2991 C C . ASN A 1 379 ? -18.432 16.844 16.392 1.00 44.56 379 ASN A C 1
ATOM 2993 O O . ASN A 1 379 ? -17.938 15.977 15.678 1.00 44.56 379 ASN A O 1
ATOM 2997 N N . LYS A 1 380 ? -19.763 16.919 16.546 1.00 48.88 380 LYS A N 1
ATOM 2998 C CA . LYS A 1 380 ? -20.750 15.955 16.011 1.00 48.88 380 LYS A CA 1
ATOM 2999 C C . LYS A 1 380 ? -21.005 16.044 14.499 1.00 48.88 380 LYS A C 1
ATOM 3001 O O . LYS A 1 380 ? -21.799 15.262 13.989 1.00 48.88 380 LYS A O 1
ATOM 3006 N N . ASN A 1 381 ? -20.342 16.956 13.784 1.00 55.66 381 ASN A N 1
ATOM 3007 C CA . ASN A 1 381 ? -20.613 17.216 12.363 1.00 55.66 381 ASN A CA 1
ATOM 3008 C C . ASN A 1 381 ? -19.470 16.842 11.410 1.00 55.66 381 ASN A C 1
ATOM 3010 O O . ASN A 1 381 ? -19.650 16.969 10.198 1.00 55.66 381 ASN A O 1
ATOM 3014 N N . GLU A 1 382 ? -18.311 16.402 11.907 1.00 62.56 382 GLU A N 1
ATOM 3015 C CA . GLU A 1 382 ? -17.240 15.966 11.009 1.00 62.56 382 GLU A CA 1
ATOM 3016 C C . GLU A 1 382 ? -17.560 14.580 10.436 1.00 62.56 382 GLU A C 1
ATOM 3018 O O . GLU A 1 382 ? -17.999 13.696 11.179 1.00 62.56 382 GLU A O 1
ATOM 3023 N N . PRO A 1 383 ? -17.370 14.380 9.120 1.00 69.25 383 PRO A N 1
ATOM 3024 C CA . PRO A 1 383 ? -17.646 13.096 8.505 1.00 69.25 383 PRO A CA 1
ATOM 3025 C C . PRO A 1 383 ? -16.780 11.996 9.131 1.00 69.25 383 PRO A C 1
ATOM 3027 O O . PRO A 1 383 ? -15.657 12.278 9.566 1.00 69.25 383 PRO A O 1
ATOM 3030 N N . PRO A 1 384 ? -17.252 10.737 9.140 1.00 76.38 384 PRO A N 1
ATOM 3031 C CA . PRO A 1 384 ? -16.448 9.635 9.643 1.00 76.38 384 PRO A CA 1
ATOM 3032 C C . PRO A 1 384 ? -15.115 9.550 8.887 1.00 76.38 384 PRO A C 1
ATOM 3034 O O . PRO A 1 384 ? -15.025 9.832 7.682 1.00 76.38 384 PRO A O 1
ATOM 3037 N N . LEU A 1 385 ? -14.067 9.187 9.631 1.00 84.62 385 LEU A N 1
ATOM 3038 C CA . LEU A 1 385 ? -12.770 8.835 9.066 1.00 84.62 385 LEU A CA 1
ATOM 3039 C C . LEU A 1 385 ? -12.996 7.693 8.063 1.00 84.62 385 LEU A C 1
ATOM 3041 O O . LEU A 1 385 ? -13.547 6.670 8.474 1.00 84.62 385 LEU A O 1
ATOM 3045 N N . PRO A 1 386 ? -12.585 7.841 6.789 1.00 87.94 386 PRO A N 1
ATOM 3046 C CA . PRO A 1 386 ? -12.642 6.779 5.791 1.00 87.94 386 PRO A CA 1
ATOM 3047 C C . PRO A 1 386 ? -11.526 5.784 6.103 1.00 87.94 386 PRO A C 1
ATOM 3049 O O . PRO A 1 386 ? -10.494 5.757 5.436 1.00 87.94 386 PRO A O 1
ATOM 3052 N N . LEU A 1 387 ? -11.687 5.067 7.209 1.00 93.50 387 LEU A N 1
ATOM 3053 C CA . LEU A 1 387 ? -10.729 4.100 7.702 1.00 93.50 387 LEU A CA 1
ATOM 3054 C C . LEU A 1 387 ? -10.858 2.840 6.859 1.00 93.50 387 LEU A C 1
ATOM 3056 O O . LEU A 1 387 ? -11.917 2.217 6.842 1.00 93.50 387 LEU A O 1
ATOM 3060 N N . ILE A 1 388 ? -9.769 2.439 6.220 1.00 96.75 388 ILE A N 1
ATOM 3061 C CA . ILE A 1 388 ? -9.692 1.157 5.531 1.00 96.75 388 ILE A CA 1
ATOM 3062 C C . ILE A 1 388 ? -8.940 0.192 6.431 1.00 96.75 388 ILE A C 1
ATOM 3064 O O . ILE A 1 388 ? -7.841 0.503 6.898 1.00 96.75 388 ILE A O 1
ATOM 3068 N N . ALA A 1 389 ? -9.552 -0.966 6.664 1.00 97.31 389 ALA A N 1
ATOM 3069 C CA . ALA A 1 389 ? -9.008 -2.017 7.504 1.00 97.31 389 ALA A CA 1
ATOM 3070 C C . ALA A 1 389 ? -9.002 -3.349 6.758 1.00 97.31 389 ALA A C 1
ATOM 3072 O O . ALA A 1 389 ? -10.011 -3.748 6.171 1.00 97.31 389 ALA A O 1
ATOM 3073 N N . ALA A 1 390 ? -7.875 -4.049 6.808 1.00 98.00 390 ALA A N 1
ATOM 3074 C CA . ALA A 1 390 ? -7.738 -5.379 6.233 1.00 98.00 390 ALA A CA 1
ATOM 3075 C C . ALA A 1 390 ? -6.853 -6.268 7.103 1.00 98.00 390 ALA A C 1
ATOM 3077 O O . ALA A 1 390 ? -6.033 -5.779 7.882 1.00 98.00 390 ALA A O 1
ATOM 3078 N N . VAL A 1 391 ? -7.018 -7.575 6.942 1.00 97.88 391 VAL A N 1
ATOM 3079 C CA . VAL A 1 391 ? -6.184 -8.604 7.558 1.00 97.88 391 VAL A CA 1
ATOM 3080 C C . VAL A 1 391 ? -5.738 -9.543 6.458 1.00 97.88 391 VAL A C 1
ATOM 3082 O O . VAL A 1 391 ? -6.538 -9.900 5.596 1.00 97.88 391 VAL A O 1
ATOM 3085 N N . ASN A 1 392 ? -4.480 -9.956 6.475 1.00 97.44 392 ASN A N 1
ATOM 3086 C CA . ASN A 1 392 ? -4.017 -10.953 5.528 1.00 97.44 392 ASN A CA 1
ATOM 3087 C C . ASN A 1 392 ? -3.130 -12.007 6.185 1.00 97.44 392 ASN A C 1
ATOM 3089 O O . ASN A 1 392 ? -2.508 -11.751 7.217 1.00 97.44 392 ASN A O 1
ATOM 3093 N N . TYR A 1 393 ? -3.085 -13.175 5.555 1.00 97.50 393 TYR A N 1
ATOM 3094 C CA . TYR A 1 393 ? -2.295 -14.326 5.976 1.00 97.50 393 TYR A CA 1
ATOM 3095 C C . TYR A 1 393 ? -1.345 -14.716 4.850 1.00 97.50 393 TYR A C 1
ATOM 3097 O O . TYR A 1 393 ? -1.775 -14.885 3.707 1.00 97.50 393 TYR A O 1
ATOM 3105 N N . TRP A 1 394 ? -0.065 -14.840 5.182 1.00 95.19 394 TRP A N 1
ATOM 3106 C CA . TRP A 1 394 ? 0.993 -15.275 4.279 1.00 95.19 394 TRP A CA 1
ATOM 3107 C C . TRP A 1 394 ? 1.336 -16.730 4.539 1.00 95.19 394 TRP A C 1
ATOM 3109 O O . TRP A 1 394 ? 1.664 -17.086 5.668 1.00 95.19 394 TRP A O 1
ATOM 3119 N N . TYR A 1 395 ? 1.282 -17.555 3.501 1.00 92.69 395 TYR A N 1
ATOM 3120 C CA . TYR A 1 395 ? 1.688 -18.953 3.556 1.00 92.69 395 TYR A CA 1
ATOM 3121 C C . TYR A 1 395 ? 2.940 -19.163 2.711 1.00 92.69 395 TYR A C 1
ATOM 3123 O O . TYR A 1 395 ? 3.084 -18.598 1.623 1.00 92.69 395 TYR A O 1
ATOM 3131 N N . ASP A 1 396 ? 3.845 -19.978 3.245 1.00 83.25 396 ASP A N 1
ATOM 3132 C CA . ASP A 1 396 ? 5.128 -20.273 2.627 1.00 83.25 396 ASP A CA 1
ATOM 3133 C C . ASP A 1 396 ? 4.956 -21.085 1.332 1.00 83.25 396 ASP A C 1
ATOM 3135 O O . ASP A 1 396 ? 4.259 -22.104 1.281 1.00 83.25 396 ASP A O 1
ATOM 3139 N N . MET A 1 397 ? 5.653 -20.627 0.296 1.00 71.88 397 MET A N 1
ATOM 3140 C CA . MET A 1 397 ? 5.760 -21.259 -1.016 1.00 71.88 397 MET A CA 1
ATOM 3141 C C . MET A 1 397 ? 6.881 -22.294 -1.110 1.00 71.88 397 MET A C 1
ATOM 3143 O O . MET A 1 397 ? 7.130 -22.801 -2.208 1.00 71.88 397 MET A O 1
ATOM 3147 N N . SER A 1 398 ? 7.600 -22.589 -0.019 1.00 63.56 398 SER A N 1
ATOM 3148 C CA . SER A 1 398 ? 8.765 -23.468 -0.067 1.00 63.56 398 SER A CA 1
ATOM 3149 C C . SER A 1 398 ? 8.461 -24.741 -0.847 1.00 63.56 398 SER A C 1
ATOM 3151 O O . SER A 1 398 ? 7.504 -25.468 -0.591 1.00 63.56 398 SER A O 1
ATOM 3153 N N . PHE A 1 399 ? 9.313 -25.031 -1.830 1.00 53.25 399 PHE A N 1
ATOM 3154 C CA . PHE A 1 399 ? 9.169 -26.171 -2.742 1.00 53.25 399 PHE A CA 1
ATOM 3155 C C . PHE A 1 399 ? 9.254 -27.540 -2.039 1.00 53.25 399 PHE A C 1
ATOM 3157 O O . PHE A 1 399 ? 9.130 -28.584 -2.678 1.00 53.25 399 PHE A O 1
ATOM 3164 N N . THR A 1 400 ? 9.482 -27.548 -0.725 1.00 55.94 400 THR A N 1
ATOM 3165 C CA . THR A 1 400 ? 9.336 -28.707 0.159 1.00 55.94 400 THR A CA 1
ATOM 3166 C C . THR A 1 400 ? 7.883 -29.015 0.513 1.00 55.94 400 THR A C 1
ATOM 3168 O O . THR A 1 400 ? 7.603 -30.102 1.014 1.00 55.94 400 THR A O 1
ATOM 3171 N N . ASN A 1 401 ? 6.962 -28.090 0.250 1.00 55.06 401 ASN A N 1
ATOM 3172 C CA . ASN A 1 401 ? 5.541 -28.232 0.498 1.00 55.06 401 ASN A CA 1
ATOM 3173 C C . ASN A 1 401 ? 4.872 -29.074 -0.609 1.00 55.06 401 ASN A C 1
ATOM 3175 O O . ASN A 1 401 ? 4.757 -28.620 -1.752 1.00 55.06 401 ASN A O 1
ATOM 3179 N N . PRO A 1 402 ? 4.398 -30.297 -0.308 1.00 53.12 402 PRO A N 1
ATOM 3180 C CA . PRO A 1 402 ? 3.829 -31.193 -1.312 1.00 53.12 402 PRO A CA 1
ATOM 3181 C C . PRO A 1 402 ? 2.547 -30.653 -1.971 1.00 53.12 402 PRO A C 1
ATOM 3183 O O . PRO A 1 402 ? 2.211 -31.105 -3.064 1.00 53.12 402 PRO A O 1
ATOM 3186 N N . ALA A 1 403 ? 1.856 -29.676 -1.370 1.00 52.22 403 ALA A N 1
ATOM 3187 C CA . ALA A 1 403 ? 0.703 -29.015 -1.988 1.00 52.22 403 ALA A CA 1
ATOM 3188 C C . ALA A 1 403 ? 1.110 -28.111 -3.171 1.00 52.22 403 ALA A C 1
ATOM 3190 O O . ALA A 1 403 ? 0.421 -28.079 -4.190 1.00 52.22 403 ALA A O 1
ATOM 3191 N N . VAL A 1 404 ? 2.275 -27.45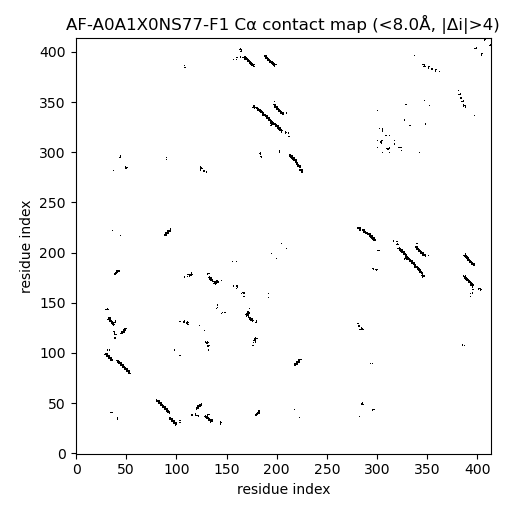7 -3.082 1.00 51.28 404 VAL A N 1
ATOM 3192 C CA . VAL A 1 404 ? 2.842 -26.592 -4.137 1.00 51.28 404 VAL A CA 1
ATOM 3193 C C . VAL A 1 404 ? 3.394 -27.426 -5.303 1.00 51.28 404 VAL A C 1
ATOM 3195 O O . VAL A 1 404 ? 3.360 -27.003 -6.459 1.00 51.28 404 VAL A O 1
ATOM 3198 N N . VAL A 1 405 ? 3.816 -28.671 -5.044 1.00 48.78 405 VAL A N 1
ATOM 3199 C CA . VAL A 1 405 ? 4.309 -29.612 -6.071 1.00 48.78 405 VAL A CA 1
ATOM 3200 C C . VAL A 1 405 ? 3.251 -29.921 -7.145 1.00 48.78 405 VAL A C 1
ATOM 3202 O O . VAL A 1 405 ? 3.617 -30.246 -8.273 1.00 48.78 405 VAL A O 1
ATOM 3205 N N . MET A 1 406 ? 1.953 -29.730 -6.879 1.00 42.91 406 MET A N 1
ATOM 3206 C CA . MET A 1 406 ? 0.909 -29.909 -7.901 1.00 42.91 406 MET A CA 1
ATOM 3207 C C . MET A 1 406 ? 0.934 -28.846 -9.013 1.00 42.91 406 MET A C 1
ATOM 3209 O O . MET A 1 406 ? 0.503 -29.139 -10.125 1.00 42.91 406 MET A O 1
ATOM 3213 N N . LEU A 1 407 ? 1.506 -27.655 -8.786 1.00 44.78 407 LEU A N 1
ATOM 3214 C CA . LEU A 1 407 ? 1.733 -26.670 -9.859 1.00 44.78 407 LEU A CA 1
ATOM 3215 C C . LEU A 1 407 ? 2.849 -27.107 -10.827 1.00 44.78 407 LEU A C 1
ATOM 3217 O O . LEU A 1 407 ? 2.875 -26.682 -11.983 1.00 44.78 407 LEU A O 1
ATOM 3221 N N . ARG A 1 408 ? 3.737 -28.012 -10.389 1.00 37.25 408 ARG A N 1
ATOM 3222 C CA . ARG A 1 408 ? 4.817 -28.591 -11.204 1.00 37.25 408 ARG A CA 1
ATOM 3223 C C . ARG A 1 408 ? 4.301 -29.604 -12.227 1.00 37.25 408 ARG A C 1
ATOM 3225 O O . ARG A 1 408 ? 4.834 -29.676 -13.329 1.00 37.25 408 ARG A O 1
ATOM 3232 N N . GLU A 1 409 ? 3.265 -30.366 -11.880 1.00 40.50 409 GLU A N 1
ATOM 3233 C CA . GLU A 1 409 ? 2.676 -31.396 -12.753 1.00 40.50 409 GLU A CA 1
ATOM 3234 C C . GLU A 1 409 ? 1.960 -30.788 -13.976 1.00 40.50 409 GLU A C 1
ATOM 3236 O O . GLU A 1 409 ? 1.855 -31.439 -15.013 1.00 40.50 409 GLU A O 1
ATOM 3241 N N . PHE A 1 410 ? 1.534 -29.520 -13.898 1.00 44.06 410 PHE A N 1
ATOM 3242 C CA . PHE A 1 410 ? 0.840 -28.824 -14.990 1.00 44.06 410 PHE A CA 1
ATOM 3243 C C . PHE A 1 410 ? 1.734 -27.938 -15.872 1.00 44.06 410 PHE A C 1
ATOM 3245 O O . PHE A 1 410 ? 1.227 -27.323 -16.806 1.00 44.06 410 PHE A O 1
ATOM 3252 N N . GLY A 1 411 ? 3.051 -27.879 -15.632 1.00 36.22 411 GLY A N 1
ATOM 3253 C CA . GLY A 1 411 ? 3.993 -27.203 -16.539 1.00 36.22 411 GLY A CA 1
ATOM 3254 C C . GLY A 1 411 ? 3.734 -25.703 -16.753 1.00 36.22 411 GLY A C 1
ATOM 3255 O O . GLY A 1 411 ? 4.080 -25.172 -17.804 1.00 36.22 411 GLY A O 1
ATOM 3256 N N . LEU A 1 412 ? 3.114 -25.026 -15.780 1.00 43.38 412 LEU A N 1
ATOM 3257 C CA . LEU A 1 412 ? 2.707 -23.614 -15.871 1.00 43.38 412 LEU A CA 1
ATOM 3258 C C . LEU A 1 412 ? 3.746 -22.615 -15.334 1.00 43.38 412 LEU A C 1
ATOM 3260 O O . LEU A 1 412 ? 3.468 -21.421 -15.273 1.00 43.38 412 LEU A O 1
ATOM 3264 N N . LEU A 1 413 ? 4.938 -23.073 -14.954 1.00 41.47 413 LEU A N 1
ATOM 3265 C CA . LEU A 1 413 ? 6.010 -22.212 -14.454 1.00 41.47 413 LEU A CA 1
ATOM 3266 C C . LEU A 1 413 ? 7.261 -22.437 -15.310 1.00 41.47 413 LEU A C 1
ATOM 3268 O O . LEU A 1 413 ? 7.909 -23.480 -15.204 1.00 41.47 413 LEU A O 1
ATOM 3272 N N . LEU A 1 414 ? 7.519 -21.473 -16.202 1.00 34.97 414 LEU A N 1
ATOM 3273 C CA . LEU A 1 414 ? 8.768 -21.296 -16.948 1.00 34.97 414 LEU A CA 1
ATOM 3274 C C . LEU A 1 414 ? 9.770 -20.500 -16.114 1.00 34.97 414 LEU A C 1
ATOM 3276 O O . LEU A 1 414 ? 9.339 -19.489 -15.514 1.00 34.97 414 LEU A O 1
#

InterPro domains:
  IPR003347 JmjC domain [PS51184] (132-380)
  IPR003347 JmjC domain [SM00558] (132-365)
  IPR014710 RmlC-like jelly roll fold [G3DSA:2.60.120.10] (14-410)
  IPR041667 Cupin-like domain 8 [PF13621] (22-400)

Organism: NCBI:txid67003

Foldseek 3Di:
DDDDDDDDDDDDDDDDDDDPPPPPPPPPFFWAKKFWDLQQEFQDWAWEKFWDFDDDPPPPPPDDDDDDDDDDDDDPPPPPRPIDIDIFTFREHTDMDIDGPVVLVLLQLQADQAGDPPSRYYQLQDWGGIFIKRDDFQLCCVVRVVVCPVVDDCPVQVVCCVLQVHGFPHKDKIKHHLRHKYAWDFAQWWKKKAWAFFKKKKWWWALVLCVLFFFDWGFHWYWAWDDPVVVVVVVVVVVVVPPDDDDDDDDDDDDDDYDDDDDDDDDPDPPDPDDPPRDPITTDRDTGGPRGIGGHGNDDCDVVCLVPVVPPDPSNSVRTNIDIDMAHRGGIDGDGGSMTIMIGTGQDPVLVVQQVVLVVVVVVVVVPPDDDDDDDDPPVRDRDSSIIMMMMTTHDCPPVRVSNCVVVVVVPDD

Radius of gyration: 31.0 Å; Cα contacts (8 Å, |Δi|>4): 679; chains: 1; bounding box: 86×124×84 Å

Secondary structure (DSSP, 8-state):
------------------------------EEEEEEESSS-SSEEEEEEEEEE---TT------------------------EEEEEEEEEEEPEEEEEEHHHHHHHHHHS-SS--TTTTEEETTSPPP-EEEB---SSHHHHT-GGGGGTS-THHHHHHHHHTTS--SEEEEEEE-TT--EEEEE-SSEEEEEEEESEEEEEEE-HHHHTTS---EEEEEE--BPPTHHHHHHHHHHHHTS---------------------------------SS-----B-SS-B--S-EEE-------HHHHH-GGGS-TTTTTT--PEEEEE-TT-EEEE-TT-EEEEEEE--HHHHHHHHHHHHHHHHHHH-TTS---S----TTSPPP--EEEEEEEE---TT-TTTTHHHHTT---

Sequence (414 aa):
NNNNNNNNNNNNNTDNSTVDCDVEKKVVPRRVTVALTPNGRADAVTYVTYCKETNNPNNNNNNNDDDDNINDDKNKNNNNKESTVVTEKLFMCAAEVRVELPELYDLLRANPPQPPLKSMFVDMRCPASVIAYAQMQNNCLAVEYQHLHSDIQTALDRFGERVFGGPHEAANVWFGTPASVSSMHQDWVENLYAVVRGVKEFVLIPPWEGVFVAKPELPSAAYALKKEEEEEKEKRNNHNNNNNNNNNNNNNNNNNNNNNNNNNNNNNNNNNNNSEEGKKYSFAGVPHRDGMTVPWMDVEITPAAVEDPTLLSSELRDRVHPLVVFVQPGEVLYLPAMWLHRVAQHADAQDQHAREMSAASSMASKTTKEEMELKGKENKNEPPLPLIAAVNYWYDMSFTNPAVVMLREFGLLL

pLDDT: mean 74.75, std 25.92, range [26.86, 98.62]

Mean predicted aligned error: 15.05 Å

Solvent-accessible surface area (backbone atoms only — not comparable to full-atom values): 25124 Å² total; per-residue (Å²): 135,80,88,83,87,82,87,83,88,82,85,88,81,89,83,88,77,88,77,84,78,82,70,79,73,78,75,71,80,64,54,38,62,32,34,36,23,64,40,18,43,44,66,26,64,30,39,40,30,28,62,44,76,56,82,73,82,85,73,75,77,80,78,74,90,82,84,91,82,91,77,96,72,93,73,82,76,75,78,76,66,56,65,45,82,46,72,47,72,28,33,29,37,41,24,77,46,75,37,40,63,72,54,50,50,53,39,49,61,64,30,59,87,51,48,53,92,56,47,52,56,44,60,36,76,46,95,67,57,65,25,39,31,31,64,54,84,74,27,28,31,77,73,52,40,58,80,49,57,85,79,51,76,63,66,62,57,54,49,48,22,65,66,59,70,43,70,61,76,30,37,28,48,36,45,36,34,37,23,32,36,47,46,43,45,65,49,74,35,37,31,46,40,33,24,68,32,19,28,41,38,36,35,35,33,55,52,88,41,43,78,71,57,58,54,57,77,24,49,37,30,24,48,39,65,56,63,76,74,52,57,58,51,54,53,49,54,60,60,65,71,75,76,83,85,91,82,85,87,90,78,88,83,87,83,87,82,88,78,89,85,82,87,88,84,87,83,82,84,75,86,74,89,66,71,92,79,78,75,91,71,52,69,35,46,49,73,44,69,83,83,46,69,43,70,43,46,78,59,87,76,49,68,66,33,63,78,38,46,83,71,37,54,85,82,40,45,90,60,54,79,63,43,76,46,78,40,41,56,78,35,71,46,80,46,60,50,45,35,30,36,24,39,39,37,38,55,30,74,66,49,46,49,47,34,53,52,32,52,51,51,56,54,55,54,67,72,59,83,83,80,85,81,92,76,86,84,71,82,84,66,66,52,73,73,46,55,26,32,32,42,34,38,31,29,74,60,56,87,83,36,74,60,62,51,58,56,62,79,68,70,78,75,131

Nearest PDB structures (foldseek):
  7yxi-assembly1_A  TM=7.722E-01  e=1.536E-18  Drosophila melanogaster
  7yxg-assembly1_B  TM=7.879E-01  e=7.817E-18  Drosophila melanogaster
  7yxh-assembly1_A  TM=7.853E-01  e=6.606E-18  Drosophila melanogaster
  4qu2-assembly1_A  TM=7.741E-01  e=3.977E-17  Mus musculus
  7yxj-assembly2_D  TM=7.825E-01  e=2.833E-16  Drosophila melanogaster